Protein 2AP2 (pdb70)

Radius of gyration: 46.59 Å; Cα contacts (8 Å, |Δi|>4): 1317; chains: 4; bounding box: 65×127×71 Å

Nearest PDB structures (foldseek):
  2ap2-assembly1_A  TM=1.004E+00  e=1.658E-49  Mus musculus
  3h3b-assembly1_C  TM=9.763E-01  e=4.731E-34  Mus musculus
  3esv-assembly2_G  TM=9.509E-01  e=2.338E-30  Mus musculus
  3auv-assembly1_A  TM=9.464E-01  e=2.463E-30  Homo sapiens
  6i07-assembly1_B  TM=9.369E-01  e=9.567E-30  Homo sapiens

InterPro domains:
  IPR003006 Immunoglobulin/major histocompatibility complex, conserved site [PS00290] (444-450)
  IPR003597 Immunoglobulin C1-set [PF07654] (146-226)
  IPR003597 Immunoglobulin C1-set [PF07654] (261-349)
  IPR003597 Immunoglobulin C1-set [PF07654] (369-453)
  IPR003597 Immunoglobulin C1-set [SM00407] (160-230)
  IPR003597 Immunoglobulin C1-set [SM00407] (277-352)
  IPR003597 Immunoglobulin C1-set [SM00407] (383-456)
  IPR003599 Immunoglobulin domain subtype [SM00409] (26-137)
  IPR003599 Immunoglobulin domain subtype [SM00409] (373-463)
  IPR007110 Immunoglobulin-like domain [PS50835] (19-115)
  IPR007110 Immunoglobulin-like domain [PS50835] (144-236)
  IPR007110 Immunoglobulin-like domain [PS50835] (259-358)
  IPR007110 Immunoglobulin-like domain [PS50835] (367-463)
  IPR013106 Immunoglobulin V-set domain [PF07686] (30-136)
  IPR013106 Immunoglobulin V-set domain [SM00406] (36-117)
  IPR013783 Immunoglobulin-like fold [G3DSA:2.60.40.10] (17-142)
  IPR013783 Immunoglobulin-like fold [G3DSA:2.60.40.10] (143-248)
  IPR013783 Immunoglobulin-like fold [G3DSA:2.60.40.10] (249-358)
  IPR013783 Immunoglobulin-like fold [G3DSA:2.60.40.10] (359-468)
  IPR036179 Immunoglobulin-like domain superfamily [SSF48726] (20-138)

Secondary structure (P-SEA, 3-state):
ccccbbbbbccccccccccbbbbbbbbbcccccccccccccbbbbbbcccccccccccccccccccccccbbbbbcccbbbbbccccccccccbbbbbbccccccccccbbbbcccbbbbbbcbbbbcccbbbbbbbbbcccccccbbbbbbbbcccbbbbbcccccccccbbbbcccccccbbbbbcccccbbbbbbcccccccbbbbbbbccccccccccccccccbbbbbbcccc/ccccbbbbbccccccccccbbbbbbbbbcccccccccccccbbbbbbcccccccccccccccccccccccbbbbbcccbbbbbbccccccccbbbbbbbcccccccccccccccccbbbbbbcbbbbcccccbbbbbbbcccccccbbbbbbbbcccbbbbbccccccccccccccccccccbbbbbcccccbbbbbbcccccccbbbbbbbbbbcccccccccccccbbbbbbcccccc/caaaaaaaaac/caaaaaaaaaaaac

CATH classification: 2.60.40.10

Structure (mmCIF, N/CA/C/O backbone):
data_2AP2
#
_entry.id   2AP2
#
_cell.length_a   68.792
_cell.length_b   82.659
_cell.length_c   93.978
_cell.angle_alpha   90.00
_cell.angle_beta   90.00
_cell.angle_gamma   90.00
#
_symmetry.space_group_name_H-M   'P 21 21 21'
#
loop_
_entity.id
_entity.type
_entity.pdbx_description
1 polymer 'SINGLE CHAIN FV'
2 polymer P-GLYCOPROTEIN
3 water water
#
loop_
_atom_site.group_PDB
_atom_site.id
_atom_site.type_symbol
_atom_site.label_atom_id
_atom_site.label_alt_id
_atom_site.label_comp_id
_atom_site.label_asym_id
_atom_site.label_entity_id
_atom_site.label_seq_id
_atom_site.pdbx_PDB_ins_code
_atom_site.Cartn_x
_atom_site.Cartn_y
_atom_site.Cartn_z
_atom_site.occupancy
_atom_site.B_iso_or_equiv
_atom_site.auth_seq_id
_atom_site.auth_comp_id
_atom_site.auth_asym_id
_atom_site.auth_atom_id
_atom_site.pdbx_PDB_model_num
ATOM 1 N N . PHE A 1 1 ? 47.036 -5.005 13.020 1.00 25.10 -2 PHE A N 1
ATOM 2 C CA . PHE A 1 1 ? 46.181 -4.802 14.225 1.00 29.39 -2 PHE A CA 1
ATOM 3 C C . PHE A 1 1 ? 45.264 -3.588 14.057 1.00 25.82 -2 PHE A C 1
ATOM 4 O O . PHE A 1 1 ? 45.730 -2.455 13.992 1.00 26.73 -2 PHE A O 1
ATOM 12 N N . VAL A 1 2 ? 43.959 -3.830 13.991 1.00 31.13 -1 VAL A N 1
ATOM 13 C CA . VAL A 1 2 ? 42.988 -2.754 13.826 1.00 30.89 -1 VAL A CA 1
ATOM 14 C C . VAL A 1 2 ? 42.417 -2.357 15.174 1.00 31.39 -1 VAL A C 1
ATOM 15 O O . VAL A 1 2 ? 41.947 -3.209 15.922 1.00 32.38 -1 VAL A O 1
ATOM 19 N N . ARG A 1 3 ? 42.464 -1.061 15.479 1.00 35.19 0 ARG A N 1
ATOM 20 C CA . ARG A 1 3 ? 41.961 -0.539 16.749 1.00 41.04 0 ARG A CA 1
ATOM 21 C C . ARG A 1 3 ? 40.486 -0.806 17.041 1.00 43.67 0 ARG A C 1
ATOM 22 O O . ARG A 1 3 ? 39.952 -1.865 16.718 1.00 52.91 0 ARG A O 1
ATOM 30 N N . ASP A 1 4 ? 39.832 0.172 17.663 1.00 38.35 1 ASP A N 1
ATOM 31 C CA . ASP A 1 4 ? 38.424 0.062 18.036 1.00 36.35 1 ASP A CA 1
ATOM 32 C C . ASP A 1 4 ? 37.693 1.394 17.907 1.00 35.99 1 ASP A C 1
ATOM 33 O O . ASP A 1 4 ? 36.479 1.438 17.713 1.00 44.33 1 ASP A O 1
ATOM 38 N N . ILE A 1 5 ? 38.445 2.481 18.016 1.00 26.23 2 ILE A N 1
ATOM 39 C CA . ILE A 1 5 ? 37.883 3.828 17.977 1.00 29.20 2 ILE A CA 1
ATOM 40 C C . ILE A 1 5 ? 37.458 4.169 19.402 1.00 25.27 2 ILE A C 1
ATOM 41 O O . ILE A 1 5 ? 36.449 3.672 19.912 1.00 21.15 2 ILE A O 1
ATOM 46 N N . VAL A 1 6 ? 38.241 5.025 20.044 1.00 22.39 3 VAL A N 1
ATOM 47 C CA . VAL A 1 6 ? 37.950 5.426 21.406 1.00 18.75 3 VAL A CA 1
ATOM 48 C C . VAL A 1 6 ? 37.125 6.708 21.475 1.00 20.39 3 VAL A C 1
ATOM 49 O O . VAL A 1 6 ? 37.375 7.666 20.741 1.00 19.03 3 VAL A O 1
ATOM 53 N N . MET A 1 7 ? 36.140 6.710 22.370 1.00 24.48 4 MET A N 1
ATOM 54 C CA . MET A 1 7 ? 35.280 7.868 22.573 1.00 27.79 4 MET A CA 1
ATOM 55 C C . MET A 1 7 ? 35.627 8.466 23.930 1.00 28.07 4 MET A C 1
ATOM 56 O O . MET A 1 7 ? 35.413 7.842 24.968 1.00 33.52 4 MET A O 1
ATOM 61 N N . THR A 1 8 ? 36.181 9.672 23.926 1.00 28.36 5 THR A N 1
ATOM 62 C CA . THR A 1 8 ? 36.553 10.316 25.177 1.00 29.27 5 THR A CA 1
ATOM 63 C C . THR A 1 8 ? 35.637 11.493 25.490 1.00 28.60 5 THR A C 1
ATOM 64 O O . THR A 1 8 ? 35.659 12.503 24.789 1.00 25.09 5 THR A O 1
ATOM 68 N N . GLN A 1 9 ? 34.832 11.354 26.543 1.00 29.14 6 GLN A N 1
ATOM 69 C CA . GLN A 1 9 ? 33.906 12.408 26.963 1.00 30.29 6 GLN A CA 1
ATOM 70 C C . GLN A 1 9 ? 34.437 13.177 28.164 1.00 33.35 6 GLN A C 1
ATOM 71 O O . GLN A 1 9 ? 35.093 12.610 29.039 1.00 35.19 6 GLN A O 1
ATOM 77 N N . SER A 1 10 ? 34.159 14.475 28.198 1.00 34.42 7 SER A N 1
ATOM 78 C CA . SER A 1 10 ? 34.592 15.314 29.306 1.00 36.15 7 SER A CA 1
ATOM 79 C C . SER A 1 10 ? 33.769 16.593 29.328 1.00 37.11 7 SER A C 1
ATOM 80 O O . SER A 1 10 ? 33.403 17.125 28.278 1.00 37.09 7 SER A O 1
ATOM 83 N N . PRO A 1 11 ? 33.481 17.112 30.529 1.00 35.35 8 PRO A N 1
ATOM 84 C CA . PRO A 1 11 ? 33.892 16.551 31.820 1.00 37.85 8 PRO A CA 1
ATOM 85 C C . PRO A 1 11 ? 33.081 15.301 32.123 1.00 39.14 8 PRO A C 1
ATOM 86 O O . PRO A 1 11 ? 32.019 15.094 31.535 1.00 43.17 8 PRO A O 1
ATOM 90 N N . SER A 1 12 ? 33.578 14.472 33.036 1.00 40.17 9 SER A N 1
ATOM 91 C CA . SER A 1 12 ? 32.875 13.254 33.417 1.00 43.50 9 SER A CA 1
ATOM 92 C C . SER A 1 12 ? 31.711 13.649 34.318 1.00 44.04 9 SER A C 1
ATOM 93 O O . SER A 1 12 ? 30.596 13.157 34.163 1.00 42.63 9 SER A O 1
ATOM 96 N N . SER A 1 13 ? 31.982 14.552 35.254 1.00 44.43 10 SER A N 1
ATOM 97 C CA . SER A 1 13 ? 30.964 15.044 36.175 1.00 46.01 10 SER A CA 1
ATOM 98 C C . SER A 1 13 ? 30.926 16.556 36.083 1.00 47.67 10 SER A C 1
ATOM 99 O O . SER A 1 13 ? 31.916 17.187 35.704 1.00 47.55 10 SER A O 1
ATOM 102 N N . LEU A 1 14 ? 29.785 17.140 36.428 1.00 45.91 11 LEU A N 1
ATOM 103 C CA . LEU A 1 14 ? 29.649 18.584 36.375 1.00 50.75 11 LEU A CA 1
ATOM 104 C C . LEU A 1 14 ? 28.423 19.090 37.130 1.00 51.88 11 LEU A C 1
ATOM 105 O O . LEU A 1 14 ? 27.296 18.967 36.652 1.00 54.98 11 LEU A O 1
ATOM 110 N N . THR A 1 15 ? 28.645 19.648 38.317 1.00 52.44 12 THR A N 1
ATOM 111 C CA . THR A 1 15 ? 27.551 20.196 39.106 1.00 51.49 12 THR A CA 1
ATOM 112 C C . THR A 1 15 ? 27.002 21.375 38.310 1.00 50.20 12 THR A C 1
ATOM 113 O O . THR A 1 15 ? 27.757 22.245 37.875 1.00 48.33 12 THR A O 1
ATOM 117 N N . VAL A 1 16 ? 25.690 21.393 38.111 1.00 48.79 13 VAL A N 1
ATOM 118 C CA . VAL A 1 16 ? 25.054 22.447 37.340 1.00 47.32 13 VAL A CA 1
ATOM 119 C C . VAL A 1 16 ? 23.865 23.051 38.073 1.00 49.11 13 VAL A C 1
ATOM 120 O O . VAL A 1 16 ? 23.190 22.376 38.856 1.00 44.82 13 VAL A O 1
ATOM 124 N N . THR A 1 17 ? 23.629 24.333 37.817 1.00 50.23 14 THR A N 1
ATOM 125 C CA . THR A 1 17 ? 22.521 25.057 38.424 1.00 48.52 14 THR A CA 1
ATOM 126 C C . THR A 1 17 ? 21.533 25.459 37.329 1.00 44.66 14 THR A C 1
ATOM 127 O O . THR A 1 17 ? 21.931 25.941 36.267 1.00 42.03 14 THR A O 1
ATOM 131 N N . ALA A 1 18 ? 20.249 25.247 37.595 1.00 42.20 15 ALA A N 1
ATOM 132 C CA . ALA A 1 18 ? 19.188 25.564 36.642 1.00 41.79 15 ALA A CA 1
ATOM 133 C C . ALA A 1 18 ? 19.430 26.849 35.844 1.00 44.06 15 ALA A C 1
ATOM 134 O O . ALA A 1 18 ? 19.912 27.847 36.382 1.00 45.54 15 ALA A O 1
ATOM 136 N N . GLY A 1 19 ? 19.098 26.811 34.555 1.00 41.94 16 GLY A N 1
ATOM 137 C CA . GLY A 1 19 ? 19.276 27.973 33.700 1.00 41.17 16 GLY A CA 1
ATOM 138 C C . GLY A 1 19 ? 20.649 28.068 33.060 1.00 39.21 16 GLY A C 1
ATOM 139 O O . GLY A 1 19 ? 20.796 28.568 31.943 1.00 40.74 16 GLY A O 1
ATOM 140 N N . GLU A 1 20 ? 21.657 27.589 33.780 1.00 33.02 17 GLU A N 1
ATOM 141 C CA . GLU A 1 20 ? 23.039 27.602 33.318 1.00 37.43 17 GLU A CA 1
ATOM 142 C C . GLU A 1 20 ? 23.206 26.954 31.943 1.00 36.99 17 GLU A C 1
ATOM 143 O O . GLU A 1 20 ? 22.336 26.221 31.477 1.00 40.77 17 GLU A O 1
ATOM 149 N N . LYS A 1 21 ? 24.327 27.242 31.288 1.00 41.13 18 LYS A N 1
ATOM 150 C CA . LYS A 1 21 ? 24.620 26.670 29.976 1.00 42.71 18 LYS A CA 1
ATOM 151 C C . LYS A 1 21 ? 25.710 25.614 30.108 1.00 41.23 18 LYS A C 1
ATOM 152 O O . LYS A 1 21 ? 26.823 25.926 30.525 1.00 38.96 18 LYS A O 1
ATOM 158 N N . VAL A 1 22 ? 25.396 24.376 29.741 1.00 43.94 19 VAL A N 1
ATOM 159 C CA . VAL A 1 22 ? 26.371 23.294 29.821 1.00 44.48 19 VAL A CA 1
ATOM 160 C C . VAL A 1 22 ? 26.863 22.885 28.438 1.00 41.95 19 VAL A C 1
ATOM 161 O O . VAL A 1 22 ? 26.097 22.872 27.473 1.00 41.55 19 VAL A O 1
ATOM 165 N N . THR A 1 23 ? 28.150 22.567 28.349 1.00 37.13 20 THR A N 1
ATOM 166 C CA . THR A 1 23 ? 28.763 22.147 27.092 1.00 37.21 20 THR A CA 1
ATOM 167 C C . THR A 1 23 ? 29.579 20.872 27.286 1.00 36.46 20 THR A C 1
ATOM 168 O O . THR A 1 23 ? 30.643 20.885 27.910 1.00 33.93 20 THR A O 1
ATOM 172 N N . MET A 1 24 ? 29.065 19.770 26.751 1.00 36.28 21 MET A N 1
ATOM 173 C CA . MET A 1 24 ? 29.735 18.477 26.851 1.00 37.37 21 MET A CA 1
ATOM 174 C C . MET A 1 24 ? 30.542 18.160 25.590 1.00 34.78 21 MET A C 1
ATOM 175 O O . MET A 1 24 ? 30.080 18.362 24.465 1.00 35.58 21 MET A O 1
ATOM 180 N N . SER A 1 25 ? 31.758 17.663 25.795 1.00 28.22 22 SER A N 1
ATOM 181 C CA . SER A 1 25 ? 32.647 17.331 24.693 1.00 26.61 22 SER A CA 1
ATOM 182 C C . SER A 1 25 ? 32.834 15.834 24.459 1.00 24.92 22 SER A C 1
ATOM 183 O O . SER A 1 25 ? 32.984 15.042 25.394 1.00 19.97 22 SER A O 1
ATOM 186 N N . CYS A 1 26 ? 32.818 15.461 23.186 1.00 24.24 23 CYS A N 1
ATOM 187 C CA . CYS A 1 26 ? 33.001 14.078 22.785 1.00 29.72 23 CYS A CA 1
ATOM 188 C C . CYS A 1 26 ? 33.998 14.007 21.638 1.00 28.46 23 CYS A C 1
ATOM 189 O O . CYS A 1 26 ? 33.731 14.494 20.540 1.00 29.53 23 CYS A O 1
ATOM 192 N N . LYS A 1 27 ? 35.150 13.400 21.898 1.00 29.00 24 LYS A N 1
ATOM 193 C CA . LYS A 1 27 ? 36.178 13.257 20.877 1.00 26.48 24 LYS A CA 1
ATOM 194 C C . LYS A 1 27 ? 36.379 11.788 20.529 1.00 25.32 24 LYS A C 1
ATOM 195 O O . LYS A 1 27 ? 36.272 10.915 21.391 1.00 29.04 24 LYS A O 1
ATOM 201 N N . SER A 1 28 ? 36.668 11.515 19.261 1.00 24.98 25 SER A N 1
ATOM 202 C CA . SER A 1 28 ? 36.893 10.148 18.812 1.00 23.69 25 SER A CA 1
ATOM 203 C C . SER A 1 28 ? 38.320 9.957 18.316 1.00 26.07 25 SER A C 1
ATOM 204 O O . SER A 1 28 ? 38.894 10.836 17.675 1.00 31.71 25 SER A O 1
ATOM 207 N N . SER A 1 29 ? 38.893 8.801 18.621 1.00 24.60 26 SER A N 1
ATOM 208 C CA . SER A 1 29 ? 40.247 8.491 18.189 1.00 23.38 26 SER A CA 1
ATOM 209 C C . SER A 1 29 ? 40.394 8.553 16.677 1.00 20.98 26 SER A C 1
ATOM 210 O O . SER A 1 29 ? 41.471 8.851 16.163 1.00 23.58 26 SER A O 1
ATOM 213 N N . GLN A 1 30 ? 39.308 8.265 15.966 1.00 18.57 27 GLN A N 1
ATOM 214 C CA . GLN A 1 30 ? 39.332 8.238 14.508 1.00 19.95 27 GLN A CA 1
ATOM 215 C C . GLN A 1 30 ? 38.117 8.927 13.923 1.00 19.82 27 GLN A C 1
ATOM 216 O O . GLN A 1 30 ? 37.105 9.089 14.595 1.00 16.73 27 GLN A O 1
ATOM 222 N N . SER A 1 31 ? 38.231 9.323 12.661 1.00 22.07 28 SER A N 1
ATOM 223 C CA . SER A 1 31 ? 37.162 10.010 11.961 1.00 26.54 28 SER A CA 1
ATOM 224 C C . SER A 1 31 ? 35.853 9.243 12.046 1.00 26.43 28 SER A C 1
ATOM 225 O O . SER A 1 31 ? 35.832 8.021 11.949 1.00 32.56 28 SER A O 1
ATOM 228 N N . LEU A 1 32 ? 34.761 9.971 12.226 1.00 24.64 29 LEU A N 1
ATOM 229 C CA . LEU A 1 32 ? 33.442 9.372 12.312 1.00 21.48 29 LEU A CA 1
ATOM 230 C C . LEU A 1 32 ? 32.656 9.882 11.111 1.00 23.85 29 LEU A C 1
ATOM 231 O O . LEU A 1 32 ? 31.451 9.657 10.985 1.00 24.08 29 LEU A O 1
ATOM 236 N N . LEU A 1 33 ? 33.367 10.564 10.219 1.00 24.29 30 LEU A N 1
ATOM 237 C CA . LEU A 1 33 ? 32.755 11.155 9.040 1.00 30.65 30 LEU A CA 1
ATOM 238 C C . LEU A 1 33 ? 32.759 10.254 7.824 1.00 28.74 30 LEU A C 1
ATOM 239 O O . LEU A 1 33 ? 33.777 9.663 7.487 1.00 27.84 30 LEU A O 1
ATOM 244 N N . ASN A 1 34 ? 31.606 10.168 7.171 1.00 27.19 31 ASN A N 1
ATOM 245 C CA . ASN A 1 34 ? 31.438 9.360 5.971 1.00 19.45 31 ASN A CA 1
ATOM 246 C C . ASN A 1 34 ? 31.467 10.323 4.799 1.00 25.38 31 ASN A C 1
ATOM 247 O O . ASN A 1 34 ? 30.456 10.935 4.467 1.00 34.09 31 ASN A O 1
ATOM 252 N N . SER A 1 35 ? 32.633 10.449 4.176 1.00 23.36 32 SER A N 1
ATOM 253 C CA . SER A 1 35 ? 32.821 11.353 3.051 1.00 22.24 32 SER A CA 1
ATOM 254 C C . SER A 1 35 ? 31.870 11.078 1.904 1.00 25.21 32 SER A C 1
ATOM 255 O O . SER A 1 35 ? 31.664 11.932 1.046 1.00 27.01 32 SER A O 1
ATOM 258 N N . GLY A 1 36 ? 31.299 9.882 1.897 1.00 20.93 33 GLY A N 1
ATOM 259 C CA . GLY A 1 36 ? 30.382 9.512 0.844 1.00 24.27 33 GLY A CA 1
ATOM 260 C C . GLY A 1 36 ? 29.094 10.301 0.903 1.00 26.84 33 GLY A C 1
ATOM 261 O O . GLY A 1 36 ? 28.652 10.845 -0.108 1.00 31.10 33 GLY A O 1
ATOM 262 N N . ASN A 1 37 ? 28.488 10.358 2.087 1.00 23.73 34 ASN A N 1
ATOM 263 C CA . ASN A 1 37 ? 27.241 11.094 2.280 1.00 24.09 34 ASN A CA 1
ATOM 264 C C . ASN A 1 37 ? 27.448 12.278 3.218 1.00 26.37 34 ASN A C 1
ATOM 265 O O . ASN A 1 37 ? 26.491 12.866 3.721 1.00 26.24 34 ASN A O 1
ATOM 270 N N . GLN A 1 38 ? 28.710 12.622 3.443 1.00 28.47 35 GLN A N 1
ATOM 271 C CA . GLN A 1 38 ? 29.075 13.733 4.309 1.00 28.10 35 GLN A CA 1
ATOM 272 C C . GLN A 1 38 ? 28.339 13.769 5.642 1.00 30.13 35 GLN A C 1
ATOM 273 O O . GLN A 1 38 ? 28.025 14.843 6.157 1.00 29.59 35 GLN A O 1
ATOM 279 N N . LYS A 1 39 ? 28.075 12.598 6.209 1.00 27.86 36 LYS A N 1
ATOM 280 C CA . LYS A 1 39 ? 27.398 12.532 7.495 1.00 23.03 36 LYS A CA 1
ATOM 281 C C . LYS A 1 39 ? 28.346 12.065 8.589 1.00 21.25 36 LYS A C 1
ATOM 282 O O . LYS A 1 39 ? 29.209 11.218 8.360 1.00 22.91 36 LYS A O 1
ATOM 288 N N . ASN A 1 40 ? 28.191 12.643 9.775 1.00 23.35 37 ASN A N 1
ATOM 289 C CA . ASN A 1 40 ? 29.006 12.283 10.927 1.00 24.74 37 ASN A CA 1
ATOM 290 C C . ASN A 1 40 ? 28.215 11.299 11.766 1.00 23.55 37 ASN A C 1
ATOM 291 O O . ASN A 1 40 ? 27.214 11.667 12.380 1.00 20.80 37 ASN A O 1
ATOM 296 N N . TYR A 1 41 ? 28.671 10.051 11.775 1.00 23.30 38 TYR A N 1
ATOM 297 C CA . TYR A 1 41 ? 28.003 8.989 12.516 1.00 22.42 38 TYR A CA 1
ATOM 298 C C . TYR A 1 41 ? 28.269 9.031 14.011 1.00 23.89 38 TYR A C 1
ATOM 299 O O . TYR A 1 41 ? 28.961 8.176 14.565 1.00 27.35 38 TYR A O 1
ATOM 308 N N . LEU A 1 42 ? 27.695 10.041 14.657 1.00 23.37 39 LEU A N 1
ATOM 309 C CA . LEU A 1 42 ? 27.825 10.231 16.096 1.00 20.71 39 LEU A CA 1
ATOM 310 C C . LEU A 1 42 ? 26.420 10.394 16.685 1.00 18.69 39 LEU A C 1
ATOM 311 O O . LEU A 1 42 ? 25.629 11.212 16.212 1.00 17.30 39 LEU A O 1
ATOM 316 N N . THR A 1 43 ? 26.110 9.615 17.715 1.00 18.96 40 THR A N 1
ATOM 317 C CA . THR A 1 43 ? 24.790 9.680 18.328 1.00 22.59 40 THR A CA 1
ATOM 318 C C . THR A 1 43 ? 24.905 9.946 19.826 1.00 24.00 40 THR A C 1
ATOM 319 O O . THR A 1 43 ? 25.787 9.406 20.494 1.00 21.32 40 THR A O 1
ATOM 323 N N . TRP A 1 44 ? 24.016 10.791 20.342 1.00 23.55 41 TRP A N 1
ATOM 324 C CA . TRP A 1 44 ? 24.000 11.128 21.759 1.00 24.91 41 TRP A CA 1
ATOM 325 C C . TRP A 1 44 ? 22.825 10.468 22.486 1.00 28.17 41 TRP A C 1
ATOM 326 O O . TRP A 1 44 ? 21.696 10.477 21.996 1.00 23.03 41 TRP A O 1
ATOM 337 N N . TYR A 1 45 ? 23.101 9.910 23.661 1.00 26.51 42 TYR A N 1
ATOM 338 C CA . TYR A 1 45 ? 22.084 9.250 24.462 1.00 27.83 42 TYR A CA 1
ATOM 339 C C . TYR A 1 45 ? 21.993 9.893 25.842 1.00 31.59 42 TYR A C 1
ATOM 340 O O . TYR A 1 45 ? 23.011 10.259 26.436 1.00 27.45 42 TYR A O 1
ATOM 349 N N . GLN A 1 46 ? 20.769 10.029 26.340 1.00 32.93 43 GLN A N 1
ATOM 350 C CA . GLN A 1 46 ? 20.527 10.588 27.665 1.00 33.47 43 GLN A CA 1
ATOM 351 C C . GLN A 1 46 ? 20.045 9.429 28.525 1.00 29.56 43 GLN A C 1
ATOM 352 O O . GLN A 1 46 ? 19.160 8.682 28.115 1.00 27.93 43 GLN A O 1
ATOM 358 N N . GLN A 1 47 ? 20.615 9.278 29.715 1.00 28.43 44 GLN A N 1
ATOM 359 C CA . GLN A 1 47 ? 20.223 8.180 30.591 1.00 29.61 44 GLN A CA 1
ATOM 360 C C . GLN A 1 47 ? 19.978 8.564 32.044 1.00 33.39 44 GLN A C 1
ATOM 361 O O . GLN A 1 47 ? 20.909 8.923 32.765 1.00 31.65 44 GLN A O 1
ATOM 367 N N . LYS A 1 48 ? 18.717 8.484 32.462 1.00 41.30 45 LYS A N 1
ATOM 368 C CA . LYS A 1 48 ? 18.333 8.770 33.843 1.00 42.78 45 LYS A CA 1
ATOM 369 C C . LYS A 1 48 ? 18.570 7.475 34.634 1.00 42.67 45 LYS A C 1
ATOM 370 O O . LYS A 1 48 ? 18.514 6.376 34.073 1.00 40.53 45 LYS A O 1
ATOM 376 N N . PRO A 1 49 ? 18.836 7.585 35.945 1.00 42.79 46 PRO A N 1
ATOM 377 C CA . PRO A 1 49 ? 19.077 6.400 36.774 1.00 43.12 46 PRO A CA 1
ATOM 378 C C . PRO A 1 49 ? 17.979 5.336 36.671 1.00 41.32 46 PRO A C 1
ATOM 379 O O . PRO A 1 49 ? 16.797 5.652 36.533 1.00 39.57 46 PRO A O 1
ATOM 383 N N . GLY A 1 50 ? 18.387 4.073 36.721 1.00 40.05 47 GLY A N 1
ATOM 384 C CA . GLY A 1 50 ? 17.436 2.982 36.656 1.00 40.61 47 GLY A CA 1
ATOM 385 C C . GLY A 1 50 ? 16.795 2.728 35.310 1.00 41.60 47 GLY A C 1
ATOM 386 O O . GLY A 1 50 ? 16.078 1.742 35.144 1.00 45.26 47 GLY A O 1
ATOM 387 N N . GLN A 1 51 ? 17.052 3.599 34.342 1.00 42.01 48 GLN A N 1
ATOM 388 C CA . GLN A 1 51 ? 16.467 3.452 33.013 1.00 36.30 48 GLN A CA 1
ATOM 389 C C . GLN A 1 51 ? 17.511 3.174 31.939 1.00 33.25 48 GLN A C 1
ATOM 390 O O . GLN A 1 51 ? 18.713 3.306 32.175 1.00 29.17 48 GLN A O 1
ATOM 396 N N . PRO A 1 52 ? 17.060 2.762 30.741 1.00 31.12 49 PRO A N 1
ATOM 397 C CA . PRO A 1 52 ? 17.970 2.475 29.628 1.00 28.32 49 PRO A CA 1
ATOM 398 C C . PRO A 1 52 ? 18.245 3.779 28.889 1.00 28.46 49 PRO A C 1
ATOM 399 O O . PRO A 1 52 ? 17.471 4.723 28.989 1.00 31.74 49 PRO A O 1
ATOM 403 N N . PRO A 1 53 ? 19.343 3.848 28.131 1.00 31.87 50 PRO A N 1
ATOM 404 C CA . PRO A 1 53 ? 19.669 5.072 27.392 1.00 28.84 50 PRO A CA 1
ATOM 405 C C . PRO A 1 53 ? 18.543 5.531 26.471 1.00 31.51 50 PRO A C 1
ATOM 406 O O . PRO A 1 53 ? 17.939 4.722 25.766 1.00 31.38 50 PRO A O 1
ATOM 410 N N . LYS A 1 54 ? 18.269 6.832 26.478 1.00 32.01 51 LYS A N 1
ATOM 411 C CA . LYS A 1 54 ? 17.240 7.401 25.614 1.00 31.92 51 LYS A CA 1
ATOM 412 C C . LYS A 1 54 ? 17.970 8.090 24.470 1.00 29.56 51 LYS A C 1
ATOM 413 O O . LYS A 1 54 ? 18.954 8.796 24.692 1.00 34.26 51 LYS A O 1
ATOM 419 N N . LEU A 1 55 ? 17.492 7.887 23.248 1.00 25.35 52 LEU A N 1
ATOM 420 C CA . LEU A 1 55 ? 18.121 8.488 22.078 1.00 25.42 52 LEU A CA 1
ATOM 421 C C . LEU A 1 55 ? 17.913 9.986 22.057 1.00 26.88 52 LEU A C 1
ATOM 422 O O . LEU A 1 55 ? 16.777 10.450 22.042 1.00 33.84 52 LEU A O 1
ATOM 427 N N . LEU A 1 56 ? 19.008 10.738 22.041 1.00 33.42 53 LEU A N 1
ATOM 428 C CA . LEU A 1 56 ? 18.944 12.192 22.012 1.00 32.43 53 LEU A CA 1
ATOM 429 C C . LEU A 1 56 ? 19.143 12.717 20.590 1.00 31.97 53 LEU A C 1
ATOM 430 O O . LEU A 1 56 ? 18.237 13.312 20.006 1.00 35.05 53 LEU A O 1
ATOM 435 N N . ILE A 1 57 ? 20.332 12.480 20.039 1.00 31.76 54 ILE A N 1
ATOM 436 C CA . ILE A 1 57 ? 20.687 12.943 18.703 1.00 30.54 54 ILE A CA 1
ATOM 437 C C . ILE A 1 57 ? 21.493 11.909 17.917 1.00 30.44 54 ILE A C 1
ATOM 438 O O . ILE A 1 57 ? 22.226 11.106 18.493 1.00 30.04 54 ILE A O 1
ATOM 443 N N . TYR A 1 58 ? 21.336 11.923 16.599 1.00 30.41 55 TYR A N 1
ATOM 444 C CA . TYR A 1 58 ? 22.073 11.015 15.734 1.00 27.35 55 TYR A CA 1
ATOM 445 C C . TYR A 1 58 ? 22.650 11.827 14.584 1.00 33.10 55 TYR A C 1
ATOM 446 O O . TYR A 1 58 ? 22.191 12.940 14.308 1.00 28.50 55 TYR A O 1
ATOM 455 N N . TRP A 1 59 ? 23.650 11.265 13.916 1.00 35.04 56 TRP A N 1
ATOM 456 C CA . TRP A 1 59 ? 24.323 11.941 12.814 1.00 30.34 56 TRP A CA 1
ATOM 457 C C . TRP A 1 59 ? 24.874 13.285 13.266 1.00 30.11 56 TRP A C 1
ATOM 458 O O . TRP A 1 59 ? 24.906 14.254 12.509 1.00 29.20 56 TRP A O 1
ATOM 469 N N . ALA A 1 60 ? 25.291 13.317 14.528 1.00 25.24 57 ALA A N 1
ATOM 470 C CA . ALA A 1 60 ? 25.897 14.487 15.151 1.00 29.19 57 ALA A CA 1
ATOM 471 C C . ALA A 1 60 ? 25.015 15.673 15.520 1.00 30.22 57 ALA A C 1
ATOM 472 O O . ALA A 1 60 ? 25.196 16.253 16.590 1.00 33.51 57 ALA A O 1
ATOM 474 N N . SER A 1 61 ? 24.072 16.050 14.661 1.00 28.83 58 SER A N 1
ATOM 475 C CA . SER A 1 61 ? 23.243 17.214 14.966 1.00 30.95 58 SER A CA 1
ATOM 476 C C . SER A 1 61 ? 21.734 17.060 14.857 1.00 34.05 58 SER A C 1
ATOM 477 O O . SER A 1 61 ? 20.997 17.951 15.285 1.00 34.31 58 SER A O 1
ATOM 480 N N . THR A 1 62 ? 21.268 15.952 14.289 1.00 33.50 59 THR A N 1
ATOM 481 C CA . THR A 1 62 ? 19.831 15.739 14.127 1.00 25.77 59 THR A CA 1
ATOM 482 C C . THR A 1 62 ? 19.167 15.231 15.398 1.00 32.47 59 THR A C 1
ATOM 483 O O . THR A 1 62 ? 19.457 14.132 15.872 1.00 35.61 59 THR A O 1
ATOM 487 N N . ARG A 1 63 ? 18.264 16.045 15.936 1.00 32.37 60 ARG A N 1
ATOM 488 C CA . ARG A 1 63 ? 17.543 15.718 17.158 1.00 32.08 60 ARG A CA 1
ATOM 489 C C . ARG A 1 63 ? 16.447 14.710 16.885 1.00 31.41 60 ARG A C 1
ATOM 490 O O . ARG A 1 63 ? 15.738 14.815 15.887 1.00 35.71 60 ARG A O 1
ATOM 498 N N . GLU A 1 64 ? 16.318 13.726 17.767 1.00 31.52 61 GLU A N 1
ATOM 499 C CA . GLU A 1 64 ? 15.278 12.717 17.629 1.00 35.01 61 GLU A CA 1
ATOM 500 C C . GLU A 1 64 ? 13.959 13.430 17.907 1.00 34.52 61 GLU A C 1
ATOM 501 O O . GLU A 1 64 ? 13.933 14.424 18.630 1.00 32.32 61 GLU A O 1
ATOM 507 N N . SER A 1 65 ? 12.874 12.936 17.325 1.00 37.72 62 SER A N 1
ATOM 508 C CA . SER A 1 65 ? 11.562 13.537 17.536 1.00 38.39 62 SER A CA 1
ATOM 509 C C . SER A 1 65 ? 11.207 13.645 19.019 1.00 35.82 62 SER A C 1
ATOM 510 O O . SER A 1 65 ? 11.208 12.649 19.744 1.00 37.23 62 SER A O 1
ATOM 513 N N . GLY A 1 66 ? 10.910 14.859 19.472 1.00 32.21 63 GLY A N 1
ATOM 514 C CA . GLY A 1 66 ? 10.536 15.043 20.861 1.00 36.28 63 GLY A CA 1
ATOM 515 C C . GLY A 1 66 ? 11.540 15.705 21.784 1.00 35.10 63 GLY A C 1
ATOM 516 O O . GLY A 1 66 ? 11.186 16.094 22.895 1.00 38.29 63 GLY A O 1
ATOM 517 N N . VAL A 1 67 ? 12.788 15.842 21.352 1.00 35.14 64 VAL A N 1
ATOM 518 C CA . VAL A 1 67 ? 13.791 16.471 22.206 1.00 37.24 64 VAL A CA 1
ATOM 519 C C . VAL A 1 67 ? 13.791 17.992 22.038 1.00 37.42 64 VAL A C 1
ATOM 520 O O . VAL A 1 67 ? 13.903 18.510 20.925 1.00 36.78 64 VAL A O 1
ATOM 524 N N . PRO A 1 68 ? 13.660 18.727 23.151 1.00 40.00 65 PRO A N 1
ATOM 525 C CA . PRO A 1 68 ? 13.639 20.195 23.153 1.00 39.66 65 PRO A CA 1
ATOM 526 C C . PRO A 1 68 ? 14.800 20.868 22.423 1.00 42.01 65 PRO A C 1
ATOM 527 O O . PRO A 1 68 ? 15.934 20.385 22.443 1.00 41.48 65 PRO A O 1
ATOM 531 N N . ASP A 1 69 ? 14.492 21.995 21.788 1.00 50.05 66 ASP A N 1
ATOM 532 C CA . ASP A 1 69 ? 15.455 22.790 21.028 1.00 49.08 66 ASP A CA 1
ATOM 533 C C . ASP A 1 69 ? 16.666 23.228 21.854 1.00 48.02 66 ASP A C 1
ATOM 534 O O . ASP A 1 69 ? 17.722 23.528 21.296 1.00 47.77 66 ASP A O 1
ATOM 539 N N . ARG A 1 70 ? 16.516 23.271 23.177 1.00 44.61 67 ARG A N 1
ATOM 540 C CA . ARG A 1 70 ? 17.620 23.688 24.039 1.00 40.89 67 ARG A CA 1
ATOM 541 C C . ARG A 1 70 ? 18.787 22.716 23.966 1.00 36.86 67 ARG A C 1
ATOM 542 O O . ARG A 1 70 ? 19.842 22.961 24.547 1.00 32.82 67 ARG A O 1
ATOM 550 N N . PHE A 1 71 ? 18.588 21.609 23.254 1.00 31.52 68 PHE A N 1
ATOM 551 C CA . PHE A 1 71 ? 19.644 20.611 23.070 1.00 32.75 68 PHE A CA 1
ATOM 552 C C . PHE A 1 71 ? 20.233 20.816 21.674 1.00 29.90 68 PHE A C 1
ATOM 553 O O . PHE A 1 71 ? 19.493 20.931 20.701 1.00 30.44 68 PHE A O 1
ATOM 561 N N . THR A 1 72 ? 21.558 20.868 21.571 1.00 29.84 69 THR A N 1
ATOM 562 C CA . THR A 1 72 ? 22.192 21.068 20.271 1.00 31.05 69 THR A CA 1
ATOM 563 C C . THR A 1 72 ? 23.435 20.214 20.058 1.00 30.34 69 THR A C 1
ATOM 564 O O . THR A 1 72 ? 24.391 20.279 20.831 1.00 30.15 69 THR A O 1
ATOM 568 N N . GLY A 1 73 ? 23.404 19.405 19.005 1.00 32.30 70 GLY A N 1
ATOM 569 C CA . GLY A 1 73 ? 24.540 18.565 18.679 1.00 32.43 70 GLY A CA 1
ATOM 570 C C . GLY A 1 73 ? 25.353 19.218 17.577 1.00 33.00 70 GLY A C 1
ATOM 571 O O . GLY A 1 73 ? 24.813 19.601 16.538 1.00 25.39 70 GLY A O 1
ATOM 572 N N . SER A 1 74 ? 26.654 19.356 17.805 1.00 28.87 71 SER A N 1
ATOM 573 C CA . SER A 1 74 ? 27.531 19.970 16.819 1.00 24.91 71 SER A CA 1
ATOM 574 C C . SER A 1 74 ? 28.878 19.248 16.740 1.00 24.98 71 SER A C 1
ATOM 575 O O . SER A 1 74 ? 29.168 18.359 17.542 1.00 24.28 71 SER A O 1
ATOM 578 N N . GLY A 1 75 ? 29.693 19.639 15.767 1.00 25.26 72 GLY A N 1
ATOM 579 C CA . GLY A 1 75 ? 30.996 19.029 15.602 1.00 23.13 72 GLY A CA 1
ATOM 580 C C . GLY A 1 75 ? 31.081 18.267 14.299 1.00 27.42 72 GLY A C 1
ATOM 581 O O . GLY A 1 75 ? 30.063 18.013 13.654 1.00 27.88 72 GLY A O 1
ATOM 582 N N . SER A 1 76 ? 32.294 17.895 13.909 1.00 28.13 73 SER A N 1
ATOM 583 C CA . SER A 1 76 ? 32.491 17.155 12.672 1.00 25.29 73 SER A CA 1
ATOM 584 C C . SER A 1 76 ? 33.758 16.312 12.735 1.00 23.18 73 SER A C 1
ATOM 585 O O . SER A 1 76 ? 34.701 16.651 13.447 1.00 25.61 73 SER A O 1
ATOM 588 N N . GLY A 1 77 ? 33.756 15.205 11.998 1.00 22.38 74 GLY A N 1
ATOM 589 C CA . GLY A 1 77 ? 34.911 14.324 11.939 1.00 16.72 74 GLY A CA 1
ATOM 590 C C . GLY A 1 77 ? 35.359 13.662 13.227 1.00 20.60 74 GLY A C 1
ATOM 591 O O . GLY A 1 77 ? 34.989 12.521 13.504 1.00 20.97 74 GLY A O 1
ATOM 592 N N . THR A 1 78 ? 36.159 14.367 14.022 1.00 21.68 75 THR A N 1
ATOM 593 C CA . THR A 1 78 ? 36.669 13.802 15.267 1.00 31.83 75 THR A CA 1
ATOM 594 C C . THR A 1 78 ? 36.358 14.605 16.537 1.00 32.38 75 THR A C 1
ATOM 595 O O . THR A 1 78 ? 36.631 14.145 17.649 1.00 32.10 75 THR A O 1
ATOM 599 N N . ASP A 1 79 ? 35.792 15.797 16.382 1.00 35.63 76 ASP A N 1
ATOM 600 C CA . ASP A 1 79 ? 35.480 16.634 17.537 1.00 33.26 76 ASP A CA 1
ATOM 601 C C . ASP A 1 79 ? 33.999 16.960 17.586 1.00 31.03 76 ASP A C 1
ATOM 602 O O . ASP A 1 79 ? 33.480 17.688 16.741 1.00 34.45 76 ASP A O 1
ATOM 607 N N . PHE A 1 80 ? 33.317 16.414 18.585 1.00 30.45 77 PHE A N 1
ATOM 608 C CA . PHE A 1 80 ? 31.893 16.647 18.730 1.00 29.03 77 PHE A CA 1
ATOM 609 C C . PHE A 1 80 ? 31.540 17.227 20.088 1.00 29.95 77 PHE A C 1
ATOM 610 O O . PHE A 1 80 ? 32.234 16.990 21.079 1.00 28.47 77 PHE A O 1
ATOM 618 N N . THR A 1 81 ? 30.450 17.987 20.126 1.00 22.71 78 THR A N 1
ATOM 619 C CA . THR A 1 81 ? 29.989 18.610 21.364 1.00 31.84 78 THR A CA 1
ATOM 620 C C . THR A 1 81 ? 28.461 18.651 21.500 1.00 28.58 78 THR A C 1
ATOM 621 O O . THR A 1 81 ? 27.735 18.851 20.522 1.00 27.54 78 THR A O 1
ATOM 625 N N . LEU A 1 82 ? 27.981 18.459 22.725 1.00 28.03 79 LEU A N 1
ATOM 626 C CA . LEU A 1 82 ? 26.548 18.505 22.996 1.00 28.74 79 LEU A CA 1
ATOM 627 C C . LEU A 1 82 ? 26.326 19.708 23.905 1.00 29.28 79 LEU A C 1
ATOM 628 O O . LEU A 1 82 ? 26.981 19.831 24.939 1.00 26.82 79 LEU A O 1
ATOM 633 N N . THR A 1 83 ? 25.405 20.588 23.521 1.00 32.74 80 THR A N 1
ATOM 634 C CA . THR A 1 83 ? 25.130 21.785 24.309 1.00 38.99 80 THR A CA 1
ATOM 635 C C . THR A 1 83 ? 23.672 21.937 24.728 1.00 34.60 80 THR A C 1
ATOM 636 O O . THR A 1 83 ? 22.755 21.655 23.956 1.00 30.39 80 THR A O 1
ATOM 640 N N . ILE A 1 84 ? 23.477 22.384 25.966 1.00 42.56 81 ILE A N 1
ATOM 641 C CA . ILE A 1 84 ? 22.146 22.609 26.518 1.00 41.87 81 ILE A CA 1
ATOM 642 C C . ILE A 1 84 ? 22.019 24.090 26.821 1.00 43.00 81 ILE A C 1
ATOM 643 O O . ILE A 1 84 ? 22.469 24.550 27.869 1.00 51.41 81 ILE A O 1
ATOM 648 N N . SER A 1 85 ? 21.427 24.845 25.902 1.00 45.08 82 SER A N 1
ATOM 649 C CA . SER A 1 85 ? 21.250 26.275 26.122 1.00 46.33 82 SER A CA 1
ATOM 650 C C . SER A 1 85 ? 20.211 26.440 27.219 1.00 47.44 82 SER A C 1
ATOM 651 O O . SER A 1 85 ? 19.011 26.479 26.948 1.00 51.15 82 SER A O 1
ATOM 654 N N . SER A 1 86 ? 20.691 26.517 28.457 1.00 45.75 83 SER A N 1
ATOM 655 C CA . SER A 1 86 ? 19.850 26.669 29.645 1.00 48.01 83 SER A CA 1
ATOM 656 C C . SER A 1 86 ? 19.387 25.307 30.170 1.00 44.32 83 SER A C 1
ATOM 657 O O . SER A 1 86 ? 18.430 24.719 29.668 1.00 37.00 83 SER A O 1
ATOM 660 N N . VAL A 1 87 ? 20.082 24.820 31.193 1.00 47.32 84 VAL A N 1
ATOM 661 C CA . VAL A 1 87 ? 19.781 23.527 31.801 1.00 46.69 84 VAL A CA 1
ATOM 662 C C . VAL A 1 87 ? 18.514 23.520 32.647 1.00 44.97 84 VAL A C 1
ATOM 663 O O . VAL A 1 87 ? 18.326 24.373 33.514 1.00 43.27 84 VAL A O 1
ATOM 667 N N . GLN A 1 88 ? 17.652 22.541 32.389 1.00 41.57 85 GLN A N 1
ATOM 668 C CA . GLN A 1 88 ? 16.406 22.391 33.137 1.00 41.02 85 GLN A CA 1
ATOM 669 C C . GLN A 1 88 ? 16.626 21.323 34.203 1.00 43.67 85 GLN A C 1
ATOM 670 O O . GLN A 1 88 ? 17.647 20.634 34.202 1.00 41.26 85 GLN A O 1
ATOM 676 N N . ALA A 1 89 ? 15.668 21.179 35.111 1.00 46.90 86 ALA A N 1
ATOM 677 C CA . ALA A 1 89 ? 15.787 20.178 36.162 1.00 46.26 86 ALA A CA 1
ATOM 678 C C . ALA A 1 89 ? 15.757 18.787 35.546 1.00 46.31 86 ALA A C 1
ATOM 679 O O . ALA A 1 89 ? 16.697 18.010 35.698 1.00 43.07 86 ALA A O 1
ATOM 681 N N . GLU A 1 90 ? 14.676 18.476 34.838 1.00 44.66 87 GLU A N 1
ATOM 682 C CA . GLU A 1 90 ? 14.541 17.164 34.214 1.00 51.25 87 GLU A CA 1
ATOM 683 C C . GLU A 1 90 ? 15.620 16.872 33.178 1.00 50.80 87 GLU A C 1
ATOM 684 O O . GLU A 1 90 ? 15.550 15.871 32.459 1.00 49.37 87 GLU A O 1
ATOM 690 N N . ASP A 1 91 ? 16.625 17.739 33.123 1.00 51.31 88 ASP A N 1
ATOM 691 C CA . ASP A 1 91 ? 17.723 17.588 32.180 1.00 46.49 88 ASP A CA 1
ATOM 692 C C . ASP A 1 91 ? 18.916 16.838 32.743 1.00 46.81 88 ASP A C 1
ATOM 693 O O . ASP A 1 91 ? 19.756 16.387 31.979 1.00 50.21 88 ASP A O 1
ATOM 698 N N . LEU A 1 92 ? 18.996 16.713 34.065 1.00 46.74 89 LEU A N 1
ATOM 699 C CA . LEU A 1 92 ? 20.115 16.026 34.711 1.00 46.43 89 LEU A CA 1
ATOM 700 C C . LEU A 1 92 ? 20.618 14.776 33.986 1.00 50.14 89 LEU A C 1
ATOM 701 O O . LEU A 1 92 ? 21.016 14.832 32.823 1.00 59.98 89 LEU A O 1
ATOM 706 N N . ALA A 1 93 ? 20.631 13.648 34.683 1.00 42.83 90 ALA A N 1
ATOM 707 C CA . ALA A 1 93 ? 21.082 12.393 34.089 1.00 40.53 90 ALA A CA 1
ATOM 708 C C . ALA A 1 93 ? 22.517 12.408 33.548 1.00 37.40 90 ALA A C 1
ATOM 709 O O . ALA A 1 93 ? 23.254 13.381 33.718 1.00 36.57 90 ALA A O 1
ATOM 711 N N . VAL A 1 94 ? 22.894 11.309 32.895 1.00 35.58 91 VAL A N 1
ATOM 712 C CA . VAL A 1 94 ? 24.219 11.147 32.297 1.00 29.22 91 VAL A CA 1
ATOM 713 C C . VAL A 1 94 ? 24.065 11.139 30.785 1.00 29.32 91 VAL A C 1
ATOM 714 O O . VAL A 1 94 ? 23.026 10.733 30.275 1.00 31.54 91 VAL A O 1
ATOM 718 N N . TYR A 1 95 ? 25.093 11.589 30.071 1.00 30.56 92 TYR A N 1
ATOM 719 C CA . TYR A 1 95 ? 25.036 11.627 28.614 1.00 26.14 92 TYR A CA 1
ATOM 720 C C . TYR A 1 95 ? 26.191 10.884 27.955 1.00 31.15 92 TYR A C 1
ATOM 721 O O . TYR A 1 95 ? 27.361 11.066 28.311 1.00 26.77 92 TYR A O 1
ATOM 730 N N . TYR A 1 96 ? 25.846 10.060 26.970 1.00 28.43 93 TYR A N 1
ATOM 731 C CA . TYR A 1 96 ? 26.826 9.262 26.246 1.00 25.61 93 TYR A CA 1
ATOM 732 C C . TYR A 1 96 ? 26.813 9.557 24.761 1.00 23.00 93 TYR A C 1
ATOM 733 O O . TYR A 1 96 ? 25.759 9.777 24.164 1.00 17.09 93 TYR A O 1
ATOM 742 N N . CYS A 1 97 ? 27.994 9.570 24.167 1.00 19.56 94 CYS A N 1
ATOM 743 C CA . CYS A 1 97 ? 28.086 9.785 22.735 1.00 25.55 94 CYS A CA 1
ATOM 744 C C . CYS A 1 97 ? 28.554 8.458 22.175 1.00 21.62 94 CYS A C 1
ATOM 745 O O . CYS A 1 97 ? 29.341 7.757 22.809 1.00 24.80 94 CYS A O 1
ATOM 748 N N . GLN A 1 98 ? 28.064 8.103 20.997 1.00 22.19 95 GLN A N 1
ATOM 749 C CA . GLN A 1 98 ? 28.418 6.818 20.420 1.00 26.43 95 GLN A CA 1
ATOM 750 C C . GLN A 1 98 ? 28.939 6.833 18.989 1.00 25.74 95 GLN A C 1
ATOM 751 O O . GLN A 1 98 ? 28.428 7.549 18.129 1.00 31.28 95 GLN A O 1
ATOM 757 N N . ASN A 1 99 ? 29.971 6.033 18.748 1.00 22.75 96 ASN A N 1
ATOM 758 C CA . ASN A 1 99 ? 30.535 5.891 17.417 1.00 20.49 96 ASN A CA 1
ATOM 759 C C . ASN A 1 99 ? 29.635 4.928 16.642 1.00 19.55 96 ASN A C 1
ATOM 760 O O . ASN A 1 99 ? 29.508 3.758 17.003 1.00 17.93 96 ASN A O 1
ATOM 765 N N . ASP A 1 100 ? 29.014 5.421 15.578 1.00 22.25 97 ASP A N 1
ATOM 766 C CA . ASP A 1 100 ? 28.139 4.589 14.768 1.00 20.54 97 ASP A CA 1
ATOM 767 C C . ASP A 1 100 ? 28.685 4.512 13.344 1.00 21.55 97 ASP A C 1
ATOM 768 O O . ASP A 1 100 ? 27.977 4.130 12.412 1.00 17.40 97 ASP A O 1
ATOM 773 N N . TYR A 1 101 ? 29.951 4.882 13.186 1.00 18.16 98 TYR A N 1
ATOM 774 C CA . TYR A 1 101 ? 30.596 4.865 11.880 1.00 23.40 98 TYR A CA 1
ATOM 775 C C . TYR A 1 101 ? 31.051 3.469 11.462 1.00 22.87 98 TYR A C 1
ATOM 776 O O . TYR A 1 101 ? 30.694 2.993 10.385 1.00 21.64 98 TYR A O 1
ATOM 785 N N . SER A 1 102 ? 31.831 2.816 12.315 1.00 22.55 99 SER A N 1
ATOM 786 C CA . SER A 1 102 ? 32.342 1.488 12.007 1.00 22.24 99 SER A CA 1
ATOM 787 C C . SER A 1 102 ? 32.425 0.583 13.238 1.00 26.06 99 SER A C 1
ATOM 788 O O . SER A 1 102 ? 32.585 1.059 14.366 1.00 23.81 99 SER A O 1
ATOM 791 N N . TYR A 1 103 ? 32.305 -0.721 13.002 1.00 19.48 100 TYR A N 1
ATOM 792 C CA . TYR A 1 103 ? 32.349 -1.722 14.055 1.00 19.58 100 TYR A CA 1
ATOM 793 C C . TYR A 1 103 ? 33.751 -1.875 14.626 1.00 19.57 100 TYR A C 1
ATOM 794 O O . TYR A 1 103 ? 34.744 -1.780 13.903 1.00 24.09 100 TYR A O 1
ATOM 803 N N . PRO A 1 104 ? 33.848 -2.118 15.938 1.00 18.50 101 PRO A N 1
ATOM 804 C CA . PRO A 1 104 ? 32.689 -2.245 16.829 1.00 18.90 101 PRO A CA 1
ATOM 805 C C . PRO A 1 104 ? 32.160 -0.885 17.287 1.00 23.27 101 PRO A C 1
ATOM 806 O O . PRO A 1 104 ? 32.924 0.059 17.491 1.00 20.37 101 PRO A O 1
ATOM 810 N N . LEU A 1 105 ? 30.847 -0.788 17.446 1.00 22.90 102 LEU A N 1
ATOM 811 C CA . LEU A 1 105 ? 30.253 0.454 17.913 1.00 21.23 102 LEU A CA 1
ATOM 812 C C . LEU A 1 105 ? 30.802 0.652 19.322 1.00 16.77 102 LEU A C 1
ATOM 813 O O . LEU A 1 105 ? 30.844 -0.289 20.113 1.00 19.88 102 LEU A O 1
ATOM 818 N N . THR A 1 106 ? 31.239 1.864 19.639 1.00 14.60 103 THR A N 1
ATOM 819 C CA . THR A 1 106 ? 31.797 2.119 20.960 1.00 14.15 103 THR A CA 1
ATOM 820 C C . THR A 1 106 ? 31.165 3.351 21.573 1.00 15.97 103 THR A C 1
ATOM 821 O O . THR A 1 106 ? 30.803 4.284 20.862 1.00 13.78 103 THR A O 1
ATOM 825 N N . PHE A 1 107 ? 31.034 3.347 22.893 1.00 21.02 104 PHE A N 1
ATOM 826 C CA . PHE A 1 107 ? 30.446 4.468 23.610 1.00 19.84 104 PHE A CA 1
ATOM 827 C C . PHE A 1 107 ? 31.505 5.182 24.445 1.00 23.50 104 PHE A C 1
ATOM 828 O O . PHE A 1 107 ? 32.545 4.606 24.772 1.00 22.32 104 PHE A O 1
ATOM 836 N N . GLY A 1 108 ? 31.230 6.440 24.776 1.00 27.29 105 GLY A N 1
ATOM 837 C CA . GLY A 1 108 ? 32.136 7.217 25.602 1.00 25.42 105 GLY A CA 1
ATOM 838 C C . GLY A 1 108 ? 31.773 6.991 27.060 1.00 28.03 105 GLY A C 1
ATOM 839 O O . GLY A 1 108 ? 30.727 6.422 27.360 1.00 25.16 105 GLY A O 1
ATOM 840 N N . ALA A 1 109 ? 32.639 7.421 27.968 1.00 25.99 106 ALA A N 1
ATOM 841 C CA . ALA A 1 109 ? 32.391 7.262 29.394 1.00 28.65 106 ALA A CA 1
ATOM 842 C C . ALA A 1 109 ? 31.237 8.159 29.853 1.00 27.51 106 ALA A C 1
ATOM 843 O O . ALA A 1 109 ? 30.718 8.002 30.953 1.00 27.45 106 ALA A O 1
ATOM 845 N N . GLY A 1 110 ? 30.848 9.111 29.012 1.00 29.01 107 GLY A N 1
ATOM 846 C CA . GLY A 1 110 ? 29.741 9.983 29.357 1.00 31.59 107 GLY A CA 1
ATOM 847 C C . GLY A 1 110 ? 30.028 11.157 30.273 1.00 29.92 107 GLY A C 1
ATOM 848 O O . GLY A 1 110 ? 31.096 11.251 30.882 1.00 31.67 107 GLY A O 1
ATOM 849 N N . THR A 1 111 ? 29.060 12.068 30.343 1.00 30.42 108 THR A N 1
ATOM 850 C CA . THR A 1 111 ? 29.139 13.247 31.198 1.00 31.83 108 THR A CA 1
ATOM 851 C C . THR A 1 111 ? 27.936 13.281 32.146 1.00 32.34 108 THR A C 1
ATOM 852 O O . THR A 1 111 ? 26.801 13.524 31.731 1.00 30.92 108 THR A O 1
ATOM 856 N N . LYS A 1 112 ? 28.189 13.027 33.424 1.00 36.66 109 LYS A N 1
ATOM 857 C CA . LYS A 1 112 ? 27.127 13.044 34.420 1.00 43.05 109 LYS A CA 1
ATOM 858 C C . LYS A 1 112 ? 26.858 14.467 34.917 1.00 39.68 109 LYS A C 1
ATOM 859 O O . LYS A 1 112 ? 27.753 15.119 35.447 1.00 40.98 109 LYS A O 1
ATOM 865 N N . LEU A 1 113 ? 25.628 14.946 34.732 1.00 36.30 110 LEU A N 1
ATOM 866 C CA . LEU A 1 113 ? 25.252 16.284 35.185 1.00 34.46 110 LEU A CA 1
ATOM 867 C C . LEU A 1 113 ? 24.733 16.237 36.622 1.00 39.65 110 LEU A C 1
ATOM 868 O O . LEU A 1 113 ? 23.655 15.709 36.899 1.00 41.53 110 LEU A O 1
ATOM 873 N N . GLU A 1 114 ? 25.522 16.801 37.529 1.00 42.88 111 GLU A N 1
ATOM 874 C CA . GLU A 1 114 ? 25.196 16.832 38.948 1.00 47.75 111 GLU A CA 1
ATOM 875 C C . GLU A 1 114 ? 24.466 18.124 39.297 1.00 48.78 111 GLU A C 1
ATOM 876 O O . GLU A 1 114 ? 24.771 19.179 38.750 1.00 48.21 111 GLU A O 1
ATOM 882 N N . PRO A 1 115 ? 23.482 18.058 40.208 1.00 51.05 112 PRO A N 1
ATOM 883 C CA . PRO A 1 115 ? 22.766 19.288 40.573 1.00 50.81 112 PRO A CA 1
ATOM 884 C C . PRO A 1 115 ? 23.588 20.101 41.576 1.00 50.52 112 PRO A C 1
ATOM 885 O O . PRO A 1 115 ? 24.073 19.489 42.547 1.00 49.86 112 PRO A O 1
ATOM 889 N N . GLU A 1 133 ? 2.323 -1.992 20.994 1.00 61.19 113 GLU A N 1
ATOM 890 C CA . GLU A 1 133 ? 3.148 -0.774 21.247 1.00 63.57 113 GLU A CA 1
ATOM 891 C C . GLU A 1 133 ? 4.629 -1.157 21.216 1.00 64.76 113 GLU A C 1
ATOM 892 O O . GLU A 1 133 ? 5.074 -1.988 22.004 1.00 70.78 113 GLU A O 1
ATOM 898 N N . VAL A 1 134 ? 5.384 -0.545 20.305 1.00 62.55 114 VAL A N 1
ATOM 899 C CA . VAL A 1 134 ? 6.809 -0.832 20.151 1.00 60.99 114 VAL A CA 1
ATOM 900 C C . VAL A 1 134 ? 7.585 -0.815 21.466 1.00 55.71 114 VAL A C 1
ATOM 901 O O . VAL A 1 134 ? 7.632 0.198 22.164 1.00 54.98 114 VAL A O 1
ATOM 905 N N . GLN A 1 135 ? 8.189 -1.951 21.797 1.00 47.94 115 GLN A N 1
ATOM 906 C CA . GLN A 1 135 ? 8.969 -2.083 23.017 1.00 47.90 115 GLN A CA 1
ATOM 907 C C . GLN A 1 135 ? 9.758 -3.384 22.933 1.00 45.38 115 GLN A C 1
ATOM 908 O O . GLN A 1 135 ? 9.566 -4.174 22.008 1.00 45.56 115 GLN A O 1
ATOM 914 N N . LEU A 1 136 ? 10.651 -3.597 23.892 1.00 43.86 116 LEU A N 1
ATOM 915 C CA . LEU A 1 136 ? 11.458 -4.811 23.941 1.00 39.17 116 LEU A CA 1
ATOM 916 C C . LEU A 1 136 ? 11.342 -5.403 25.334 1.00 40.40 116 LEU A C 1
ATOM 917 O O . LEU A 1 136 ? 11.718 -4.769 26.320 1.00 39.73 116 LEU A O 1
ATOM 922 N N . GLN A 1 137 ? 10.811 -6.618 25.405 1.00 39.34 117 GLN A N 1
ATOM 923 C CA . GLN A 1 137 ? 10.628 -7.297 26.679 1.00 42.98 117 GLN A CA 1
ATOM 924 C C . GLN A 1 137 ? 11.841 -8.155 26.990 1.00 36.64 117 GLN A C 1
ATOM 925 O O . GLN A 1 137 ? 12.187 -9.048 26.221 1.00 34.57 117 GLN A O 1
ATOM 931 N N . GLN A 1 138 ? 12.480 -7.879 28.121 1.00 35.32 118 GLN A N 1
ATOM 932 C CA . GLN A 1 138 ? 13.662 -8.624 28.528 1.00 35.52 118 GLN A CA 1
ATOM 933 C C . GLN A 1 138 ? 13.411 -9.537 29.727 1.00 32.77 118 GLN A C 1
ATOM 934 O O . GLN A 1 138 ? 12.651 -9.203 30.632 1.00 31.47 118 GLN A O 1
ATOM 940 N N . SER A 1 139 ? 14.065 -10.694 29.714 1.00 31.59 119 SER A N 1
ATOM 941 C CA . SER A 1 139 ? 13.939 -11.681 30.777 1.00 28.81 119 SER A CA 1
ATOM 942 C C . SER A 1 139 ? 14.292 -11.145 32.168 1.00 30.74 119 SER A C 1
ATOM 943 O O . SER A 1 139 ? 14.958 -10.121 32.299 1.00 28.14 119 SER A O 1
ATOM 946 N N . GLY A 1 140 ? 13.844 -11.857 33.198 1.00 32.85 120 GLY A N 1
ATOM 947 C CA . GLY A 1 140 ? 14.086 -11.445 34.570 1.00 29.29 120 GLY A CA 1
ATOM 948 C C . GLY A 1 140 ? 15.540 -11.355 34.992 1.00 29.31 120 GLY A C 1
ATOM 949 O O . GLY A 1 140 ? 16.430 -11.792 34.273 1.00 29.81 120 GLY A O 1
ATOM 950 N N . ALA A 1 141 ? 15.773 -10.790 36.173 1.00 26.83 121 ALA A N 1
ATOM 951 C CA . ALA A 1 141 ? 17.117 -10.628 36.711 1.00 25.45 121 ALA A CA 1
ATOM 952 C C . ALA A 1 141 ? 17.773 -11.978 36.972 1.00 28.76 121 ALA A C 1
ATOM 953 O O . ALA A 1 141 ? 17.091 -12.950 37.295 1.00 33.44 121 ALA A O 1
ATOM 955 N N . GLU A 1 142 ? 19.097 -12.031 36.849 1.00 26.70 122 GLU A N 1
ATOM 956 C CA . GLU A 1 142 ? 19.835 -13.273 37.049 1.00 24.55 122 GLU A CA 1
ATOM 957 C C . GLU A 1 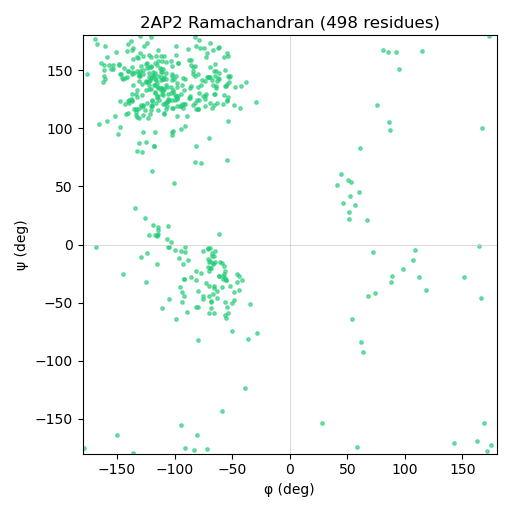142 ? 20.897 -13.190 38.144 1.00 28.07 122 GLU A C 1
ATOM 958 O O . GLU A 1 142 ? 21.548 -12.161 38.319 1.00 24.59 122 GLU A O 1
ATOM 964 N N . LEU A 1 143 ? 21.061 -14.295 38.865 1.00 30.03 123 LEU A N 1
ATOM 965 C CA . LEU A 1 143 ? 22.046 -14.422 39.936 1.00 33.39 123 LEU A CA 1
ATOM 966 C C . LEU A 1 143 ? 22.840 -15.664 39.550 1.00 35.04 123 LEU A C 1
ATOM 967 O O . LEU A 1 143 ? 22.288 -16.763 39.515 1.00 38.89 123 LEU A O 1
ATOM 972 N N . VAL A 1 144 ? 24.125 -15.507 39.257 1.00 37.05 124 VAL A N 1
ATOM 973 C CA . VAL A 1 144 ? 24.921 -16.656 38.845 1.00 33.91 124 VAL A CA 1
ATOM 974 C C . VAL A 1 144 ? 26.309 -16.746 39.461 1.00 33.57 124 VAL A C 1
ATOM 975 O O . VAL A 1 144 ? 26.912 -15.733 39.817 1.00 36.47 124 VAL A O 1
ATOM 979 N N . ARG A 1 145 ? 26.805 -17.980 39.560 1.00 34.87 125 ARG A N 1
ATOM 980 C CA . ARG A 1 145 ? 28.115 -18.279 40.129 1.00 31.08 125 ARG A CA 1
ATOM 981 C C . ARG A 1 145 ? 29.222 -18.121 39.106 1.00 31.14 125 ARG A C 1
ATOM 982 O O . ARG A 1 145 ? 29.030 -18.385 37.916 1.00 32.62 125 ARG A O 1
ATOM 990 N N . PRO A 1 146 ? 30.404 -17.690 39.556 1.00 27.02 126 PRO A N 1
ATOM 991 C CA . PRO A 1 146 ? 31.520 -17.520 38.622 1.00 24.95 126 PRO A CA 1
ATOM 992 C C . PRO A 1 146 ? 31.794 -18.828 37.879 1.00 26.33 126 PRO A C 1
ATOM 993 O O . PRO A 1 146 ? 31.793 -19.900 38.479 1.00 23.01 126 PRO A O 1
ATOM 997 N N . GLY A 1 147 ? 32.017 -18.737 36.575 1.00 25.63 127 GLY A N 1
ATOM 998 C CA . GLY A 1 147 ? 32.290 -19.932 35.801 1.00 24.91 127 GLY A CA 1
ATOM 999 C C . GLY A 1 147 ? 31.076 -20.478 35.071 1.00 26.11 127 GLY A C 1
ATOM 1000 O O . GLY A 1 147 ? 31.208 -21.225 34.101 1.00 21.56 127 GLY A O 1
ATOM 1001 N N . ALA A 1 148 ? 29.887 -20.108 35.538 1.00 26.88 128 ALA A N 1
ATOM 1002 C CA . ALA A 1 148 ? 28.648 -20.570 34.916 1.00 24.70 128 ALA A CA 1
ATOM 1003 C C . ALA A 1 148 ? 28.263 -19.745 33.680 1.00 23.87 128 ALA A C 1
ATOM 1004 O O . ALA A 1 148 ? 28.948 -18.788 33.311 1.00 23.11 128 ALA A O 1
ATOM 1006 N N . SER A 1 149 ? 27.159 -20.130 33.049 1.00 21.76 129 SER A N 1
ATOM 1007 C CA . SER A 1 149 ? 26.666 -19.457 31.860 1.00 25.99 129 SER A CA 1
ATOM 1008 C C . SER A 1 149 ? 25.195 -19.118 32.051 1.00 26.26 129 SER A C 1
ATOM 1009 O O . SER A 1 149 ? 24.497 -19.794 32.800 1.00 30.12 129 SER A O 1
ATOM 1012 N N . VAL A 1 150 ? 24.722 -18.078 31.375 1.00 21.42 130 VAL A N 1
ATOM 1013 C CA . VAL A 1 150 ? 23.328 -17.682 31.501 1.00 19.43 130 VAL A CA 1
ATOM 1014 C C . VAL A 1 150 ? 22.829 -17.108 30.194 1.00 22.63 130 VAL A C 1
ATOM 1015 O O . VAL A 1 150 ? 23.586 -16.470 29.465 1.00 24.01 130 VAL A O 1
ATOM 1019 N N . LYS A 1 151 ? 21.552 -17.338 29.905 1.00 23.43 131 LYS A N 1
ATOM 1020 C CA . LYS A 1 151 ? 20.934 -16.854 28.677 1.00 23.83 131 LYS A CA 1
ATOM 1021 C C . LYS A 1 151 ? 19.915 -15.766 28.978 1.00 26.41 131 LYS A C 1
ATOM 1022 O O . LYS A 1 151 ? 19.038 -15.932 29.828 1.00 28.98 131 LYS A O 1
ATOM 1028 N N . LEU A 1 152 ? 20.041 -14.649 28.276 1.00 27.27 132 LEU A N 1
ATOM 1029 C CA . LEU A 1 152 ? 19.136 -13.521 28.442 1.00 16.38 132 LEU A CA 1
ATOM 1030 C C . LEU A 1 152 ? 18.248 -13.475 27.209 1.00 25.38 132 LEU A C 1
ATOM 1031 O O . LEU A 1 152 ? 18.682 -13.842 26.117 1.00 23.70 132 LEU A O 1
ATOM 1036 N N . SER A 1 153 ? 17.009 -13.032 27.375 1.00 21.27 133 SER A N 1
ATOM 1037 C CA . SER A 1 153 ? 16.092 -12.960 26.244 1.00 25.63 133 SER A CA 1
ATOM 1038 C C . SER A 1 153 ? 15.558 -11.554 25.968 1.00 26.40 133 SER A C 1
ATOM 1039 O O . SER A 1 153 ? 15.456 -10.726 26.870 1.00 28.47 133 SER A O 1
ATOM 1042 N N . CYS A 1 154 ? 15.212 -11.303 24.710 1.00 25.88 134 CYS A N 1
ATOM 1043 C CA . CYS A 1 154 ? 14.701 -10.005 24.281 1.00 29.86 134 CYS A CA 1
ATOM 1044 C C . CYS A 1 154 ? 13.608 -10.230 23.231 1.00 31.87 134 CYS A C 1
ATOM 1045 O O . CYS A 1 154 ? 13.883 -10.701 22.125 1.00 31.83 134 CYS A O 1
ATOM 1048 N N . THR A 1 155 ? 12.366 -9.905 23.583 1.00 30.79 135 THR A N 1
ATOM 1049 C CA . THR A 1 155 ? 11.242 -10.100 22.670 1.00 32.86 135 THR A CA 1
ATOM 1050 C C . THR A 1 155 ? 10.637 -8.778 22.230 1.00 32.02 135 THR A C 1
ATOM 1051 O O . THR A 1 155 ? 10.246 -7.956 23.062 1.00 30.05 135 THR A O 1
ATOM 1055 N N . ALA A 1 156 ? 10.573 -8.572 20.918 1.00 36.56 136 ALA A N 1
ATOM 1056 C CA . ALA A 1 156 ? 10.012 -7.339 20.365 1.00 42.56 136 ALA A CA 1
ATOM 1057 C C . ALA A 1 156 ? 8.496 -7.365 20.476 1.00 44.14 136 ALA A C 1
ATOM 1058 O O . ALA A 1 156 ? 7.855 -8.318 20.040 1.00 49.08 136 ALA A O 1
ATOM 1060 N N . SER A 1 157 ? 7.926 -6.312 21.051 1.00 51.10 137 SER A N 1
ATOM 1061 C CA . SER A 1 157 ? 6.480 -6.228 21.225 1.00 59.14 137 SER A CA 1
ATOM 1062 C C . SER A 1 157 ? 5.866 -5.033 20.502 1.00 61.58 137 SER A C 1
ATOM 1063 O O . SER A 1 157 ? 5.304 -4.140 21.134 1.00 64.54 137 SER A O 1
ATOM 1066 N N . GLY A 1 158 ? 5.970 -5.020 19.180 1.00 59.35 138 GLY A N 1
ATOM 1067 C CA . GLY A 1 158 ? 5.411 -3.920 18.420 1.00 57.29 138 GLY A CA 1
ATOM 1068 C C . GLY A 1 158 ? 5.945 -3.888 17.006 1.00 58.85 138 GLY A C 1
ATOM 1069 O O . GLY A 1 158 ? 5.555 -3.037 16.207 1.00 63.16 138 GLY A O 1
ATOM 1070 N N . PHE A 1 159 ? 6.841 -4.821 16.698 1.00 56.43 139 PHE A N 1
ATOM 1071 C CA . PHE A 1 159 ? 7.441 -4.910 15.370 1.00 52.38 139 PHE A CA 1
ATOM 1072 C C . PHE A 1 159 ? 8.039 -6.285 15.122 1.00 50.19 139 PHE A C 1
ATOM 1073 O O . PHE A 1 159 ? 8.135 -7.110 16.028 1.00 49.58 139 PHE A O 1
ATOM 1081 N N . ASN A 1 160 ? 8.434 -6.529 13.880 1.00 48.20 140 ASN A N 1
ATOM 1082 C CA . ASN A 1 160 ? 9.022 -7.807 13.507 1.00 55.43 140 ASN A CA 1
ATOM 1083 C C . ASN A 1 160 ? 10.553 -7.709 13.492 1.00 54.37 140 ASN A C 1
ATOM 1084 O O . ASN A 1 160 ? 11.123 -6.917 12.739 1.00 51.11 140 ASN A O 1
ATOM 1089 N N . ILE A 1 161 ? 11.204 -8.517 14.331 1.00 50.65 141 ILE A N 1
ATOM 1090 C CA . ILE A 1 161 ? 12.665 -8.515 14.453 1.00 46.34 141 ILE A CA 1
ATOM 1091 C C . ILE A 1 161 ? 13.385 -8.859 13.154 1.00 45.00 141 ILE A C 1
ATOM 1092 O O . ILE A 1 161 ? 14.584 -8.625 13.023 1.00 40.03 141 ILE A O 1
ATOM 1097 N N . LYS A 1 162 ? 12.648 -9.410 12.195 1.00 47.46 142 LYS A N 1
ATOM 1098 C CA . LYS A 1 162 ? 13.224 -9.768 10.900 1.00 53.00 142 LYS A CA 1
ATOM 1099 C C . LYS A 1 162 ? 13.437 -8.483 10.090 1.00 50.97 142 LYS A C 1
ATOM 1100 O O . LYS A 1 162 ? 14.027 -8.497 9.005 1.00 48.78 142 LYS A O 1
ATOM 1106 N N . ASP A 1 163 ? 12.961 -7.372 10.644 1.00 49.49 143 ASP A N 1
ATOM 1107 C CA . ASP A 1 163 ? 13.079 -6.064 10.007 1.00 51.83 143 ASP A CA 1
ATOM 1108 C C . ASP A 1 163 ? 14.124 -5.210 10.719 1.00 50.44 143 ASP A C 1
ATOM 1109 O O . ASP A 1 163 ? 14.305 -4.034 10.394 1.00 52.67 143 ASP A O 1
ATOM 1114 N N . ASP A 1 164 ? 14.809 -5.800 11.693 1.00 43.64 144 ASP A N 1
ATOM 1115 C CA . ASP A 1 164 ? 15.817 -5.063 12.445 1.00 39.47 144 ASP A CA 1
ATOM 1116 C C . ASP A 1 164 ? 17.066 -5.861 12.796 1.00 37.93 144 ASP A C 1
ATOM 1117 O O . ASP A 1 164 ? 17.099 -7.086 12.676 1.00 41.72 144 ASP A O 1
ATOM 1122 N N . PHE A 1 165 ? 18.092 -5.135 13.234 1.00 35.87 145 PHE A N 1
ATOM 1123 C CA . PHE A 1 165 ? 19.348 -5.719 13.687 1.00 33.37 145 PHE A CA 1
ATOM 1124 C C . PHE A 1 165 ? 19.161 -5.691 15.199 1.00 33.73 145 PHE A C 1
ATOM 1125 O O . PHE A 1 165 ? 18.869 -4.634 15.756 1.00 33.13 145 PHE A O 1
ATOM 1133 N N . MET A 1 166 ? 19.292 -6.830 15.865 1.00 29.14 146 MET A N 1
ATOM 1134 C CA . MET A 1 166 ? 19.125 -6.841 17.312 1.00 25.17 146 MET A CA 1
ATOM 1135 C C . MET A 1 166 ? 20.484 -6.714 17.992 1.00 27.11 146 MET A C 1
ATOM 1136 O O . MET A 1 166 ? 21.367 -7.551 17.808 1.00 24.48 146 MET A O 1
ATOM 1141 N N . HIS A 1 167 ? 20.646 -5.654 18.777 1.00 23.11 147 HIS A N 1
ATOM 1142 C CA . HIS A 1 167 ? 21.898 -5.398 19.477 1.00 22.43 147 HIS A CA 1
ATOM 1143 C C . HIS A 1 167 ? 21.852 -5.755 20.966 1.00 27.41 147 HIS A C 1
ATOM 1144 O O . HIS A 1 167 ? 20.782 -5.817 21.582 1.00 27.03 147 HIS A O 1
ATOM 1151 N N . TRP A 1 168 ? 23.035 -5.971 21.535 1.00 19.19 148 TRP A N 1
ATOM 1152 C CA . TRP A 1 168 ? 23.180 -6.272 22.952 1.00 24.04 148 TRP A CA 1
ATOM 1153 C C . TRP A 1 168 ? 24.223 -5.335 23.567 1.00 26.90 148 TRP A C 1
ATOM 1154 O O . TRP A 1 168 ? 25.375 -5.314 23.144 1.00 27.94 148 TRP A O 1
ATOM 1165 N N . VAL A 1 169 ? 23.808 -4.556 24.559 1.00 25.70 149 VAL A N 1
ATOM 1166 C CA . VAL A 1 169 ? 24.699 -3.610 25.201 1.00 21.71 149 VAL A CA 1
ATOM 1167 C C . VAL A 1 169 ? 24.889 -3.951 26.667 1.00 28.92 149 VAL A C 1
ATOM 1168 O O . VAL A 1 169 ? 23.949 -4.369 27.342 1.00 30.61 149 VAL A O 1
ATOM 1172 N N . LYS A 1 170 ? 26.111 -3.763 27.152 1.00 32.14 150 LYS A N 1
ATOM 1173 C CA . LYS A 1 170 ? 26.452 -4.050 28.537 1.00 29.93 150 LYS A CA 1
ATOM 1174 C C . LYS A 1 170 ? 26.710 -2.759 29.309 1.00 30.86 150 LYS A C 1
ATOM 1175 O O . LYS A 1 170 ? 27.122 -1.756 28.732 1.00 28.21 150 LYS A O 1
ATOM 1181 N N . GLN A 1 171 ? 26.454 -2.785 30.613 1.00 29.00 151 GLN A N 1
ATOM 1182 C CA . GLN A 1 171 ? 26.689 -1.619 31.457 1.00 26.18 151 GLN A CA 1
ATOM 1183 C C . GLN A 1 171 ? 26.834 -2.009 32.923 1.00 26.60 151 GLN A C 1
ATOM 1184 O O . GLN A 1 171 ? 25.851 -2.345 33.582 1.00 26.67 151 GLN A O 1
ATOM 1190 N N . ARG A 1 172 ? 28.065 -1.966 33.426 1.00 21.13 152 ARG A N 1
ATOM 1191 C CA . ARG A 1 172 ? 28.340 -2.300 34.825 1.00 29.10 152 ARG A CA 1
ATOM 1192 C C . ARG A 1 172 ? 28.021 -1.087 35.710 1.00 28.77 152 ARG A C 1
ATOM 1193 O O . ARG A 1 172 ? 27.769 0.002 35.200 1.00 26.03 152 ARG A O 1
ATOM 1201 N N . PRO A 1 173 ? 28.027 -1.264 37.045 1.00 35.84 153 PRO A N 1
ATOM 1202 C CA . PRO A 1 173 ? 27.742 -0.167 37.980 1.00 42.97 153 PRO A CA 1
ATOM 1203 C C . PRO A 1 173 ? 28.483 1.142 37.658 1.00 50.07 153 PRO A C 1
ATOM 1204 O O . PRO A 1 173 ? 28.024 2.230 38.025 1.00 47.53 153 PRO A O 1
ATOM 1208 N N . GLU A 1 174 ? 29.626 1.038 36.980 1.00 59.45 154 GLU A N 1
ATOM 1209 C CA . GLU A 1 174 ? 30.390 2.230 36.610 1.00 66.33 154 GLU A CA 1
ATOM 1210 C C . GLU A 1 174 ? 29.427 3.207 35.954 1.00 62.84 154 GLU A C 1
ATOM 1211 O O . GLU A 1 174 ? 29.041 4.204 36.561 1.00 57.10 154 GLU A O 1
ATOM 1217 N N . GLN A 1 175 ? 29.048 2.897 34.716 1.00 63.64 155 GLN A N 1
ATOM 1218 C CA . GLN A 1 175 ? 28.114 3.699 33.925 1.00 65.77 155 GLN A CA 1
ATOM 1219 C C . GLN A 1 175 ? 28.411 3.527 32.442 1.00 61.14 155 GLN A C 1
ATOM 1220 O O . GLN A 1 175 ? 27.526 3.649 31.601 1.00 70.59 155 GLN A O 1
ATOM 1226 N N . GLY A 1 176 ? 29.667 3.234 32.130 1.00 44.73 156 GLY A N 1
ATOM 1227 C CA . GLY A 1 176 ? 30.064 3.072 30.745 1.00 35.73 156 GLY A CA 1
ATOM 1228 C C . GLY A 1 176 ? 29.302 2.020 29.964 1.00 35.12 156 GLY A C 1
ATOM 1229 O O . GLY A 1 176 ? 29.177 0.870 30.392 1.00 35.03 156 GLY A O 1
ATOM 1230 N N . LEU A 1 177 ? 28.791 2.419 28.806 1.00 28.15 157 LEU A N 1
ATOM 1231 C CA . LEU A 1 177 ? 28.058 1.511 27.937 1.00 23.96 157 LEU A CA 1
ATOM 1232 C C . LEU A 1 177 ? 29.039 0.757 27.049 1.00 23.93 157 LEU A C 1
ATOM 1233 O O . LEU A 1 177 ? 29.962 1.352 26.501 1.00 30.08 157 LEU A O 1
ATOM 1238 N N . GLU A 1 178 ? 28.829 -0.549 26.899 1.00 29.64 158 GLU A N 1
ATOM 1239 C CA . GLU A 1 178 ? 29.709 -1.388 26.088 1.00 26.50 158 GLU A CA 1
ATOM 1240 C C . GLU A 1 178 ? 28.947 -2.200 25.047 1.00 25.37 158 GLU A C 1
ATOM 1241 O O . GLU A 1 178 ? 28.099 -3.022 25.389 1.00 26.61 158 GLU A O 1
ATOM 1247 N N . TRP A 1 179 ? 29.259 -1.978 23.774 1.00 26.11 159 TRP A N 1
ATOM 1248 C CA . TRP A 1 179 ? 28.588 -2.707 22.708 1.00 23.11 159 TRP A CA 1
ATOM 1249 C C . TRP A 1 179 ? 29.095 -4.146 22.671 1.00 26.13 159 TRP A C 1
ATOM 1250 O O . TRP A 1 179 ? 30.294 -4.392 22.575 1.00 22.28 159 TRP A O 1
ATOM 1261 N N . ILE A 1 180 ? 28.174 -5.099 22.750 1.00 24.42 160 ILE A N 1
ATOM 1262 C CA . ILE A 1 180 ? 28.540 -6.507 22.738 1.00 23.67 160 ILE A CA 1
ATOM 1263 C C . ILE A 1 180 ? 28.496 -7.080 21.324 1.00 23.79 160 ILE A C 1
ATOM 1264 O O . ILE A 1 180 ? 29.357 -7.864 20.935 1.00 25.81 160 ILE A O 1
ATOM 1269 N N . GLY A 1 181 ? 27.482 -6.693 20.559 1.00 21.09 161 GLY A N 1
ATOM 1270 C CA . GLY A 1 181 ? 27.361 -7.199 19.206 1.00 21.23 161 GLY A CA 1
ATOM 1271 C C . GLY A 1 181 ? 25.963 -6.992 18.667 1.00 26.27 161 GLY A C 1
ATOM 1272 O O . GLY A 1 181 ? 25.160 -6.287 19.282 1.00 28.41 161 GLY A O 1
ATOM 1273 N N . ARG A 1 182 ? 25.672 -7.606 17.524 1.00 23.53 162 ARG A N 1
ATOM 1274 C CA . ARG A 1 182 ? 24.365 -7.484 16.897 1.00 21.23 162 ARG A CA 1
ATOM 1275 C C . ARG A 1 182 ? 24.163 -8.619 15.892 1.00 29.29 162 ARG A C 1
ATOM 1276 O O . ARG A 1 182 ? 25.127 -9.173 15.362 1.00 26.71 162 ARG A O 1
ATOM 1284 N N . ILE A 1 183 ? 22.907 -8.973 15.639 1.00 30.79 163 ILE A N 1
ATOM 1285 C CA . ILE A 1 183 ? 22.606 -10.043 14.698 1.00 33.30 163 ILE A CA 1
ATOM 1286 C C . ILE A 1 183 ? 21.516 -9.636 13.708 1.00 35.58 163 ILE A C 1
ATOM 1287 O O . ILE A 1 183 ? 20.635 -8.841 14.026 1.00 41.20 163 ILE A O 1
ATOM 1292 N N . ASP A 1 184 ? 21.578 -10.187 12.501 1.00 38.53 164 ASP A N 1
ATOM 1293 C CA . ASP A 1 184 ? 20.589 -9.882 11.475 1.00 39.10 164 ASP A CA 1
ATOM 1294 C C . ASP A 1 184 ? 19.634 -11.071 11.413 1.00 38.89 164 ASP A C 1
ATOM 1295 O O . ASP A 1 184 ? 19.895 -12.048 10.717 1.00 39.62 164 ASP A O 1
ATOM 1300 N N . PRO A 1 185 ? 18.512 -10.995 12.144 1.00 38.86 165 PRO A N 1
ATOM 1301 C CA . PRO A 1 185 ? 17.495 -12.051 12.202 1.00 41.64 165 PRO A CA 1
ATOM 1302 C C . PRO A 1 185 ? 17.106 -12.680 10.865 1.00 42.21 165 PRO A C 1
ATOM 1303 O O . PRO A 1 185 ? 16.685 -13.837 10.816 1.00 39.72 165 PRO A O 1
ATOM 1307 N N . ALA A 1 186 ? 17.255 -11.921 9.784 1.00 42.87 166 ALA A N 1
ATOM 1308 C CA . ALA A 1 186 ? 16.900 -12.405 8.452 1.00 42.36 166 ALA A CA 1
ATOM 1309 C C . ALA A 1 186 ? 17.921 -13.396 7.896 1.00 40.52 166 ALA A C 1
ATOM 1310 O O . ALA A 1 186 ? 17.555 -14.448 7.374 1.00 39.56 166 ALA A O 1
ATOM 1312 N N . ASN A 1 187 ? 19.200 -13.056 8.003 1.00 37.49 167 ASN A N 1
ATOM 1313 C CA . ASN A 1 187 ? 20.257 -13.932 7.510 1.00 37.78 167 ASN A CA 1
ATOM 1314 C C . ASN A 1 187 ? 21.121 -14.452 8.653 1.00 41.09 167 ASN A C 1
ATOM 1315 O O . ASN A 1 187 ? 22.192 -15.013 8.414 1.00 39.13 167 ASN A O 1
ATOM 1320 N N . ASP A 1 188 ? 20.661 -14.263 9.886 1.00 45.99 168 ASP A N 1
ATOM 1321 C CA . ASP A 1 188 ? 21.408 -14.683 11.068 1.00 43.90 168 ASP A CA 1
ATOM 1322 C C . ASP A 1 188 ? 22.854 -14.169 11.071 1.00 44.57 168 ASP A C 1
ATOM 1323 O O . ASP A 1 188 ? 23.720 -14.723 11.751 1.00 42.29 168 ASP A O 1
ATOM 1328 N N . ASN A 1 189 ? 23.117 -13.110 10.316 1.00 43.23 169 ASN A N 1
ATOM 1329 C CA . ASN A 1 189 ? 24.462 -12.554 10.269 1.00 43.28 169 ASN A CA 1
ATOM 1330 C C . ASN A 1 189 ? 24.715 -11.827 11.586 1.00 43.35 169 ASN A C 1
ATOM 1331 O O . ASN A 1 189 ? 23.918 -10.986 11.994 1.00 40.46 169 ASN A O 1
ATOM 1336 N N . THR A 1 190 ? 25.818 -12.154 12.251 1.00 41.03 170 THR A N 1
ATOM 1337 C CA . THR A 1 190 ? 26.148 -11.539 13.533 1.00 32.87 170 THR A CA 1
ATOM 1338 C C . THR A 1 190 ? 27.488 -10.827 13.476 1.00 31.42 170 THR A C 1
ATOM 1339 O O . THR A 1 190 ? 28.363 -11.183 12.689 1.00 36.23 170 THR A O 1
ATOM 1343 N N . LYS A 1 191 ? 27.644 -9.821 14.324 1.00 30.12 171 LYS A N 1
ATOM 1344 C CA . LYS A 1 191 ? 28.875 -9.057 14.395 1.00 27.99 171 LYS A CA 1
ATOM 1345 C C . LYS A 1 191 ? 29.136 -8.877 15.881 1.00 32.75 171 LYS A C 1
ATOM 1346 O O . LYS A 1 191 ? 28.242 -8.460 16.623 1.00 28.60 171 LYS A O 1
ATOM 1352 N N . TYR A 1 192 ? 30.349 -9.204 16.318 1.00 31.82 172 TYR A N 1
ATOM 1353 C CA . TYR A 1 192 ? 30.695 -9.089 17.731 1.00 28.21 172 TYR A CA 1
ATOM 1354 C C . TYR A 1 192 ? 31.823 -8.118 17.999 1.00 28.29 172 TYR A C 1
ATOM 1355 O O . TYR A 1 192 ? 32.743 -7.978 17.198 1.00 35.04 172 TYR A O 1
ATOM 1364 N N . ALA A 1 193 ? 31.743 -7.444 19.138 1.00 25.76 173 ALA A N 1
ATOM 1365 C CA . ALA A 1 193 ? 32.789 -6.526 19.533 1.00 26.14 173 ALA A CA 1
ATOM 1366 C C . ALA A 1 193 ? 33.954 -7.456 19.844 1.00 32.94 173 ALA A C 1
ATOM 1367 O O . ALA A 1 193 ? 33.748 -8.555 20.364 1.00 32.88 173 ALA A O 1
ATOM 1369 N N . PRO A 1 194 ? 35.190 -7.039 19.529 1.00 33.58 174 PRO A N 1
ATOM 1370 C CA . PRO A 1 194 ? 36.377 -7.857 19.781 1.00 34.22 174 PRO A CA 1
ATOM 1371 C C . PRO A 1 194 ? 36.513 -8.480 21.178 1.00 34.60 174 PRO A C 1
ATOM 1372 O O . PRO A 1 194 ? 36.788 -9.675 21.303 1.00 31.11 174 PRO A O 1
ATOM 1376 N N . LYS A 1 195 ? 36.316 -7.680 22.223 1.00 32.18 175 LYS A N 1
ATOM 1377 C CA . LYS A 1 195 ? 36.463 -8.182 23.591 1.00 37.49 175 LYS A CA 1
ATOM 1378 C C . LYS A 1 195 ? 35.374 -9.137 24.072 1.00 36.39 175 LYS A C 1
ATOM 1379 O O . LYS A 1 195 ? 35.532 -9.777 25.113 1.00 34.66 175 LYS A O 1
ATOM 1385 N N . PHE A 1 196 ? 34.278 -9.234 23.325 1.00 32.67 176 PHE A N 1
ATOM 1386 C CA . PHE A 1 196 ? 33.175 -10.116 23.703 1.00 33.38 176 PHE A CA 1
ATOM 1387 C C . PHE A 1 196 ? 33.001 -11.249 22.701 1.00 37.80 176 PHE A C 1
ATOM 1388 O O . PHE A 1 196 ? 32.030 -12.003 22.768 1.00 40.95 176 PHE A O 1
ATOM 1396 N N . GLN A 1 197 ? 33.950 -11.373 21.779 1.00 37.39 177 GLN A N 1
ATOM 1397 C CA . GLN A 1 197 ? 33.882 -12.398 20.748 1.00 42.47 177 GLN A CA 1
ATOM 1398 C C . GLN A 1 197 ? 33.788 -13.819 21.303 1.00 44.73 177 GLN A C 1
ATOM 1399 O O . GLN A 1 197 ? 33.265 -14.717 20.637 1.00 42.64 177 GLN A O 1
ATOM 1405 N N . ASP A 1 198 ? 34.284 -14.019 22.521 1.00 46.02 178 ASP A N 1
ATOM 1406 C CA . ASP A 1 198 ? 34.257 -15.336 23.150 1.00 51.91 178 ASP A CA 1
ATOM 1407 C C . ASP A 1 198 ? 33.203 -15.454 24.245 1.00 52.13 178 ASP A C 1
ATOM 1408 O O . ASP A 1 198 ? 32.452 -16.427 24.293 1.00 52.07 178 ASP A O 1
ATOM 1413 N N . LYS A 1 199 ? 33.153 -14.460 25.122 1.00 48.66 179 LYS A N 1
ATOM 1414 C CA . LYS A 1 199 ? 32.203 -14.463 26.226 1.00 50.22 179 LYS A CA 1
ATOM 1415 C C . LYS A 1 199 ? 30.734 -14.351 25.818 1.00 48.53 179 LYS A C 1
ATOM 1416 O O . LYS A 1 199 ? 29.849 -14.663 26.614 1.00 49.85 179 LYS A O 1
ATOM 1422 N N . ALA A 1 200 ? 30.465 -13.927 24.588 1.00 42.94 180 ALA A N 1
ATOM 1423 C CA . ALA A 1 200 ? 29.082 -13.774 24.153 1.00 34.18 180 ALA A CA 1
ATOM 1424 C C . ALA A 1 200 ? 28.711 -14.475 22.853 1.00 33.94 180 ALA A C 1
ATOM 1425 O O . ALA A 1 200 ? 29.534 -14.653 21.954 1.00 35.75 180 ALA A O 1
ATOM 1427 N N . THR A 1 201 ? 27.446 -14.867 22.774 1.00 35.63 181 THR A N 1
ATOM 1428 C CA . THR A 1 201 ? 26.888 -15.537 21.605 1.00 29.33 181 THR A CA 1
ATOM 1429 C C . THR A 1 201 ? 25.470 -15.001 21.465 1.00 26.13 181 THR A C 1
ATOM 1430 O O . THR A 1 201 ? 24.658 -15.143 22.381 1.00 28.72 181 THR A O 1
ATOM 1434 N N . ILE A 1 202 ? 25.176 -14.382 20.325 1.00 24.89 182 ILE A N 1
ATOM 1435 C CA . ILE A 1 202 ? 23.849 -13.822 20.068 1.00 23.51 182 ILE A CA 1
ATOM 1436 C C . ILE A 1 202 ? 23.049 -14.674 19.089 1.00 26.43 182 ILE A C 1
ATOM 1437 O O . ILE A 1 202 ? 23.499 -14.955 17.976 1.00 25.25 182 ILE A O 1
ATOM 1442 N N . ILE A 1 203 ? 21.855 -15.081 19.509 1.00 29.56 183 ILE A N 1
ATOM 1443 C CA . ILE A 1 203 ? 21.005 -15.927 18.675 1.00 34.90 183 ILE A CA 1
ATOM 1444 C C . ILE A 1 203 ? 19.656 -15.274 18.429 1.00 36.85 183 ILE A C 1
ATOM 1445 O O . ILE A 1 203 ? 19.182 -14.488 19.245 1.00 35.85 183 ILE A O 1
ATOM 1450 N N . ALA A 1 204 ? 19.033 -15.610 17.308 1.00 37.13 184 ALA A N 1
ATOM 1451 C CA . ALA A 1 204 ? 17.741 -15.031 16.980 1.00 39.55 184 ALA A CA 1
ATOM 1452 C C . ALA A 1 204 ? 16.703 -16.077 16.575 1.00 42.98 184 ALA A C 1
ATOM 1453 O O . ALA A 1 204 ? 17.013 -17.046 15.884 1.00 39.63 184 ALA A O 1
ATOM 1455 N N . ASP A 1 205 ? 15.470 -15.873 17.027 1.00 44.42 185 ASP A N 1
ATOM 1456 C CA . ASP A 1 205 ? 14.363 -16.764 16.703 1.00 45.16 185 ASP A CA 1
ATOM 1457 C C . ASP A 1 205 ? 13.208 -15.896 16.225 1.00 47.28 185 ASP A C 1
ATOM 1458 O O . ASP A 1 205 ? 12.357 -15.489 17.016 1.00 48.03 185 ASP A O 1
ATOM 1463 N N . THR A 1 206 ? 13.190 -15.607 14.928 1.00 47.67 186 THR A N 1
ATOM 1464 C CA . THR A 1 206 ? 12.147 -14.773 14.343 1.00 48.24 186 THR A CA 1
ATOM 1465 C C . THR A 1 206 ? 10.756 -15.348 14.586 1.00 49.68 186 THR A C 1
ATOM 1466 O O . THR A 1 206 ? 9.772 -14.610 14.626 1.00 50.14 186 THR A O 1
ATOM 1470 N N . SER A 1 207 ? 10.683 -16.665 14.751 1.00 48.02 187 SER A N 1
ATOM 1471 C CA . SER A 1 207 ? 9.412 -17.326 15.003 1.00 49.75 187 SER A CA 1
ATOM 1472 C C . SER A 1 207 ? 8.728 -16.690 16.202 1.00 46.94 187 SER A C 1
ATOM 1473 O O . SER A 1 207 ? 7.578 -16.268 16.115 1.00 53.88 187 SER A O 1
ATOM 1476 N N . SER A 1 208 ? 9.442 -16.628 17.322 1.00 43.41 188 SER A N 1
ATOM 1477 C CA . SER A 1 208 ? 8.905 -16.034 18.542 1.00 41.83 188 SER A CA 1
ATOM 1478 C C . SER A 1 208 ? 9.234 -14.546 18.603 1.00 41.12 188 SER A C 1
ATOM 1479 O O . SER A 1 208 ? 8.827 -13.852 19.537 1.00 36.46 188 SER A O 1
ATOM 1482 N N . ASN A 1 209 ? 9.969 -14.066 17.603 1.00 38.95 189 ASN A N 1
ATOM 1483 C CA . ASN A 1 209 ? 10.357 -12.659 17.530 1.00 37.89 189 ASN A CA 1
ATOM 1484 C C . ASN A 1 209 ? 11.183 -12.296 18.770 1.00 38.67 189 ASN A C 1
ATOM 1485 O O . ASN A 1 209 ? 10.974 -11.256 19.403 1.00 39.01 189 ASN A O 1
ATOM 1490 N N . THR A 1 210 ? 12.131 -13.167 19.102 1.00 33.10 190 THR A N 1
ATOM 1491 C CA . THR A 1 210 ? 12.981 -12.970 20.268 1.00 28.81 190 THR A CA 1
ATOM 1492 C C . THR A 1 210 ? 14.467 -13.136 19.965 1.00 28.81 190 THR A C 1
ATOM 1493 O O . THR A 1 210 ? 14.856 -13.950 19.127 1.00 27.99 190 THR A O 1
ATOM 1497 N N . ALA A 1 211 ? 15.288 -12.347 20.650 1.00 31.29 191 ALA A N 1
ATOM 1498 C CA . ALA A 1 211 ? 16.737 -12.399 20.491 1.00 27.40 191 ALA A CA 1
ATOM 1499 C C . ALA A 1 211 ? 17.343 -12.857 21.808 1.00 31.41 191 ALA A C 1
ATOM 1500 O O . ALA A 1 211 ? 16.912 -12.432 22.884 1.00 27.92 191 ALA A O 1
ATOM 1502 N N . TYR A 1 212 ? 18.348 -13.719 21.722 1.00 30.91 192 TYR A N 1
ATOM 1503 C CA . TYR A 1 212 ? 19.000 -14.235 22.916 1.00 31.63 192 TYR A CA 1
ATOM 1504 C C . TYR A 1 212 ? 20.469 -13.843 22.993 1.00 32.42 192 TYR A C 1
ATOM 1505 O O . TYR A 1 212 ? 21.109 -13.559 21.980 1.00 33.60 192 TYR A O 1
ATOM 1514 N N . LEU A 1 213 ? 20.996 -13.830 24.210 1.00 29.81 193 LEU A N 1
ATOM 1515 C CA . LEU A 1 213 ? 22.391 -13.492 24.444 1.00 29.45 193 LEU A CA 1
ATOM 1516 C C . LEU A 1 213 ? 22.895 -14.450 25.510 1.00 31.85 193 LEU A C 1
ATOM 1517 O O . LEU A 1 213 ? 22.310 -14.546 26.594 1.00 28.43 193 LEU A O 1
ATOM 1522 N N . GLN A 1 214 ? 23.967 -15.173 25.208 1.00 33.29 194 GLN A N 1
ATOM 1523 C CA . GLN A 1 214 ? 24.511 -16.098 26.186 1.00 34.98 194 GLN A CA 1
ATOM 1524 C C . GLN A 1 214 ? 25.922 -15.732 26.599 1.00 31.05 194 GLN A C 1
ATOM 1525 O O . GLN A 1 214 ? 26.782 -15.480 25.757 1.00 28.19 194 GLN A O 1
ATOM 1531 N N . LEU A 1 215 ? 26.141 -15.693 27.910 1.00 29.07 195 LEU A N 1
ATOM 1532 C CA . LEU A 1 215 ? 27.452 -15.393 28.466 1.00 30.39 195 LEU A CA 1
ATOM 1533 C C . LEU A 1 215 ? 27.946 -16.683 29.109 1.00 34.33 195 LEU A C 1
ATOM 1534 O O . LEU A 1 215 ? 27.201 -17.364 29.817 1.00 33.95 195 LEU A O 1
ATOM 1539 N N . SER A 1 216 ? 29.194 -17.037 28.841 1.00 34.63 196 SER A N 1
ATOM 1540 C CA . SER A 1 216 ? 29.767 -18.249 29.411 1.00 33.45 196 SER A CA 1
ATOM 1541 C C . SER A 1 216 ? 30.987 -17.875 30.236 1.00 30.63 196 SER A C 1
ATOM 1542 O O . SER A 1 216 ? 31.530 -16.785 30.075 1.00 28.87 196 SER A O 1
ATOM 1545 N N . SER A 1 217 ? 31.404 -18.771 31.123 1.00 26.50 197 SER A N 1
ATOM 1546 C CA . SER A 1 217 ? 32.557 -18.517 31.979 1.00 27.92 197 SER A CA 1
ATOM 1547 C C . SER A 1 217 ? 32.402 -17.154 32.651 1.00 28.46 197 SER A C 1
ATOM 1548 O O . SER A 1 217 ? 33.268 -16.282 32.547 1.00 28.00 197 SER A O 1
ATOM 1551 N N . LEU A 1 218 ? 31.285 -16.983 33.347 1.00 22.66 198 LEU A N 1
ATOM 1552 C CA . LEU A 1 218 ? 30.997 -15.732 34.026 1.00 25.11 198 LEU A CA 1
ATOM 1553 C C . LEU A 1 218 ? 31.935 -15.469 35.184 1.00 28.45 198 LEU A C 1
ATOM 1554 O O . LEU A 1 218 ? 32.316 -16.385 35.911 1.00 32.12 198 LEU A O 1
ATOM 1559 N N . THR A 1 219 ? 32.307 -14.203 35.337 1.00 28.77 199 THR A N 1
ATOM 1560 C CA . THR A 1 219 ? 33.176 -13.756 36.420 1.00 27.95 199 THR A CA 1
ATOM 1561 C C . THR A 1 219 ? 32.470 -12.550 37.041 1.00 28.73 199 THR A C 1
ATOM 1562 O O . THR A 1 219 ? 31.389 -12.164 36.590 1.00 29.39 199 THR A O 1
ATOM 1566 N N . SER A 1 220 ? 33.066 -11.959 38.070 1.00 29.86 200 SER A N 1
ATOM 1567 C CA . SER A 1 220 ? 32.465 -10.791 38.704 1.00 29.09 200 SER A CA 1
ATOM 1568 C C . SER A 1 220 ? 32.528 -9.625 37.716 1.00 29.58 200 SER A C 1
ATOM 1569 O O . SER A 1 220 ? 31.786 -8.651 37.834 1.00 29.27 200 SER A O 1
ATOM 1572 N N . GLU A 1 221 ? 33.420 -9.742 36.737 1.00 27.91 201 GLU A N 1
ATOM 1573 C CA . GLU A 1 221 ? 33.589 -8.729 35.701 1.00 31.74 201 GLU A CA 1
ATOM 1574 C C . GLU A 1 221 ? 32.337 -8.689 34.799 1.00 37.05 201 GLU A C 1
ATOM 1575 O O . GLU A 1 221 ? 32.161 -7.786 33.969 1.00 34.88 201 GLU A O 1
ATOM 1581 N N . ASP A 1 222 ? 31.464 -9.676 34.970 1.00 27.72 202 ASP A N 1
ATOM 1582 C CA . ASP A 1 222 ? 30.253 -9.761 34.169 1.00 31.41 202 ASP A CA 1
ATOM 1583 C C . ASP A 1 222 ? 29.033 -9.226 34.898 1.00 28.87 202 ASP A C 1
ATOM 1584 O O . ASP A 1 222 ? 27.941 -9.157 34.329 1.00 26.80 202 ASP A O 1
ATOM 1589 N N . THR A 1 223 ? 29.217 -8.852 36.158 1.00 29.02 203 THR A N 1
ATOM 1590 C CA . THR A 1 223 ? 28.120 -8.301 36.936 1.00 29.74 203 THR A CA 1
ATOM 1591 C C . THR A 1 223 ? 27.795 -6.954 36.310 1.00 33.59 203 THR A C 1
ATOM 1592 O O . THR A 1 223 ? 28.637 -6.057 36.298 1.00 39.90 203 THR A O 1
ATOM 1596 N N . ALA A 1 224 ? 26.582 -6.816 35.783 1.00 27.33 204 ALA A N 1
ATOM 1597 C CA . ALA A 1 224 ? 26.174 -5.572 35.149 1.00 25.45 204 ALA A CA 1
ATOM 1598 C C . ALA A 1 224 ? 24.741 -5.631 34.652 1.00 27.79 204 ALA A C 1
ATOM 1599 O O . ALA A 1 224 ? 24.023 -6.603 34.891 1.00 30.61 204 ALA A O 1
ATOM 1601 N N . VAL A 1 225 ? 24.328 -4.574 33.964 1.00 23.06 205 VAL A N 1
ATOM 1602 C CA . VAL A 1 225 ? 22.990 -4.500 33.399 1.00 21.81 205 VAL A CA 1
ATOM 1603 C C . VAL A 1 225 ? 23.122 -4.663 31.893 1.00 25.69 205 VAL A C 1
ATOM 1604 O O . VAL A 1 225 ? 23.837 -3.899 31.248 1.00 27.76 205 VAL A O 1
ATOM 1608 N N . TYR A 1 226 ? 22.438 -5.659 31.336 1.00 22.21 206 TYR A N 1
ATOM 1609 C CA . TYR A 1 226 ? 22.508 -5.914 29.901 1.00 20.96 206 TYR A CA 1
ATOM 1610 C C . TYR A 1 226 ? 21.245 -5.452 29.208 1.00 24.01 206 TYR A C 1
ATOM 1611 O O . TYR A 1 226 ? 20.141 -5.862 29.568 1.00 28.14 206 TYR A O 1
ATOM 1620 N N . TYR A 1 227 ? 21.423 -4.595 28.209 1.00 23.55 207 TYR A N 1
ATOM 1621 C CA . TYR A 1 227 ? 20.315 -4.039 27.447 1.00 23.29 207 TYR A CA 1
ATOM 1622 C C . TYR A 1 227 ? 20.330 -4.573 26.029 1.00 22.14 207 TYR A C 1
ATOM 1623 O O . TYR A 1 227 ? 21.391 -4.866 25.477 1.00 22.44 207 TYR A O 1
ATOM 1632 N N . CYS A 1 228 ? 19.148 -4.704 25.440 1.00 23.21 208 CYS A N 1
ATOM 1633 C CA . CYS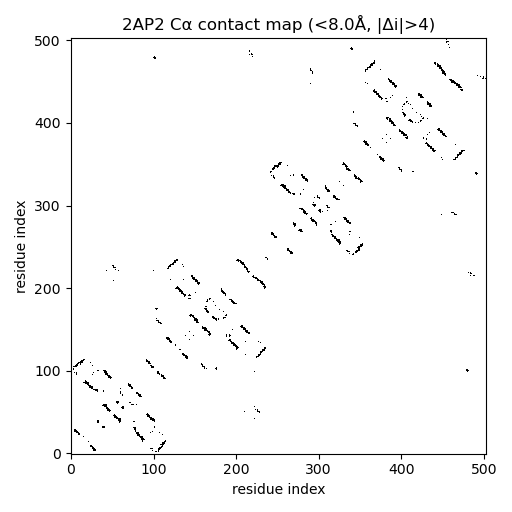 A 1 228 ? 19.063 -5.125 24.052 1.00 27.17 208 CYS A CA 1
ATOM 1634 C C . CYS A 1 228 ? 18.473 -3.940 23.334 1.00 27.32 208 CYS A C 1
ATOM 1635 O O . CYS A 1 228 ? 17.787 -3.121 23.939 1.00 30.06 208 CYS A O 1
ATOM 1638 N N . ALA A 1 229 ? 18.751 -3.828 22.046 1.00 25.68 209 ALA A N 1
ATOM 1639 C CA . ALA A 1 229 ? 18.239 -2.701 21.291 1.00 22.09 209 ALA A CA 1
ATOM 1640 C C . ALA A 1 229 ? 18.035 -3.088 19.840 1.00 20.09 209 ALA A C 1
ATOM 1641 O O . ALA A 1 229 ? 18.526 -4.121 19.388 1.00 25.83 209 ALA A O 1
ATOM 1643 N N . ARG A 1 230 ? 17.307 -2.252 19.111 1.00 18.71 210 ARG A N 1
ATOM 1644 C CA . ARG A 1 230 ? 17.040 -2.519 17.707 1.00 25.43 210 ARG A CA 1
ATOM 1645 C C . ARG A 1 230 ? 17.482 -1.390 16.792 1.00 24.39 210 ARG A C 1
ATOM 1646 O O . ARG A 1 230 ? 17.611 -0.243 17.208 1.00 30.50 210 ARG A O 1
ATOM 1654 N N . ARG A 1 231 ? 17.732 -1.742 15.539 1.00 24.59 211 ARG A N 1
ATOM 1655 C CA . ARG A 1 231 ? 18.115 -0.780 14.520 1.00 25.45 211 ARG A CA 1
ATOM 1656 C C . ARG A 1 231 ? 17.388 -1.200 13.258 1.00 29.18 211 ARG A C 1
ATOM 1657 O O . ARG A 1 231 ? 17.668 -2.266 12.714 1.00 25.63 211 ARG A O 1
ATOM 1665 N N . GLU A 1 232 ? 16.449 -0.373 12.804 1.00 35.62 212 GLU A N 1
ATOM 1666 C CA . GLU A 1 232 ? 15.695 -0.670 11.591 1.00 38.25 212 GLU A CA 1
ATOM 1667 C C . GLU A 1 232 ? 16.687 -0.746 10.444 1.00 39.58 212 GLU A C 1
ATOM 1668 O O . GLU A 1 232 ? 17.698 -0.049 10.467 1.00 36.76 212 GLU A O 1
ATOM 1674 N N . VAL A 1 233 ? 16.411 -1.595 9.457 1.00 42.62 213 VAL A N 1
ATOM 1675 C CA . VAL A 1 233 ? 17.314 -1.738 8.318 1.00 45.28 213 VAL A CA 1
ATOM 1676 C C . VAL A 1 233 ? 16.611 -1.437 7.001 1.00 48.41 213 VAL A C 1
ATOM 1677 O O . VAL A 1 233 ? 17.173 -1.650 5.922 1.00 55.34 213 VAL A O 1
ATOM 1681 N N . TYR A 1 234 ? 15.383 -0.934 7.091 1.00 49.53 214 TYR A N 1
ATOM 1682 C CA . TYR A 1 234 ? 14.614 -0.597 5.898 1.00 55.81 214 TYR A CA 1
ATOM 1683 C C . TYR A 1 234 ? 14.814 0.851 5.487 1.00 52.01 214 TYR A C 1
ATOM 1684 O O . TYR A 1 234 ? 14.737 1.186 4.305 1.00 53.30 214 TYR A O 1
ATOM 1693 N N . SER A 1 235 ? 15.070 1.707 6.468 1.00 49.80 215 SER A N 1
ATOM 1694 C CA . SER A 1 235 ? 15.330 3.115 6.202 1.00 46.88 215 SER A CA 1
ATOM 1695 C C . SER A 1 235 ? 16.737 3.193 5.619 1.00 42.68 215 SER A C 1
ATOM 1696 O O . SER A 1 235 ? 17.468 2.203 5.632 1.00 40.04 215 SER A O 1
ATOM 1699 N N . TYR A 1 236 ? 17.122 4.351 5.093 1.00 39.60 216 TYR A N 1
ATOM 1700 C CA . TYR A 1 236 ? 18.472 4.478 4.558 1.00 35.35 216 TYR A CA 1
ATOM 1701 C C . TYR A 1 236 ? 19.403 4.285 5.745 1.00 33.46 216 TYR A C 1
ATOM 1702 O O . TYR A 1 236 ? 20.381 3.545 5.676 1.00 34.28 216 TYR A O 1
ATOM 1711 N N . TYR A 1 237 ? 19.071 4.960 6.839 1.00 27.79 217 TYR A N 1
ATOM 1712 C CA . TYR A 1 237 ? 19.847 4.875 8.061 1.00 28.37 217 TYR A CA 1
ATOM 1713 C C . TYR A 1 237 ? 18.997 5.217 9.275 1.00 28.39 217 TYR A C 1
ATOM 1714 O O . TYR A 1 237 ? 18.054 6.000 9.184 1.00 29.33 217 TYR A O 1
ATOM 1723 N N . SER A 1 238 ? 19.358 4.638 10.415 1.00 28.65 218 SER A N 1
ATOM 1724 C CA . SER A 1 238 ? 18.660 4.872 11.669 1.00 31.07 218 SER A CA 1
ATOM 1725 C C . SER A 1 238 ? 19.565 4.432 12.803 1.00 29.16 218 SER A C 1
ATOM 1726 O O . SER A 1 238 ? 20.250 3.409 12.695 1.00 33.90 218 SER A O 1
ATOM 1729 N N . PRO A 1 239 ? 19.599 5.202 13.901 1.00 28.55 219 PRO A N 1
ATOM 1730 C CA . PRO A 1 239 ? 20.440 4.850 15.045 1.00 24.50 219 PRO A CA 1
ATOM 1731 C C . PRO A 1 239 ? 19.743 3.793 15.900 1.00 28.55 219 PRO A C 1
ATOM 1732 O O . PRO A 1 239 ? 18.792 3.156 15.447 1.00 28.90 219 PRO A O 1
ATOM 1736 N N . LEU A 1 240 ? 20.213 3.605 17.128 1.00 29.92 220 LEU A N 1
ATOM 1737 C CA . LEU A 1 240 ? 19.614 2.627 18.033 1.00 29.72 220 LEU A CA 1
ATOM 1738 C C . LEU A 1 240 ? 18.607 3.405 18.866 1.00 29.99 220 LEU A C 1
ATOM 1739 O O . LEU A 1 240 ? 18.980 4.075 19.828 1.00 26.73 220 LEU A O 1
ATOM 1744 N N . ASP A 1 241 ? 17.334 3.317 18.486 1.00 33.28 221 ASP A N 1
ATOM 1745 C CA . ASP A 1 241 ? 16.273 4.057 19.166 1.00 32.81 221 ASP A CA 1
ATOM 1746 C C . ASP A 1 241 ? 15.530 3.340 20.286 1.00 31.75 221 ASP A C 1
ATOM 1747 O O . ASP A 1 241 ? 15.370 3.898 21.371 1.00 40.11 221 ASP A O 1
ATOM 1752 N N . VAL A 1 242 ? 15.071 2.119 20.033 1.00 26.93 222 VAL A N 1
ATOM 1753 C CA . VAL A 1 242 ? 14.318 1.386 21.043 1.00 29.71 222 VAL A CA 1
ATOM 1754 C C . VAL A 1 242 ? 15.193 0.486 21.903 1.00 27.52 222 VAL A C 1
ATOM 1755 O O . VAL A 1 242 ? 15.823 -0.443 21.406 1.00 28.54 222 VAL A O 1
ATOM 1759 N N . TRP A 1 243 ? 15.225 0.770 23.202 1.00 24.44 223 TRP A N 1
ATOM 1760 C CA . TRP A 1 243 ? 16.031 -0.002 24.140 1.00 29.32 223 TRP A CA 1
ATOM 1761 C C . TRP A 1 243 ? 15.149 -0.626 25.212 1.00 31.02 223 TRP A C 1
ATOM 1762 O O . TRP A 1 243 ? 14.286 0.046 25.780 1.00 30.46 223 TRP A O 1
ATOM 1773 N N . GLY A 1 244 ? 15.375 -1.906 25.492 1.00 29.37 224 GLY A N 1
ATOM 1774 C CA . GLY A 1 244 ? 14.606 -2.586 26.518 1.00 25.11 224 GLY A CA 1
ATOM 1775 C C . GLY A 1 244 ? 14.984 -2.033 27.879 1.00 25.69 224 GLY A C 1
ATOM 1776 O O . GLY A 1 244 ? 15.912 -1.234 27.984 1.00 26.94 224 GLY A O 1
ATOM 1777 N N . ALA A 1 245 ? 14.276 -2.455 28.922 1.00 29.01 225 ALA A N 1
ATOM 1778 C CA . ALA A 1 245 ? 14.556 -1.976 30.275 1.00 29.86 225 ALA A CA 1
ATOM 1779 C C . ALA A 1 245 ? 15.877 -2.531 30.785 1.00 22.97 225 ALA A C 1
ATOM 1780 O O . ALA A 1 245 ? 16.490 -1.961 31.684 1.00 19.79 225 ALA A O 1
ATOM 1782 N N . GLY A 1 246 ? 16.310 -3.652 30.218 1.00 29.41 226 GLY A N 1
ATOM 1783 C CA . GLY A 1 246 ? 17.566 -4.241 30.646 1.00 25.43 226 GLY A CA 1
ATOM 1784 C C . GLY A 1 246 ? 17.400 -5.322 31.698 1.00 24.67 226 GLY A C 1
ATOM 1785 O O . GLY A 1 246 ? 16.446 -5.298 32.473 1.00 23.84 226 GLY A O 1
ATOM 1786 N N . THR A 1 247 ? 18.325 -6.277 31.719 1.00 16.51 227 THR A N 1
ATOM 1787 C CA . THR A 1 247 ? 18.275 -7.361 32.690 1.00 19.30 227 THR A CA 1
ATOM 1788 C C . THR A 1 247 ? 19.538 -7.341 33.538 1.00 21.89 227 THR A C 1
ATOM 1789 O O . THR A 1 247 ? 20.653 -7.401 33.015 1.00 25.56 227 THR A O 1
ATOM 1793 N N . THR A 1 248 ? 19.366 -7.253 34.850 1.00 24.74 228 THR A N 1
ATOM 1794 C CA . THR A 1 248 ? 20.507 -7.220 35.748 1.00 22.86 228 THR A CA 1
ATOM 1795 C C . THR A 1 248 ? 21.068 -8.622 35.946 1.00 28.39 228 THR A C 1
ATOM 1796 O O . THR A 1 248 ? 20.342 -9.535 36.333 1.00 34.47 228 THR A O 1
ATOM 1800 N N . VAL A 1 249 ? 22.357 -8.789 35.668 1.00 28.40 229 VAL A N 1
ATOM 1801 C CA . VAL A 1 249 ? 23.024 -10.071 35.854 1.00 24.66 229 VAL A CA 1
ATOM 1802 C C . VAL A 1 249 ? 24.073 -9.899 36.951 1.00 26.22 229 VAL A C 1
ATOM 1803 O O . VAL A 1 249 ? 25.033 -9.137 36.803 1.00 23.06 229 VAL A O 1
ATOM 1807 N N . THR A 1 250 ? 23.878 -10.602 38.059 1.00 28.52 230 THR A N 1
ATOM 1808 C CA . THR A 1 250 ? 24.799 -10.512 39.182 1.00 24.00 230 THR A CA 1
ATOM 1809 C C . THR A 1 250 ? 25.657 -11.758 39.321 1.00 25.33 230 THR A C 1
ATOM 1810 O O . THR A 1 250 ? 25.154 -12.876 39.455 1.00 25.86 230 THR A O 1
ATOM 1814 N N . VAL A 1 251 ? 26.966 -11.552 39.275 1.00 27.50 231 VAL A N 1
ATOM 1815 C CA . VAL A 1 251 ? 27.912 -12.642 39.432 1.00 30.88 231 VAL A CA 1
ATOM 1816 C C . VAL A 1 251 ? 28.757 -12.380 40.682 1.00 31.31 231 VAL A C 1
ATOM 1817 O O . VAL A 1 251 ? 29.845 -11.817 40.601 1.00 36.72 231 VAL A O 1
ATOM 1821 N N . PRO A 1 252 ? 28.253 -12.770 41.861 1.00 32.71 232 PRO A N 1
ATOM 1822 C CA . PRO A 1 252 ? 28.975 -12.571 43.119 1.00 34.84 232 PRO A CA 1
ATOM 1823 C C . PRO A 1 252 ? 30.255 -13.404 43.159 1.00 38.28 232 PRO A C 1
ATOM 1824 O O . PRO A 1 252 ? 30.229 -14.614 42.899 1.00 37.56 232 PRO A O 1
ATOM 1828 N N . SER A 1 253 ? 31.372 -12.765 43.488 1.00 30.68 233 SER A N 1
ATOM 1829 C CA . SER A 1 253 ? 32.644 -13.477 43.555 1.00 33.96 233 SER A CA 1
ATOM 1830 C C . SER A 1 253 ? 32.767 -14.144 44.920 1.00 31.96 233 SER A C 1
ATOM 1831 O O . SER A 1 253 ? 32.213 -13.662 45.905 1.00 30.69 233 SER A O 1
ATOM 1834 N N . GLY A 1 254 ? 33.469 -15.271 44.967 1.00 34.31 234 GLY A N 1
ATOM 1835 C CA . GLY A 1 254 ? 33.631 -15.987 46.218 1.00 32.43 234 GLY A CA 1
ATOM 1836 C C . GLY A 1 254 ? 34.311 -17.331 46.044 1.00 36.30 234 GLY A C 1
ATOM 1837 O O . GLY A 1 254 ? 34.661 -17.724 44.928 1.00 28.01 234 GLY A O 1
ATOM 1838 N N . SER A 1 255 ? 34.501 -18.019 47.167 1.00 42.80 241 SER A N 1
ATOM 1839 C CA . SER A 1 255 ? 35.124 -19.336 47.213 1.00 36.81 241 SER A CA 1
ATOM 1840 C C . SER A 1 255 ? 36.476 -19.361 46.532 1.00 35.79 241 SER A C 1
ATOM 1841 O O . SER A 1 255 ? 37.478 -19.612 47.235 1.00 40.30 241 SER A O 1
ATOM 1844 N N . GLU A 1 256 ? 36.504 -19.141 45.305 1.00 35.78 242 GLU A N 1
ATOM 1845 N N . PHE B 1 1 ? 30.858 59.539 49.203 1.00 22.30 -2 PHE C N 1
ATOM 1846 C CA . PHE B 1 1 ? 31.044 60.832 48.474 1.00 29.09 -2 PHE C CA 1
ATOM 1847 C C . PHE B 1 1 ? 30.909 61.995 49.449 1.00 25.01 -2 PHE C C 1
ATOM 1848 O O . PHE B 1 1 ? 29.823 62.240 49.969 1.00 29.32 -2 PHE C O 1
ATOM 1856 N N . VAL B 1 2 ? 32.005 62.712 49.686 1.00 36.60 -1 VAL C N 1
ATOM 1857 C CA . VAL B 1 2 ? 32.004 63.850 50.601 1.00 37.96 -1 VAL C CA 1
ATOM 1858 C C . VAL B 1 2 ? 32.122 65.156 49.827 1.00 36.33 -1 VAL C C 1
ATOM 1859 O O . VAL B 1 2 ? 33.094 65.379 49.105 1.00 27.91 -1 VAL C O 1
ATOM 1863 N N . ARG B 1 3 ? 31.126 66.021 49.987 1.00 36.33 0 ARG C N 1
ATOM 1864 C CA . ARG B 1 3 ? 31.115 67.299 49.289 1.00 36.50 0 ARG C CA 1
ATOM 1865 C C . ARG B 1 3 ? 32.165 68.260 49.813 1.00 31.42 0 ARG C C 1
ATOM 1866 O O . ARG B 1 3 ? 32.445 68.305 51.009 1.00 37.26 0 ARG C O 1
ATOM 1874 N N . ASP B 1 4 ? 32.742 69.035 48.901 1.00 26.07 1 ASP C N 1
ATOM 1875 C CA . ASP B 1 4 ? 33.765 70.009 49.259 1.00 26.23 1 ASP C CA 1
ATOM 1876 C C . ASP B 1 4 ? 33.148 71.279 49.838 1.00 26.06 1 ASP C C 1
ATOM 1877 O O . ASP B 1 4 ? 32.161 71.795 49.322 1.00 36.69 1 ASP C O 1
ATOM 1882 N N . ILE B 1 5 ? 33.730 71.777 50.924 1.00 28.99 2 ILE C N 1
ATOM 1883 C CA . ILE B 1 5 ? 33.242 72.990 51.581 1.00 31.15 2 ILE C CA 1
ATOM 1884 C C . ILE B 1 5 ? 33.119 74.217 50.663 1.00 28.74 2 ILE C C 1
ATOM 1885 O O . ILE B 1 5 ? 34.081 74.643 50.023 1.00 29.64 2 ILE C O 1
ATOM 1890 N N . VAL B 1 6 ? 31.922 74.793 50.620 1.00 32.29 3 VAL C N 1
ATOM 1891 C CA . VAL B 1 6 ? 31.668 75.964 49.790 1.00 37.47 3 VAL C CA 1
ATOM 1892 C C . VAL B 1 6 ? 31.672 77.242 50.627 1.00 34.53 3 VAL C C 1
ATOM 1893 O O . VAL B 1 6 ? 31.040 77.311 51.685 1.00 29.29 3 VAL C O 1
ATOM 1897 N N . MET B 1 7 ? 32.383 78.252 50.141 1.00 29.81 4 MET C N 1
ATOM 1898 C CA . MET B 1 7 ? 32.479 79.525 50.844 1.00 32.26 4 MET C CA 1
ATOM 1899 C C . MET B 1 7 ? 31.709 80.588 50.076 1.00 29.18 4 MET C C 1
ATOM 1900 O O . MET B 1 7 ? 32.006 80.853 48.914 1.00 29.26 4 MET C O 1
ATOM 1905 N N . THR B 1 8 ? 30.718 81.190 50.723 1.00 30.05 5 THR C N 1
ATOM 1906 C CA . THR B 1 8 ? 29.912 82.227 50.087 1.00 32.40 5 THR C CA 1
ATOM 1907 C C . THR B 1 8 ? 30.113 83.562 50.792 1.00 32.19 5 THR C C 1
ATOM 1908 O O . THR B 1 8 ? 29.944 83.658 52.004 1.00 28.03 5 THR C O 1
ATOM 1912 N N . GLN B 1 9 ? 30.472 84.587 50.027 1.00 38.78 6 GLN C N 1
ATOM 1913 C CA . GLN B 1 9 ? 30.704 85.910 50.587 1.00 41.66 6 GLN C CA 1
ATOM 1914 C C . GLN B 1 9 ? 29.708 86.970 50.125 1.00 47.64 6 GLN C C 1
ATOM 1915 O O . GLN B 1 9 ? 29.374 87.064 48.940 1.00 45.26 6 GLN C O 1
ATOM 1921 N N . SER B 1 10 ? 29.242 87.764 51.085 1.00 49.69 7 SER C N 1
ATOM 1922 C CA . SER B 1 10 ? 28.287 88.831 50.820 1.00 51.75 7 SER C CA 1
ATOM 1923 C C . SER B 1 10 ? 28.667 90.113 51.567 1.00 51.04 7 SER C C 1
ATOM 1924 O O . SER B 1 10 ? 29.061 90.072 52.735 1.00 49.39 7 SER C O 1
ATOM 1927 N N . PRO B 1 11 ? 28.567 91.268 50.889 1.00 49.61 8 PRO C N 1
ATOM 1928 C CA . PRO B 1 11 ? 28.126 91.378 49.493 1.00 51.48 8 PRO C CA 1
ATOM 1929 C C . PRO B 1 11 ? 29.274 90.991 48.573 1.00 52.56 8 PRO C C 1
ATOM 1930 O O . PRO B 1 11 ? 30.379 90.728 49.042 1.00 57.49 8 PRO C O 1
ATOM 1934 N N . SER B 1 12 ? 29.016 90.959 47.268 1.00 50.58 9 SER C N 1
ATOM 1935 C CA . SER B 1 12 ? 30.057 90.622 46.301 1.00 51.83 9 SER C CA 1
ATOM 1936 C C . SER B 1 12 ? 30.949 91.851 46.142 1.00 55.09 9 SER C C 1
ATOM 1937 O O . SER B 1 12 ? 32.120 91.753 45.769 1.00 54.69 9 SER C O 1
ATOM 1940 N N . SER B 1 13 ? 30.375 93.012 46.436 1.00 56.96 10 SER C N 1
ATOM 1941 C CA . SER B 1 13 ? 31.093 94.279 46.367 1.00 60.11 10 SER C CA 1
ATOM 1942 C C . SER B 1 13 ? 30.474 95.197 47.411 1.00 62.16 10 SER C C 1
ATOM 1943 O O . SER B 1 13 ? 29.754 94.730 48.293 1.00 68.62 10 SER C O 1
ATOM 1946 N N . LEU B 1 14 ? 30.739 96.497 47.306 1.00 58.77 11 LEU C N 1
ATOM 1947 C CA . LEU B 1 14 ? 30.203 97.463 48.264 1.00 58.12 11 LEU C CA 1
ATOM 1948 C C . LEU B 1 14 ? 30.874 98.829 48.154 1.00 59.84 11 LEU C C 1
ATOM 1949 O O . LEU B 1 14 ? 31.977 99.023 48.668 1.00 60.97 11 LEU C O 1
ATOM 1954 N N . THR B 1 15 ? 30.215 99.773 47.486 1.00 61.10 12 THR C N 1
ATOM 1955 C CA . THR B 1 15 ? 30.762 101.117 47.363 1.00 59.65 12 THR C CA 1
ATOM 1956 C C . THR B 1 15 ? 30.811 101.661 48.781 1.00 58.25 12 THR C C 1
ATOM 1957 O O . THR B 1 15 ? 29.868 101.484 49.550 1.00 56.45 12 THR C O 1
ATOM 1961 N N . VAL B 1 16 ? 31.914 102.309 49.136 1.00 56.86 13 VAL C N 1
ATOM 1962 C CA . VAL B 1 16 ? 32.057 102.832 50.487 1.00 57.40 13 VAL C CA 1
ATOM 1963 C C . VAL B 1 16 ? 32.671 104.234 50.498 1.00 55.91 13 VAL C C 1
ATOM 1964 O O . VAL B 1 16 ? 33.055 104.763 49.452 1.00 52.19 13 VAL C O 1
ATOM 1968 N N . THR B 1 17 ? 32.752 104.830 51.688 1.00 53.29 14 THR C N 1
ATOM 1969 C CA . THR B 1 17 ? 33.323 106.165 51.856 1.00 58.49 14 THR C CA 1
ATOM 1970 C C . THR B 1 17 ? 34.034 106.331 53.206 1.00 56.67 14 THR C C 1
ATOM 1971 O O . THR B 1 17 ? 33.444 106.134 54.272 1.00 54.92 14 THR C O 1
ATOM 1975 N N . ALA B 1 18 ? 35.310 106.699 53.137 1.00 55.44 15 ALA C N 1
ATOM 1976 C CA . ALA B 1 18 ? 36.162 106.878 54.311 1.00 54.82 15 ALA C CA 1
ATOM 1977 C C . ALA B 1 18 ? 35.447 107.305 55.584 1.00 55.37 15 ALA C C 1
ATOM 1978 O O . ALA B 1 18 ? 34.777 108.337 55.612 1.00 58.87 15 ALA C O 1
ATOM 1980 N N . GLY B 1 19 ? 35.599 106.505 56.637 1.00 56.76 16 GLY C N 1
ATOM 1981 C CA . GLY B 1 19 ? 34.981 106.824 57.914 1.00 56.95 16 GLY C CA 1
ATOM 1982 C C . GLY B 1 19 ? 33.862 105.911 58.386 1.00 58.62 16 GLY C C 1
ATOM 1983 O O . GLY B 1 19 ? 33.646 105.763 59.591 1.00 55.36 16 GLY C O 1
ATOM 1984 N N . GLU B 1 20 ? 33.149 105.294 57.450 1.00 57.64 17 GLU C N 1
ATOM 1985 C CA . GLU B 1 20 ? 32.040 104.414 57.802 1.00 59.47 17 GLU C CA 1
ATOM 1986 C C . GLU B 1 20 ? 32.493 103.008 58.181 1.00 59.92 17 GLU C C 1
ATOM 1987 O O . GLU B 1 20 ? 33.546 102.545 57.742 1.00 63.78 17 GLU C O 1
ATOM 1993 N N . LYS B 1 21 ? 31.690 102.338 59.004 1.00 59.39 18 LYS C N 1
ATOM 1994 C CA . LYS B 1 21 ? 31.993 100.982 59.450 1.00 57.67 18 LYS C CA 1
ATOM 1995 C C . LYS B 1 21 ? 31.442 99.977 58.452 1.00 56.84 18 LYS C C 1
ATOM 1996 O O . LYS B 1 21 ? 30.256 100.011 58.124 1.00 60.03 18 LYS C O 1
ATOM 2002 N N . VAL B 1 22 ? 32.303 99.086 57.969 1.00 53.80 19 VAL C N 1
ATOM 2003 C CA . VAL B 1 22 ? 31.892 98.067 57.008 1.00 48.50 19 VAL C CA 1
ATOM 2004 C C . VAL B 1 22 ? 31.916 96.666 57.616 1.00 43.72 19 VAL C C 1
ATOM 2005 O O . VAL B 1 22 ? 32.733 96.362 58.488 1.00 41.05 19 VAL C O 1
ATOM 2009 N N . THR B 1 23 ? 31.008 95.816 57.146 1.00 41.90 20 THR C N 1
ATOM 2010 C CA . THR B 1 23 ? 30.913 94.445 57.632 1.00 45.33 20 THR C CA 1
ATOM 2011 C C . THR B 1 23 ? 30.747 93.476 56.467 1.00 44.74 20 THR C C 1
ATOM 2012 O O . THR B 1 23 ? 29.753 93.516 55.746 1.00 45.87 20 THR C O 1
ATOM 2016 N N . MET B 1 24 ? 31.733 92.604 56.291 1.00 46.80 21 MET C N 1
ATOM 2017 C CA . MET B 1 24 ? 31.707 91.620 55.219 1.00 46.17 21 MET C CA 1
ATOM 2018 C C . MET B 1 24 ? 31.411 90.254 55.814 1.00 43.82 21 MET C C 1
ATOM 2019 O O . MET B 1 24 ? 32.062 89.840 56.772 1.00 46.14 21 MET C O 1
ATOM 2024 N N . SER B 1 25 ? 30.431 89.557 55.249 1.00 43.04 22 SER C N 1
ATOM 2025 C CA . SER B 1 25 ? 30.061 88.235 55.740 1.00 41.31 22 SER C CA 1
ATOM 2026 C C . SER B 1 25 ? 30.662 87.098 54.920 1.00 36.96 22 SER C C 1
ATOM 2027 O O . SER B 1 25 ? 30.820 87.193 53.699 1.00 31.52 22 SER C O 1
ATOM 2030 N N . CYS B 1 26 ? 31.007 86.020 55.614 1.00 33.71 23 CYS C N 1
ATOM 2031 C CA . CYS B 1 26 ? 31.577 84.838 54.982 1.00 33.74 23 CYS C CA 1
ATOM 2032 C C . CYS B 1 26 ? 30.933 83.633 55.627 1.00 34.34 23 CYS C C 1
ATOM 2033 O O . CYS B 1 26 ? 30.960 83.497 56.849 1.00 40.28 23 CYS C O 1
ATOM 2036 N N . LYS B 1 27 ? 30.346 82.768 54.809 1.00 38.95 24 LYS C N 1
ATOM 2037 C CA . LYS B 1 27 ? 29.692 81.570 55.315 1.00 39.46 24 LYS C CA 1
ATOM 2038 C C . LYS B 1 27 ? 30.310 80.301 54.742 1.00 38.43 24 LYS C C 1
ATOM 2039 O O . LYS B 1 27 ? 30.702 80.251 53.573 1.00 33.76 24 LYS C O 1
ATOM 2045 N N . SER B 1 28 ? 30.387 79.278 55.585 1.00 39.28 25 SER C N 1
ATOM 2046 C CA . SER B 1 28 ? 30.942 77.990 55.201 1.00 37.93 25 SER C CA 1
ATOM 2047 C C . SER B 1 28 ? 29.824 76.955 55.126 1.00 37.50 25 SER C C 1
ATOM 2048 O O . SER B 1 28 ? 29.038 76.807 56.062 1.00 35.96 25 SER C O 1
ATOM 2051 N N . SER B 1 29 ? 29.758 76.241 54.008 1.00 34.35 26 SER C N 1
ATOM 2052 C CA . SER B 1 29 ? 28.729 75.227 53.808 1.00 31.39 26 SER C CA 1
ATOM 2053 C C . SER B 1 29 ? 28.804 74.156 54.890 1.00 34.67 26 SER C C 1
ATOM 2054 O O . SER B 1 29 ? 27.859 73.386 55.081 1.00 35.45 26 SER C O 1
ATOM 2057 N N . GLN B 1 30 ? 29.926 74.107 55.603 1.00 32.23 27 GLN C N 1
ATOM 2058 C CA . GLN B 1 30 ? 30.116 73.107 56.650 1.00 32.38 27 GLN C CA 1
ATOM 2059 C C . GLN B 1 30 ? 30.982 73.652 57.779 1.00 31.08 27 GLN C C 1
ATOM 2060 O O . GLN B 1 30 ? 31.792 74.550 57.571 1.00 29.31 27 GLN C O 1
ATOM 2066 N N . SER B 1 31 ? 30.809 73.097 58.972 1.00 30.12 28 SER C N 1
ATOM 2067 C CA . SER B 1 31 ? 31.557 73.531 60.142 1.00 29.38 28 SER C CA 1
ATOM 2068 C C . SER B 1 31 ? 33.050 73.664 59.877 1.00 34.48 28 SER C C 1
ATOM 2069 O O . SER B 1 31 ? 33.660 72.796 59.254 1.00 35.62 28 SER C O 1
ATOM 2072 N N . LEU B 1 32 ? 33.629 74.759 60.360 1.00 32.90 29 LEU C N 1
ATOM 2073 C CA . LEU B 1 32 ? 35.058 75.021 60.208 1.00 27.89 29 LEU C CA 1
ATOM 2074 C C . LEU B 1 32 ? 35.713 75.020 61.585 1.00 28.69 29 LEU C C 1
ATOM 2075 O O . LEU B 1 32 ? 36.886 75.368 61.729 1.00 29.81 29 LEU C O 1
ATOM 2080 N N . LEU B 1 33 ? 34.938 74.636 62.593 1.00 26.49 30 LEU C N 1
ATOM 2081 C CA . LEU B 1 33 ? 35.417 74.593 63.967 1.00 26.46 30 LEU C CA 1
ATOM 2082 C C . LEU B 1 33 ? 36.088 73.259 64.278 1.00 29.17 30 LEU C C 1
ATOM 2083 O O . LEU B 1 33 ? 35.518 72.194 64.048 1.00 27.92 30 LEU C O 1
ATOM 2088 N N . ASN B 1 34 ? 37.304 73.322 64.804 1.00 31.72 31 ASN C N 1
ATOM 2089 C CA . ASN B 1 34 ? 38.039 72.117 65.148 1.00 34.90 31 ASN C CA 1
ATOM 2090 C C . ASN B 1 34 ? 37.711 71.766 66.595 1.00 37.50 31 ASN C C 1
ATOM 2091 O O . ASN B 1 34 ? 38.216 72.384 67.532 1.00 36.65 31 ASN C O 1
ATOM 2096 N N . SER B 1 35 ? 36.842 70.778 66.764 1.00 38.47 32 SER C N 1
ATOM 2097 C CA . SER B 1 35 ? 36.429 70.342 68.088 1.00 41.16 32 SER C CA 1
ATOM 2098 C C . SER B 1 35 ? 37.642 70.047 68.967 1.00 42.34 32 SER C C 1
ATOM 2099 O O . SER B 1 35 ? 37.626 70.302 70.173 1.00 44.94 32 SER C O 1
ATOM 2102 N N . GLY B 1 36 ? 38.693 69.512 68.354 1.00 42.63 33 GLY C N 1
ATOM 2103 C CA . GLY B 1 36 ? 39.902 69.191 69.090 1.00 42.07 33 GLY C CA 1
ATOM 2104 C C . GLY B 1 36 ? 40.500 70.375 69.829 1.00 40.07 33 GLY C C 1
ATOM 2105 O O . GLY B 1 36 ? 40.611 70.360 71.055 1.00 44.00 33 GLY C O 1
ATOM 2106 N N . ASN B 1 37 ? 40.875 71.412 69.087 1.00 37.42 34 ASN C N 1
ATOM 2107 C CA . ASN B 1 37 ? 41.480 72.596 69.688 1.00 33.74 34 ASN C CA 1
ATOM 2108 C C . ASN B 1 37 ? 40.546 73.795 69.747 1.00 33.61 34 ASN C C 1
ATOM 2109 O O . ASN B 1 37 ? 40.982 74.928 69.950 1.00 34.39 34 ASN C O 1
ATOM 2114 N N . GLN B 1 38 ? 39.256 73.537 69.570 1.00 34.88 35 GLN C N 1
ATOM 2115 C CA . GLN B 1 38 ? 38.251 74.591 69.603 1.00 37.16 35 GLN C CA 1
ATOM 2116 C C . GLN B 1 38 ? 38.695 75.860 68.899 1.00 38.31 35 GLN C C 1
ATOM 2117 O O . GLN B 1 38 ? 38.613 76.958 69.458 1.00 43.43 35 GLN C O 1
ATOM 2123 N N . LYS B 1 39 ? 39.155 75.695 67.663 1.00 40.43 36 LYS C N 1
ATOM 2124 C CA . LYS B 1 39 ? 39.602 76.804 66.824 1.00 30.27 36 LYS C CA 1
ATOM 2125 C C . LYS B 1 39 ? 38.925 76.700 65.463 1.00 28.27 36 LYS C C 1
ATOM 2126 O O . LYS B 1 39 ? 38.688 75.604 64.963 1.00 29.67 36 LYS C O 1
ATOM 2132 N N . ASN B 1 40 ? 38.612 77.841 64.865 1.00 28.51 37 ASN C N 1
ATOM 2133 C CA . ASN B 1 40 ? 37.961 77.861 63.559 1.00 25.25 37 ASN C CA 1
ATOM 2134 C C . ASN B 1 40 ? 39.005 78.175 62.510 1.00 26.91 37 ASN C C 1
ATOM 2135 O O . ASN B 1 40 ? 39.602 79.244 62.542 1.00 29.17 37 ASN C O 1
ATOM 2140 N N . TYR B 1 41 ? 39.226 77.242 61.590 1.00 32.37 38 TYR C N 1
ATOM 2141 C CA . TYR B 1 41 ? 40.217 77.422 60.535 1.00 27.11 38 TYR C CA 1
ATOM 2142 C C . TYR B 1 41 ? 39.671 78.235 59.372 1.00 25.33 38 TYR C C 1
ATOM 2143 O O . TYR B 1 41 ? 39.416 77.713 58.283 1.00 27.13 38 TYR C O 1
ATOM 2152 N N . LEU B 1 42 ? 39.487 79.525 59.636 1.00 20.77 39 LEU C N 1
ATOM 2153 C CA . LEU B 1 42 ? 38.977 80.473 58.654 1.00 20.67 39 LEU C CA 1
ATOM 2154 C C . LEU B 1 42 ? 39.950 81.641 58.614 1.00 21.36 39 LEU C C 1
ATOM 2155 O O . LEU B 1 42 ? 40.178 82.304 59.627 1.00 26.42 39 LEU C O 1
ATOM 2160 N N . THR B 1 43 ? 40.530 81.890 57.449 1.00 17.86 40 THR C N 1
ATOM 2161 C CA . THR B 1 43 ? 41.475 82.988 57.310 1.00 24.23 40 THR C CA 1
ATOM 2162 C C . THR B 1 43 ? 41.039 83.979 56.239 1.00 28.03 40 THR C C 1
ATOM 2163 O O . THR B 1 43 ? 40.413 83.600 55.251 1.00 29.73 40 THR C O 1
ATOM 2167 N N . TRP B 1 44 ? 41.366 85.253 56.446 1.00 29.73 41 TRP C N 1
ATOM 2168 C CA . TRP B 1 44 ? 41.020 86.305 55.496 1.00 28.66 41 TRP C CA 1
ATOM 2169 C C . TRP B 1 44 ? 42.256 86.847 54.785 1.00 29.53 41 TRP C C 1
ATOM 2170 O O . TRP B 1 44 ? 43.324 87.006 55.380 1.00 29.64 41 TRP C O 1
ATOM 2181 N N . TYR B 1 45 ? 42.092 87.146 53.504 1.00 21.78 42 TYR C N 1
ATOM 2182 C CA . TYR B 1 45 ? 43.171 87.680 52.697 1.00 21.66 42 TYR C CA 1
ATOM 2183 C C . TYR B 1 45 ? 42.714 89.018 52.143 1.00 25.36 42 TYR C C 1
ATOM 2184 O O . TYR B 1 45 ? 41.524 89.321 52.150 1.00 23.12 42 TYR C O 1
ATOM 2193 N N . GLN B 1 46 ? 43.663 89.814 51.666 1.00 30.63 43 GLN C N 1
ATOM 2194 C CA . GLN B 1 46 ? 43.361 91.111 51.079 1.00 31.84 43 GLN C CA 1
ATOM 2195 C C . GLN B 1 46 ? 44.132 91.211 49.767 1.00 31.69 43 GLN C C 1
ATOM 2196 O O . GLN B 1 46 ? 45.346 91.009 49.735 1.00 31.94 43 GLN C O 1
ATOM 2202 N N . GLN B 1 47 ? 43.436 91.529 48.685 1.00 31.05 44 GLN C N 1
ATOM 2203 C CA . GLN B 1 47 ? 44.100 91.627 47.397 1.00 30.89 44 GLN C CA 1
ATOM 2204 C C . GLN B 1 47 ? 43.710 92.876 46.621 1.00 32.83 44 GLN C C 1
ATOM 2205 O O . GLN B 1 47 ? 42.527 93.175 46.452 1.00 34.90 44 GLN C O 1
ATOM 2211 N N . LYS B 1 48 ? 44.722 93.596 46.153 1.00 29.85 45 LYS C N 1
ATOM 2212 C CA . LYS B 1 48 ? 44.520 94.814 45.382 1.00 37.16 45 LYS C CA 1
ATOM 2213 C C . LYS B 1 48 ? 44.906 94.534 43.935 1.00 38.58 45 LYS C C 1
ATOM 2214 O O . LYS B 1 48 ? 45.601 93.562 43.651 1.00 43.31 45 LYS C O 1
ATOM 2220 N N . PRO B 1 49 ? 44.461 95.385 42.998 1.00 41.35 46 PRO C N 1
ATOM 2221 C CA . PRO B 1 49 ? 44.766 95.217 41.574 1.00 42.36 46 PRO C CA 1
ATOM 2222 C C . PRO B 1 49 ? 46.201 94.813 41.270 1.00 39.73 46 PRO C C 1
ATOM 2223 O O . PRO B 1 49 ? 47.147 95.348 41.846 1.00 38.29 46 PRO C O 1
ATOM 2227 N N . GLY B 1 50 ? 46.350 93.859 40.356 1.00 43.61 47 GLY C N 1
ATOM 2228 C CA . GLY B 1 50 ? 47.669 93.396 39.962 1.00 44.46 47 GLY C CA 1
ATOM 2229 C C . GLY B 1 50 ? 48.593 92.986 41.095 1.00 44.30 47 GLY C C 1
ATOM 2230 O O . GLY B 1 50 ? 49.810 93.079 40.968 1.00 43.06 47 GLY C O 1
ATOM 2231 N N . GLN B 1 51 ? 48.026 92.532 42.205 1.00 47.69 48 GLN C N 1
ATOM 2232 C CA . GLN B 1 51 ? 48.842 92.105 43.333 1.00 48.77 48 GLN C CA 1
ATOM 2233 C C . GLN B 1 51 ? 48.322 90.812 43.945 1.00 48.77 48 GLN C C 1
ATOM 2234 O O . GLN B 1 51 ? 47.121 90.539 43.930 1.00 50.81 48 GLN C O 1
ATOM 2240 N N . PRO B 1 52 ? 49.229 89.993 44.492 1.00 46.09 49 PRO C N 1
ATOM 2241 C CA . PRO B 1 52 ? 48.830 88.726 45.109 1.00 41.43 49 PRO C CA 1
ATOM 2242 C C . PRO B 1 52 ? 48.104 88.962 46.422 1.00 36.50 49 PRO C C 1
ATOM 2243 O O . PRO B 1 52 ? 48.146 90.056 46.971 1.00 38.73 49 PRO C O 1
ATOM 2247 N N . PRO B 1 53 ? 47.424 87.936 46.939 1.00 35.41 50 PRO C N 1
ATOM 2248 C CA . PRO B 1 53 ? 46.690 88.048 48.204 1.00 35.62 50 PRO C CA 1
ATOM 2249 C C . PRO B 1 53 ? 47.614 88.291 49.398 1.00 35.63 50 PRO C C 1
ATOM 2250 O O . PRO B 1 53 ? 48.726 87.767 49.445 1.00 37.26 50 PRO C O 1
ATOM 2254 N N . LYS B 1 54 ? 47.142 89.076 50.363 1.00 34.08 51 LYS C N 1
ATOM 2255 C CA . LYS B 1 54 ? 47.920 89.370 51.567 1.00 31.84 51 LYS C CA 1
ATOM 2256 C C . LYS B 1 54 ? 47.203 88.815 52.801 1.00 25.23 51 LYS C C 1
ATOM 2257 O O . LYS B 1 54 ? 46.053 89.163 53.078 1.00 23.12 51 LYS C O 1
ATOM 2263 N N . LEU B 1 55 ? 47.882 87.943 53.541 1.00 24.78 52 LEU C N 1
ATOM 2264 C CA . LEU B 1 55 ? 47.288 87.370 54.737 1.00 32.81 52 LEU C CA 1
ATOM 2265 C C . LEU B 1 55 ? 46.808 88.508 55.631 1.00 35.18 52 LEU C C 1
ATOM 2266 O O . LEU B 1 55 ? 47.563 89.429 55.946 1.00 36.48 52 LEU C O 1
ATOM 2271 N N . LEU B 1 56 ? 45.542 88.450 56.023 1.00 38.10 53 LEU C N 1
ATOM 2272 C CA . LEU B 1 56 ? 44.968 89.489 56.865 1.00 35.41 53 LEU C CA 1
ATOM 2273 C C . LEU B 1 56 ? 44.670 88.933 58.257 1.00 37.57 53 LEU C C 1
ATOM 2274 O O . LEU B 1 56 ? 45.136 89.462 59.268 1.00 38.47 53 LEU C O 1
ATOM 2279 N N . ILE B 1 57 ? 43.905 87.851 58.299 1.00 38.02 54 ILE C N 1
ATOM 2280 C CA . ILE B 1 57 ? 43.533 87.230 59.562 1.00 35.08 54 ILE C CA 1
ATOM 2281 C C . ILE B 1 57 ? 43.438 85.724 59.411 1.00 32.97 54 ILE C C 1
ATOM 2282 O O . ILE B 1 57 ? 43.015 85.229 58.371 1.00 36.20 54 ILE C O 1
ATOM 2287 N N . TYR B 1 58 ? 43.844 84.996 60.445 1.00 31.07 55 TYR C N 1
ATOM 2288 C CA . TYR B 1 58 ? 43.752 83.542 60.428 1.00 27.73 55 TYR C CA 1
ATOM 2289 C C . TYR B 1 58 ? 43.078 83.066 61.708 1.00 27.73 55 TYR C C 1
ATOM 2290 O O . TYR B 1 58 ? 42.965 83.821 62.675 1.00 25.10 55 TYR C O 1
ATOM 2299 N N . TRP B 1 59 ? 42.636 81.814 61.711 1.00 29.83 56 TRP C N 1
ATOM 2300 C CA . TRP B 1 59 ? 41.947 81.242 62.864 1.00 29.27 56 TRP C CA 1
ATOM 2301 C C . TRP B 1 59 ? 40.791 82.137 63.290 1.00 31.49 56 TRP C C 1
ATOM 2302 O O . TRP B 1 59 ? 40.554 82.369 64.478 1.00 30.27 56 TRP C O 1
ATOM 2313 N N . ALA B 1 60 ? 40.084 82.638 62.282 1.00 25.90 57 ALA C N 1
ATOM 2314 C CA . ALA B 1 60 ? 38.913 83.486 62.453 1.00 28.43 57 ALA C CA 1
ATOM 2315 C C . ALA B 1 60 ? 39.116 84.894 63.024 1.00 30.93 57 ALA C C 1
ATOM 2316 O O . ALA B 1 60 ? 38.552 85.855 62.501 1.00 30.99 57 ALA C O 1
ATOM 2318 N N . SER B 1 61 ? 39.921 85.038 64.073 1.00 30.64 58 SER C N 1
ATOM 2319 C CA . SER B 1 61 ? 40.109 86.357 64.670 1.00 38.58 58 SER C CA 1
ATOM 2320 C C . SER B 1 61 ? 41.545 86.870 64.806 1.00 41.25 58 SER C C 1
ATOM 2321 O O . SER B 1 61 ? 41.784 88.075 64.719 1.00 49.14 58 SER C O 1
ATOM 2324 N N . THR B 1 62 ? 42.500 85.973 65.022 1.00 40.11 59 THR C N 1
ATOM 2325 C CA . THR B 1 62 ? 43.895 86.376 65.177 1.00 36.46 59 THR C CA 1
ATOM 2326 C C . THR B 1 62 ? 44.421 87.233 64.028 1.00 42.17 59 THR C C 1
ATOM 2327 O O . THR B 1 62 ? 44.675 86.725 62.933 1.00 43.34 59 THR C O 1
ATOM 2331 N N . ARG B 1 63 ? 44.591 88.530 64.283 1.00 41.76 60 ARG C N 1
ATOM 2332 C CA . ARG B 1 63 ? 45.114 89.447 63.270 1.00 40.04 60 ARG C CA 1
ATOM 2333 C C . ARG B 1 63 ? 46.551 89.067 62.943 1.00 39.12 60 ARG C C 1
ATOM 2334 O O . ARG B 1 63 ? 47.245 88.456 63.757 1.00 37.29 60 ARG C O 1
ATOM 2342 N N . GLU B 1 64 ? 46.994 89.435 61.746 1.00 43.12 61 GLU C N 1
ATOM 2343 C CA . GLU B 1 64 ? 48.359 89.161 61.312 1.00 49.32 61 GLU C CA 1
ATOM 2344 C C . GLU B 1 64 ? 49.204 90.427 61.466 1.00 51.60 61 GLU C C 1
ATOM 2345 O O . GLU B 1 64 ? 48.725 91.540 61.235 1.00 47.08 61 GLU C O 1
ATOM 2351 N N . SER B 1 65 ? 50.460 90.249 61.866 1.00 56.55 62 SER C N 1
ATOM 2352 C CA . SER B 1 65 ? 51.373 91.372 62.057 1.00 59.30 62 SER C CA 1
ATOM 2353 C C . SER B 1 65 ? 51.258 92.379 60.915 1.00 58.34 62 SER C C 1
ATOM 2354 O O . SER B 1 65 ? 51.530 92.049 59.760 1.00 61.93 62 SER C O 1
ATOM 2357 N N . GLY B 1 66 ? 50.843 93.600 61.239 1.00 49.56 63 GLY C N 1
ATOM 2358 C CA . GLY B 1 66 ? 50.709 94.628 60.222 1.00 45.42 63 GLY C CA 1
ATOM 2359 C C . GLY B 1 66 ? 49.302 95.161 60.038 1.00 48.67 63 GLY C C 1
ATOM 2360 O O . GLY B 1 66 ? 49.100 96.362 59.833 1.00 49.85 63 GLY C O 1
ATOM 2361 N N . VAL B 1 67 ? 48.315 94.275 60.104 1.00 49.41 64 VAL C N 1
ATOM 2362 C CA . VAL B 1 67 ? 46.935 94.702 59.928 1.00 48.41 64 VAL C CA 1
ATOM 2363 C C . VAL B 1 67 ? 46.507 95.615 61.072 1.00 50.04 64 VAL C C 1
ATOM 2364 O O . VAL B 1 67 ? 46.533 95.225 62.246 1.00 49.29 64 VAL C O 1
ATOM 2368 N N . PRO B 1 68 ? 46.118 96.855 60.741 1.00 52.47 65 PRO C N 1
ATOM 2369 C CA . PRO B 1 68 ? 45.686 97.816 61.760 1.00 54.12 65 PRO C CA 1
ATOM 2370 C C . PRO B 1 68 ? 44.560 97.283 62.653 1.00 56.62 65 PRO C C 1
ATOM 2371 O O . PRO B 1 68 ? 43.917 96.283 62.332 1.00 56.16 65 PRO C O 1
ATOM 2375 N N . ASP B 1 69 ? 44.334 97.953 63.776 1.00 61.63 66 ASP C N 1
ATOM 2376 C CA . ASP B 1 69 ? 43.303 97.540 64.718 1.00 64.84 66 ASP C CA 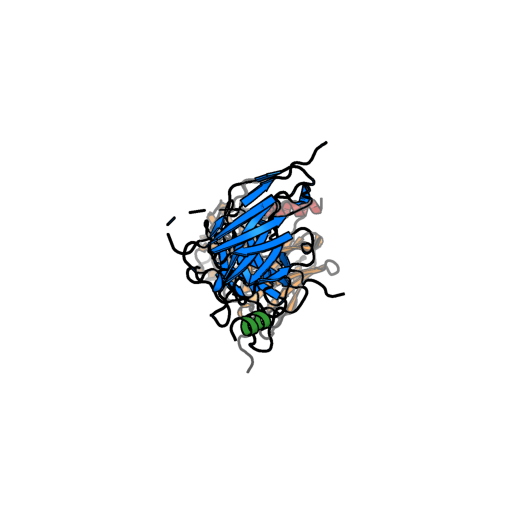1
ATOM 2377 C C . ASP B 1 69 ? 41.882 97.770 64.204 1.00 62.96 66 ASP C C 1
ATOM 2378 O O . ASP B 1 69 ? 40.935 97.170 64.715 1.00 61.47 66 ASP C O 1
ATOM 2383 N N . ARG B 1 70 ? 41.734 98.635 63.202 1.00 61.51 67 ARG C N 1
ATOM 2384 C CA . ARG B 1 70 ? 40.412 98.915 62.650 1.00 57.35 67 ARG C CA 1
ATOM 2385 C C . ARG B 1 70 ? 39.853 97.694 61.926 1.00 55.23 67 ARG C C 1
ATOM 2386 O O . ARG B 1 70 ? 38.697 97.686 61.503 1.00 57.38 67 ARG C O 1
ATOM 2394 N N . PHE B 1 71 ? 40.684 96.666 61.788 1.00 52.48 68 PHE C N 1
ATOM 2395 C CA . PHE B 1 71 ? 40.282 95.416 61.149 1.00 45.99 68 PHE C CA 1
ATOM 2396 C C . PHE B 1 71 ? 39.916 94.424 62.247 1.00 44.58 68 PHE C C 1
ATOM 2397 O O . PHE B 1 71 ? 40.713 94.163 63.148 1.00 44.91 68 PHE C O 1
ATOM 2405 N N . THR B 1 72 ? 38.711 93.872 62.174 1.00 42.60 69 THR C N 1
ATOM 2406 C CA . THR B 1 72 ? 38.264 92.926 63.186 1.00 43.08 69 THR C CA 1
ATOM 2407 C C . THR B 1 72 ? 37.651 91.693 62.552 1.00 42.33 69 THR C C 1
ATOM 2408 O O . THR B 1 72 ? 36.813 91.790 61.654 1.00 43.63 69 THR C O 1
ATOM 2412 N N . GLY B 1 73 ? 38.068 90.529 63.032 1.00 39.60 70 GLY C N 1
ATOM 2413 C CA . GLY B 1 73 ? 37.551 89.284 62.497 1.00 35.89 70 GLY C CA 1
ATOM 2414 C C . GLY B 1 73 ? 36.801 88.538 63.573 1.00 38.28 70 GLY C C 1
ATOM 2415 O O . GLY B 1 73 ? 37.250 88.473 64.716 1.00 33.43 70 GLY C O 1
ATOM 2416 N N . SER B 1 74 ? 35.654 87.977 63.219 1.00 37.35 71 SER C N 1
ATOM 2417 C CA . SER B 1 74 ? 34.864 87.243 64.195 1.00 35.74 71 SER C CA 1
ATOM 2418 C C . SER B 1 74 ? 33.909 86.278 63.526 1.00 33.47 71 SER C C 1
ATOM 2419 O O . SER B 1 74 ? 33.608 86.409 62.341 1.00 35.94 71 SER C O 1
ATOM 2422 N N . GLY B 1 75 ? 33.435 85.308 64.301 1.00 37.31 72 GLY C N 1
ATOM 2423 C CA . GLY B 1 75 ? 32.508 84.313 63.789 1.00 35.53 72 GLY C CA 1
ATOM 2424 C C . GLY B 1 75 ? 32.806 82.963 64.406 1.00 35.64 72 GLY C C 1
ATOM 2425 O O . GLY B 1 75 ? 33.600 82.870 65.342 1.00 39.14 72 GLY C O 1
ATOM 2426 N N . SER B 1 76 ? 32.174 81.911 63.901 1.00 35.56 73 SER C N 1
ATOM 2427 C CA . SER B 1 76 ? 32.424 80.578 64.434 1.00 35.08 73 SER C CA 1
ATOM 2428 C C . SER B 1 76 ? 31.652 79.542 63.631 1.00 34.41 73 SER C C 1
ATOM 2429 O O . SER B 1 76 ? 30.559 79.821 63.142 1.00 39.73 73 SER C O 1
ATOM 2432 N N . GLY B 1 77 ? 32.230 78.352 63.487 1.00 35.32 74 GLY C N 1
ATOM 2433 C CA . GLY B 1 77 ? 31.574 77.294 62.743 1.00 39.35 74 GLY C CA 1
ATOM 2434 C C . GLY B 1 77 ? 31.355 77.598 61.273 1.00 41.18 74 GLY C C 1
ATOM 2435 O O . GLY B 1 77 ? 32.227 77.346 60.440 1.00 45.14 74 GLY C O 1
ATOM 2436 N N . THR B 1 78 ? 30.190 78.150 60.952 1.00 39.33 75 THR C N 1
ATOM 2437 C CA . THR B 1 78 ? 29.837 78.460 59.572 1.00 41.59 75 THR C CA 1
ATOM 2438 C C . THR B 1 78 ? 29.672 79.949 59.309 1.00 43.83 75 THR C C 1
ATOM 2439 O O . THR B 1 78 ? 29.686 80.390 58.156 1.00 42.69 75 THR C O 1
ATOM 2443 N N . ASP B 1 79 ? 29.525 80.724 60.378 1.00 44.54 76 ASP C N 1
ATOM 2444 C CA . ASP B 1 79 ? 29.343 82.166 60.248 1.00 41.69 76 ASP C CA 1
ATOM 2445 C C . ASP B 1 79 ? 30.575 82.962 60.637 1.00 37.11 76 ASP C C 1
ATOM 2446 O O . ASP B 1 79 ? 31.071 82.841 61.755 1.00 36.16 76 ASP C O 1
ATOM 2451 N N . PHE B 1 80 ? 31.059 83.782 59.708 1.00 32.78 77 PHE C N 1
ATOM 2452 C CA . PHE B 1 80 ? 32.231 84.620 59.946 1.00 29.94 77 PHE C CA 1
ATOM 2453 C C . PHE B 1 80 ? 32.085 85.999 59.307 1.00 31.31 77 PHE C C 1
ATOM 2454 O O . PHE B 1 80 ? 31.514 86.146 58.222 1.00 29.19 77 PHE C O 1
ATOM 2462 N N . THR B 1 81 ? 32.610 87.010 59.992 1.00 29.54 78 THR C N 1
ATOM 2463 C CA . THR B 1 81 ? 32.542 88.380 59.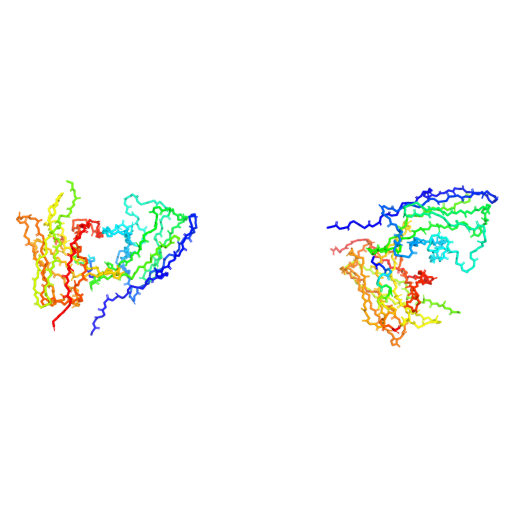506 1.00 34.03 78 THR C CA 1
ATOM 2464 C C . THR B 1 81 ? 33.859 89.127 59.649 1.00 27.84 78 THR C C 1
ATOM 2465 O O . THR B 1 81 ? 34.635 88.891 60.576 1.00 28.49 78 THR C O 1
ATOM 2469 N N . LEU B 1 82 ? 34.105 90.026 58.702 1.00 27.00 79 LEU C N 1
ATOM 2470 C CA . LEU B 1 82 ? 35.301 90.855 58.710 1.00 33.88 79 LEU C CA 1
ATOM 2471 C C . LEU B 1 82 ? 34.764 92.265 58.885 1.00 36.19 79 LEU C C 1
ATOM 2472 O O . LEU B 1 82 ? 33.891 92.690 58.130 1.00 30.30 79 LEU C O 1
ATOM 2477 N N . THR B 1 83 ? 35.282 92.994 59.870 1.00 42.96 80 THR C N 1
ATOM 2478 C CA . THR B 1 83 ? 34.809 94.351 60.124 1.00 44.28 80 THR C CA 1
ATOM 2479 C C . THR B 1 83 ? 35.900 95.411 60.064 1.00 44.87 80 THR C C 1
ATOM 2480 O O . THR B 1 83 ? 36.977 95.243 60.635 1.00 44.94 80 THR C O 1
ATOM 2484 N N . ILE B 1 84 ? 35.608 96.503 59.364 1.00 45.47 81 ILE C N 1
ATOM 2485 C CA . ILE B 1 84 ? 36.539 97.617 59.241 1.00 49.34 81 ILE C CA 1
ATOM 2486 C C . ILE B 1 84 ? 35.814 98.892 59.649 1.00 52.33 81 ILE C C 1
ATOM 2487 O O . ILE B 1 84 ? 35.092 99.483 58.845 1.00 54.71 81 ILE C O 1
ATOM 2492 N N . SER B 1 85 ? 35.987 99.308 60.899 1.00 54.39 82 SER C N 1
ATOM 2493 C CA . SER B 1 85 ? 35.345 100.530 61.372 1.00 54.28 82 SER C CA 1
ATOM 2494 C C . SER B 1 85 ? 36.077 101.710 60.748 1.00 54.48 82 SER C C 1
ATOM 2495 O O . SER B 1 85 ? 37.278 101.885 60.954 1.00 54.15 82 SER C O 1
ATOM 2498 N N . SER B 1 86 ? 35.349 102.509 59.973 1.00 57.19 83 SER C N 1
ATOM 2499 C CA . SER B 1 86 ? 35.928 103.668 59.300 1.00 63.49 83 SER C CA 1
ATOM 2500 C C . SER B 1 86 ? 37.024 103.220 58.337 1.00 66.64 83 SER C C 1
ATOM 2501 O O . SER B 1 86 ? 38.209 103.245 58.670 1.00 68.70 83 SER C O 1
ATOM 2504 N N . VAL B 1 87 ? 36.621 102.805 57.140 1.00 68.63 84 VAL C N 1
ATOM 2505 C CA . VAL B 1 87 ? 37.573 102.343 56.138 1.00 70.88 84 VAL C CA 1
ATOM 2506 C C . VAL B 1 87 ? 38.348 103.503 55.531 1.00 69.72 84 VAL C C 1
ATOM 2507 O O . VAL B 1 87 ? 37.791 104.573 55.286 1.00 70.46 84 VAL C O 1
ATOM 2511 N N . GLN B 1 88 ? 39.636 103.285 55.291 1.00 68.12 85 GLN C N 1
ATOM 2512 C CA . GLN B 1 88 ? 40.486 104.310 54.703 1.00 68.11 85 GLN C CA 1
ATOM 2513 C C . GLN B 1 88 ? 40.554 104.117 53.190 1.00 65.70 85 GLN C C 1
ATOM 2514 O O . GLN B 1 88 ? 39.650 103.538 52.588 1.00 68.67 85 GLN C O 1
ATOM 2520 N N . ALA B 1 89 ? 41.625 104.608 52.579 1.00 61.32 86 ALA C N 1
ATOM 2521 C CA . ALA B 1 89 ? 41.802 104.475 51.139 1.00 57.78 86 ALA C CA 1
ATOM 2522 C C . ALA B 1 89 ? 42.663 103.244 50.875 1.00 57.52 86 ALA C C 1
ATOM 2523 O O . ALA B 1 89 ? 42.456 102.516 49.903 1.00 55.32 86 ALA C O 1
ATOM 2525 N N . GLU B 1 90 ? 43.630 103.015 51.755 1.00 55.59 87 GLU C N 1
ATOM 2526 C CA . GLU B 1 90 ? 44.522 101.868 51.628 1.00 54.89 87 GLU C CA 1
ATOM 2527 C C . GLU B 1 90 ? 43.724 100.577 51.819 1.00 50.56 87 GLU C C 1
ATOM 2528 O O . GLU B 1 90 ? 44.224 99.477 51.573 1.00 46.55 87 GLU C O 1
ATOM 2534 N N . ASP B 1 91 ? 42.474 100.732 52.247 1.00 44.04 88 ASP C N 1
ATOM 2535 C CA . ASP B 1 91 ? 41.592 99.603 52.503 1.00 39.74 88 ASP C CA 1
ATOM 2536 C C . ASP B 1 91 ? 40.782 99.114 51.308 1.00 38.08 88 ASP C C 1
ATOM 2537 O O . ASP B 1 91 ? 40.207 98.033 51.367 1.00 35.79 88 ASP C O 1
ATOM 2542 N N . LEU B 1 92 ? 40.729 99.899 50.236 1.00 36.24 89 LEU C N 1
ATOM 2543 C CA . LEU B 1 92 ? 39.968 99.517 49.049 1.00 44.04 89 LEU C CA 1
ATOM 2544 C C . LEU B 1 92 ? 40.023 98.021 48.766 1.00 47.34 89 LEU C C 1
ATOM 2545 O O . LEU B 1 92 ? 39.097 97.293 49.107 1.00 56.48 89 LEU C O 1
ATOM 2550 N N . ALA B 1 93 ? 41.102 97.570 48.135 1.00 50.88 90 ALA C N 1
ATOM 2551 C CA . ALA B 1 93 ? 41.313 96.153 47.805 1.00 53.67 90 ALA C CA 1
ATOM 2552 C C . ALA B 1 93 ? 40.074 95.257 47.580 1.00 52.62 90 ALA C C 1
ATOM 2553 O O . ALA B 1 93 ? 39.009 95.723 47.174 1.00 52.54 90 ALA C O 1
ATOM 2555 N N . VAL B 1 94 ? 40.256 93.959 47.827 1.00 52.02 91 VAL C N 1
ATOM 2556 C CA . VAL B 1 94 ? 39.218 92.938 47.690 1.00 41.44 91 VAL C CA 1
ATOM 2557 C C . VAL B 1 94 ? 39.477 91.929 48.812 1.00 38.31 91 VAL C C 1
ATOM 2558 O O . VAL B 1 94 ? 40.633 91.634 49.125 1.00 32.63 91 VAL C O 1
ATOM 2562 N N . TYR B 1 95 ? 38.419 91.400 49.422 1.00 31.25 92 TYR C N 1
ATOM 2563 C CA . TYR B 1 95 ? 38.606 90.462 50.524 1.00 35.80 92 TYR C CA 1
ATOM 2564 C C . TYR B 1 95 ? 38.034 89.058 50.344 1.00 37.80 92 TYR C C 1
ATOM 2565 O O . TYR B 1 95 ? 36.828 88.877 50.170 1.00 36.81 92 TYR C O 1
ATOM 2574 N N . TYR B 1 96 ? 38.922 88.069 50.412 1.00 34.74 93 TYR C N 1
ATOM 2575 C CA . TYR B 1 96 ? 38.552 86.667 50.261 1.00 33.84 93 TYR C CA 1
ATOM 2576 C C . TYR B 1 96 ? 38.695 85.931 51.577 1.00 32.88 93 TYR C C 1
ATOM 2577 O O . TYR B 1 96 ? 39.693 86.090 52.284 1.00 34.41 93 TYR C O 1
ATOM 2586 N N . CYS B 1 97 ? 37.696 85.129 51.919 1.00 32.33 94 CYS C N 1
ATOM 2587 C CA . CYS B 1 97 ? 37.792 84.342 53.138 1.00 28.45 94 CYS C CA 1
ATOM 2588 C C . CYS B 1 97 ? 38.141 82.935 52.670 1.00 27.16 94 CYS C C 1
ATOM 2589 O O . CYS B 1 97 ? 37.726 82.504 51.589 1.00 21.60 94 CYS C O 1
ATOM 2592 N N . GLN B 1 98 ? 38.915 82.220 53.474 1.00 22.94 95 GLN C N 1
ATOM 2593 C CA . GLN B 1 98 ? 39.351 80.894 53.076 1.00 21.72 95 GLN C CA 1
ATOM 2594 C C . GLN B 1 98 ? 39.079 79.788 54.073 1.00 24.25 95 GLN C C 1
ATOM 2595 O O . GLN B 1 98 ? 39.099 80.001 55.282 1.00 28.44 95 GLN C O 1
ATOM 2601 N N . ASN B 1 99 ? 38.816 78.598 53.546 1.00 25.06 96 ASN C N 1
ATOM 2602 C CA . ASN B 1 99 ? 38.580 77.433 54.380 1.00 22.18 96 ASN C CA 1
ATOM 2603 C C . ASN B 1 99 ? 39.925 76.753 54.515 1.00 16.79 96 ASN C C 1
ATOM 2604 O O . ASN B 1 99 ? 40.540 76.381 53.517 1.00 17.57 96 ASN C O 1
ATOM 2609 N N . ASP B 1 100 ? 40.381 76.609 55.753 1.00 23.61 97 ASP C N 1
ATOM 2610 C CA . ASP B 1 100 ? 41.666 75.978 56.039 1.00 19.99 97 ASP C CA 1
ATOM 2611 C C . ASP B 1 100 ? 41.461 74.850 57.038 1.00 17.78 97 ASP C C 1
ATOM 2612 O O . ASP B 1 100 ? 42.389 74.465 57.737 1.00 21.43 97 ASP C O 1
ATOM 2617 N N . TYR B 1 101 ? 40.240 74.331 57.104 1.00 21.37 98 TYR C N 1
ATOM 2618 C CA . TYR B 1 101 ? 39.911 73.249 58.020 1.00 17.87 98 TYR C CA 1
ATOM 2619 C C . TYR B 1 101 ? 40.084 71.855 57.400 1.00 22.34 98 TYR C C 1
ATOM 2620 O O . TYR B 1 101 ? 40.621 70.941 58.030 1.00 26.48 98 TYR C O 1
ATOM 2629 N N . SER B 1 102 ? 39.620 71.684 56.168 1.00 21.93 99 SER C N 1
ATOM 2630 C CA . SER B 1 102 ? 39.722 70.387 55.516 1.00 20.72 99 SER C CA 1
ATOM 2631 C C . SER B 1 102 ? 39.934 70.490 54.010 1.00 20.59 99 SER C C 1
ATOM 2632 O O . SER B 1 102 ? 39.430 71.407 53.362 1.00 20.84 99 SER C O 1
ATOM 2635 N N . TYR B 1 103 ? 40.683 69.534 53.463 1.00 21.42 100 TYR C N 1
ATOM 2636 C CA . TYR B 1 103 ? 40.980 69.493 52.035 1.00 24.08 100 TYR C CA 1
ATOM 2637 C C . TYR B 1 103 ? 39.754 69.096 51.221 1.00 23.94 100 TYR C C 1
ATOM 2638 O O . TYR B 1 103 ? 38.949 68.274 51.658 1.00 30.08 100 TYR C O 1
ATOM 2647 N N . PRO B 1 104 ? 39.594 69.677 50.023 1.00 23.54 101 PRO C N 1
ATOM 2648 C CA . PRO B 1 104 ? 40.517 70.663 49.456 1.00 20.08 101 PRO C CA 1
ATOM 2649 C C . PRO B 1 104 ? 40.274 72.043 50.040 1.00 23.79 101 PRO C C 1
ATOM 2650 O O . PRO B 1 104 ? 39.138 72.392 50.372 1.00 19.97 101 PRO C O 1
ATOM 2654 N N . LEU B 1 105 ? 41.344 72.817 50.180 1.00 23.99 102 LEU C N 1
ATOM 2655 C CA . LEU B 1 105 ? 41.222 74.175 50.693 1.00 23.10 102 LEU C CA 1
ATOM 2656 C C . LEU B 1 105 ? 40.368 74.938 49.684 1.00 22.15 102 LEU C C 1
ATOM 2657 O O . LEU B 1 105 ? 40.505 74.746 48.478 1.00 18.68 102 LEU C O 1
ATOM 2662 N N . THR B 1 106 ? 39.481 75.797 50.176 1.00 21.88 103 THR C N 1
ATOM 2663 C CA . THR B 1 106 ? 38.620 76.580 49.299 1.00 23.56 103 THR C CA 1
ATOM 2664 C C . THR B 1 106 ? 38.484 78.035 49.730 1.00 26.63 103 THR C C 1
ATOM 2665 O O . THR B 1 106 ? 38.502 78.353 50.925 1.00 20.01 103 THR C O 1
ATOM 2669 N N . PHE B 1 107 ? 38.352 78.913 48.738 1.00 30.05 104 PHE C N 1
ATOM 2670 C CA . PHE B 1 107 ? 38.211 80.349 48.969 1.00 30.00 104 PHE C CA 1
ATOM 2671 C C . PHE B 1 107 ? 36.815 80.831 48.586 1.00 34.40 104 PHE C C 1
ATOM 2672 O O . PHE B 1 107 ? 36.081 80.159 47.857 1.00 34.83 104 PHE C O 1
ATOM 2680 N N . GLY B 1 108 ? 36.456 82.009 49.081 1.00 34.54 105 GLY C N 1
ATOM 2681 C CA . GLY B 1 108 ? 35.155 82.570 48.776 1.00 30.05 105 GLY C CA 1
ATOM 2682 C C . GLY B 1 108 ? 35.295 83.420 47.537 1.00 30.25 105 GLY C C 1
AT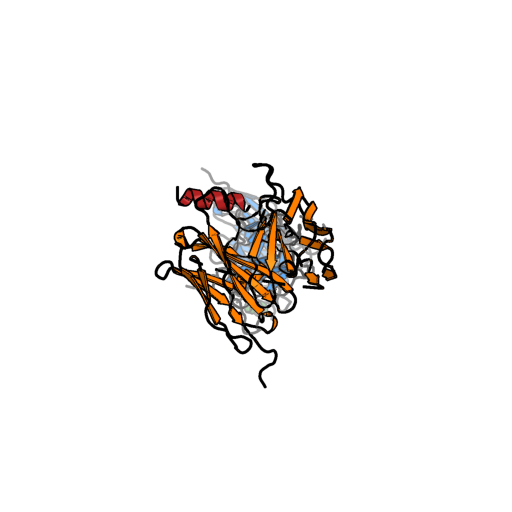OM 2683 O O . GLY B 1 108 ? 36.369 83.462 46.941 1.00 30.30 105 GLY C O 1
ATOM 2684 N N . ALA B 1 109 ? 34.226 84.102 47.149 1.00 31.20 106 ALA C N 1
ATOM 2685 C CA . ALA B 1 109 ? 34.264 84.941 45.959 1.00 34.38 106 ALA C CA 1
ATOM 2686 C C . ALA B 1 109 ? 34.676 86.385 46.277 1.00 37.67 106 ALA C C 1
ATOM 2687 O O . ALA B 1 109 ? 34.872 87.195 45.371 1.00 33.41 106 ALA C O 1
ATOM 2689 N N . GLY B 1 110 ? 34.806 86.701 47.562 1.00 38.51 107 GLY C N 1
ATOM 2690 C CA . GLY B 1 110 ? 35.222 88.037 47.954 1.00 43.51 107 GLY C CA 1
ATOM 2691 C C . GLY B 1 110 ? 34.143 89.099 48.073 1.00 45.05 107 GLY C C 1
ATOM 2692 O O . GLY B 1 110 ? 33.022 88.929 47.597 1.00 46.81 107 GLY C O 1
ATOM 2693 N N . THR B 1 111 ? 34.496 90.207 48.716 1.00 47.94 108 THR C N 1
ATOM 2694 C CA . THR B 1 111 ? 33.588 91.330 48.916 1.00 44.70 108 THR C CA 1
ATOM 2695 C C . THR B 1 111 ? 34.355 92.584 48.524 1.00 48.28 108 THR C C 1
ATOM 2696 O O . THR B 1 111 ? 34.889 93.290 49.379 1.00 54.54 108 THR C O 1
ATOM 2700 N N . LYS B 1 112 ? 34.415 92.844 47.222 1.00 50.52 109 LYS C N 1
ATOM 2701 C CA . LYS B 1 112 ? 35.132 93.996 46.679 1.00 51.74 109 LYS C CA 1
ATOM 2702 C C . LYS B 1 112 ? 34.669 95.355 47.208 1.00 50.61 109 LYS C C 1
ATOM 2703 O O . LYS B 1 112 ? 33.506 95.727 47.060 1.00 49.39 109 LYS C O 1
ATOM 2709 N N . LEU B 1 113 ? 35.589 96.093 47.824 1.00 46.24 110 LEU C N 1
ATOM 2710 C CA . LEU B 1 113 ? 35.272 97.420 48.342 1.00 47.83 110 LEU C CA 1
ATOM 2711 C C . LEU B 1 113 ? 35.653 98.463 47.297 1.00 50.17 110 LEU C C 1
ATOM 2712 O O . LEU B 1 113 ? 36.822 98.578 46.919 1.00 48.60 110 LEU C O 1
ATOM 2717 N N . GLU B 1 114 ? 34.662 99.218 46.831 1.00 51.09 111 GLU C N 1
ATOM 2718 C CA . GLU B 1 114 ? 34.900 100.242 45.821 1.00 55.01 111 GLU C CA 1
ATOM 2719 C C . GLU B 1 114 ? 34.652 101.649 46.352 1.00 54.51 111 GLU C C 1
ATOM 2720 O O . GLU B 1 114 ? 33.943 101.837 47.345 1.00 52.93 111 GLU C O 1
ATOM 2726 N N . PRO B 1 115 ? 35.250 102.660 45.699 1.00 54.99 112 PRO C N 1
ATOM 2727 C CA . PRO B 1 115 ? 35.110 104.065 46.088 1.00 53.69 112 PRO C CA 1
ATOM 2728 C C . PRO B 1 115 ? 33.820 104.699 45.574 1.00 57.85 112 PRO C C 1
ATOM 2729 O O . PRO B 1 115 ? 33.071 104.010 44.846 1.00 59.59 112 PRO C O 1
ATOM 2733 N N . GLU B 1 133 ? 63.259 89.793 54.822 1.00 60.02 113 GLU C N 1
ATOM 2734 C CA . GLU B 1 133 ? 63.304 89.873 53.333 1.00 59.96 113 GLU C CA 1
ATOM 2735 C C . GLU B 1 133 ? 62.935 88.526 52.709 1.00 57.86 113 GLU C C 1
ATOM 2736 O O . GLU B 1 133 ? 63.672 87.982 51.886 1.00 57.28 113 GLU C O 1
ATOM 2742 N N . VAL B 1 134 ? 61.789 87.986 53.107 1.00 56.08 114 VAL C N 1
ATOM 2743 C CA . VAL B 1 134 ? 61.343 86.706 52.576 1.00 54.32 114 VAL C CA 1
ATOM 2744 C C . VAL B 1 134 ? 60.578 86.946 51.284 1.00 51.23 114 VAL C C 1
ATOM 2745 O O . VAL B 1 134 ? 59.739 87.841 51.220 1.00 51.19 114 VAL C O 1
ATOM 2749 N N . GLN B 1 135 ? 60.869 86.159 50.251 1.00 50.15 115 GLN C N 1
ATOM 2750 C CA . GLN B 1 135 ? 60.183 86.316 48.971 1.00 46.86 115 GLN C CA 1
ATOM 2751 C C . GLN B 1 135 ? 60.019 85.007 48.207 1.00 40.56 115 GLN C C 1
ATOM 2752 O O . GLN B 1 135 ? 60.778 84.060 48.402 1.00 35.03 115 GLN C O 1
ATOM 2758 N N . LEU B 1 136 ? 59.012 84.970 47.341 1.00 33.47 116 LEU C N 1
ATOM 2759 C CA . LEU B 1 136 ? 58.743 83.810 46.499 1.00 29.07 116 LEU C CA 1
ATOM 2760 C C . LEU B 1 136 ? 58.722 84.281 45.044 1.00 33.48 116 LEU C C 1
ATOM 2761 O O . LEU B 1 136 ? 57.669 84.637 44.511 1.00 34.31 116 LEU C O 1
ATOM 2766 N N . GLN B 1 137 ? 59.889 84.280 44.406 1.00 30.64 117 GLN C N 1
ATOM 2767 C CA . GLN B 1 137 ? 60.014 84.724 43.022 1.00 38.40 117 GLN C CA 1
ATOM 2768 C C . GLN B 1 137 ? 59.577 83.670 42.010 1.00 33.86 117 GLN C C 1
ATOM 2769 O O . GLN B 1 137 ? 60.166 82.595 41.916 1.00 32.74 117 GLN C O 1
ATOM 2775 N N . GLN B 1 138 ? 58.529 83.986 41.255 1.00 30.90 118 GLN C N 1
ATOM 2776 C CA . GLN B 1 138 ? 58.008 83.060 40.254 1.00 28.95 118 GLN C CA 1
ATOM 2777 C C . GLN B 1 138 ? 58.546 83.384 38.863 1.00 26.35 118 GLN C C 1
ATOM 2778 O O . GLN B 1 138 ? 58.941 84.515 38.587 1.00 29.27 118 GLN C O 1
ATOM 2784 N N . SER B 1 139 ? 58.558 82.380 37.993 1.00 26.21 119 SER C N 1
ATOM 2785 C CA . SER B 1 139 ? 59.043 82.533 36.626 1.00 31.63 119 SER C CA 1
ATOM 2786 C C . SER B 1 139 ? 58.182 83.459 35.748 1.00 34.47 119 SER C C 1
ATOM 2787 O O . SER B 1 139 ? 57.054 83.813 36.104 1.00 31.84 119 SER C O 1
ATOM 2790 N N . GLY B 1 140 ? 58.734 83.830 34.593 1.00 32.17 120 GLY C N 1
ATOM 2791 C CA . GLY B 1 140 ? 58.070 84.731 33.667 1.00 27.58 120 GLY C CA 1
ATOM 2792 C C . GLY B 1 140 ? 56.762 84.235 33.093 1.00 32.96 120 GLY C C 1
ATOM 2793 O O . GLY B 1 140 ? 56.410 83.068 33.242 1.00 32.93 120 GLY C O 1
ATOM 2794 N N . ALA B 1 141 ? 56.049 85.139 32.430 1.00 37.19 121 ALA C N 1
ATOM 2795 C CA . ALA B 1 141 ? 54.764 84.831 31.821 1.00 40.05 121 ALA C CA 1
ATOM 2796 C C . ALA B 1 141 ? 54.885 83.832 30.674 1.00 42.68 121 ALA C C 1
ATOM 2797 O O . ALA B 1 141 ? 55.899 83.778 29.974 1.00 44.20 121 ALA C O 1
ATOM 2799 N N . GLU B 1 142 ? 53.832 83.043 30.489 1.00 38.85 122 GLU C N 1
ATOM 2800 C CA . GLU B 1 142 ? 53.793 82.033 29.443 1.00 38.44 122 GLU C CA 1
ATOM 2801 C C . GLU B 1 142 ? 52.656 82.333 28.479 1.00 40.15 122 GLU C C 1
ATOM 2802 O O . GLU B 1 142 ? 51.624 82.878 28.872 1.00 36.79 122 GLU C O 1
ATOM 2808 N N . LEU B 1 143 ? 52.861 81.975 27.217 1.00 42.50 123 LEU C N 1
ATOM 2809 C CA . LEU B 1 143 ? 51.867 82.186 26.171 1.00 43.03 123 LEU C CA 1
ATOM 2810 C C . LEU B 1 143 ? 52.017 81.064 25.143 1.00 42.38 123 LEU C C 1
ATOM 2811 O O . LEU B 1 143 ? 52.844 81.138 24.235 1.00 46.71 123 LEU C O 1
ATOM 2816 N N . VAL B 1 144 ? 51.214 80.017 25.304 1.00 38.43 124 VAL C N 1
ATOM 2817 C CA . VAL B 1 144 ? 51.271 78.865 24.417 1.00 42.49 124 VAL C CA 1
ATOM 2818 C C . VAL B 1 144 ? 49.920 78.492 23.806 1.00 45.55 124 VAL C C 1
ATOM 2819 O O . VAL B 1 144 ? 48.874 79.016 24.199 1.00 44.07 124 VAL C O 1
ATOM 2823 N N . ARG B 1 145 ? 49.959 77.573 22.845 1.00 45.86 125 ARG C N 1
ATOM 2824 C CA . ARG B 1 145 ? 48.758 77.116 22.159 1.00 47.06 125 ARG C CA 1
ATOM 2825 C C . ARG B 1 145 ? 48.124 75.966 22.924 1.00 43.54 125 ARG C C 1
ATOM 2826 O O . ARG B 1 145 ? 48.786 75.302 23.725 1.00 41.01 125 ARG C O 1
ATOM 2834 N N . PRO B 1 146 ? 46.827 75.718 22.689 1.00 39.37 126 PRO C N 1
ATOM 2835 C CA . PRO B 1 146 ? 46.103 74.636 23.360 1.00 40.64 126 PRO C CA 1
ATOM 2836 C C . PRO B 1 146 ? 46.750 73.259 23.156 1.00 43.79 126 PRO C C 1
ATOM 2837 O O . PRO B 1 146 ? 47.396 73.004 22.136 1.00 38.08 126 PRO C O 1
ATOM 2841 N N . GLY B 1 147 ? 46.573 72.383 24.142 1.00 43.81 127 GLY C N 1
ATOM 2842 C CA . GLY B 1 147 ? 47.128 71.045 24.059 1.00 42.76 127 GLY C CA 1
ATOM 2843 C C . GLY B 1 147 ? 48.539 70.915 24.598 1.00 39.91 127 GLY C C 1
ATOM 2844 O O . GLY B 1 147 ? 48.943 69.843 25.044 1.00 45.18 127 GLY C O 1
ATOM 2845 N N . ALA B 1 148 ? 49.297 72.003 24.556 1.00 34.97 128 ALA C N 1
ATOM 2846 C CA . ALA B 1 148 ? 50.671 71.992 25.044 1.00 33.31 128 ALA C CA 1
ATOM 2847 C C . ALA B 1 148 ? 50.757 71.920 26.567 1.00 39.24 128 ALA C C 1
ATOM 2848 O O . ALA B 1 148 ? 49.744 71.795 27.259 1.00 39.29 128 ALA C O 1
ATOM 2850 N N . SER B 1 149 ? 51.984 71.994 27.078 1.00 39.47 129 SER C N 1
ATOM 2851 C CA . SER B 1 149 ? 52.236 71.969 28.515 1.00 42.64 129 SER C CA 1
ATOM 2852 C C . SER B 1 149 ? 53.278 73.018 28.875 1.00 41.95 129 SER C C 1
ATOM 2853 O O . SER B 1 149 ? 53.938 73.571 27.999 1.00 41.23 129 SER C O 1
ATOM 2856 N N . VAL B 1 150 ? 53.420 73.294 30.168 1.00 41.38 130 VAL C N 1
ATOM 2857 C CA . VAL B 1 150 ? 54.392 74.279 30.629 1.00 37.18 130 VAL C CA 1
ATOM 2858 C C . VAL B 1 150 ? 54.781 74.020 32.087 1.00 36.43 130 VAL C C 1
ATOM 2859 O O . VAL B 1 150 ? 54.012 73.425 32.843 1.00 35.84 130 VAL C O 1
ATOM 2863 N N . LYS B 1 151 ? 55.974 74.464 32.478 1.00 31.73 131 LYS C N 1
ATOM 2864 C CA . LYS B 1 151 ? 56.450 74.265 33.845 1.00 35.33 131 LYS C CA 1
ATOM 2865 C C . LYS B 1 151 ? 56.739 75.593 34.531 1.00 36.54 131 LYS C C 1
ATOM 2866 O O . LYS B 1 151 ? 57.638 76.326 34.123 1.00 37.10 131 LYS C O 1
ATOM 2872 N N . LEU B 1 152 ? 55.981 75.886 35.582 1.00 32.72 132 LEU C N 1
ATOM 2873 C CA . LEU B 1 152 ? 56.125 77.126 36.338 1.00 29.10 132 LEU C CA 1
ATOM 2874 C C . LEU B 1 152 ? 57.031 76.942 37.547 1.00 30.32 132 LEU C C 1
ATOM 2875 O O . LEU B 1 152 ? 56.837 76.021 38.343 1.00 32.67 132 LEU C O 1
ATOM 2880 N N . SER B 1 153 ? 58.017 77.821 37.691 1.00 30.84 133 SER C N 1
ATOM 2881 C CA . SER B 1 153 ? 58.941 77.735 38.817 1.00 26.06 133 SER C CA 1
ATOM 2882 C C . SER B 1 153 ? 58.593 78.771 39.873 1.00 26.85 133 SER C C 1
ATOM 2883 O O . SER B 1 153 ? 58.007 79.810 39.567 1.00 25.36 133 SER C O 1
ATOM 2886 N N . CYS B 1 154 ? 58.959 78.474 41.115 1.00 30.45 134 CYS C N 1
ATOM 2887 C CA . CYS B 1 154 ? 58.702 79.353 42.252 1.00 27.61 134 CYS C CA 1
ATOM 2888 C C . CYS B 1 154 ? 59.845 79.175 43.243 1.00 29.08 134 CYS C C 1
ATOM 2889 O O . CYS B 1 154 ? 59.892 78.197 43.989 1.00 27.77 134 CYS C O 1
ATOM 2892 N N . THR B 1 155 ? 60.774 80.126 43.236 1.00 28.88 135 THR C N 1
ATOM 2893 C CA . THR B 1 155 ? 61.934 80.065 44.115 1.00 27.89 135 THR C CA 1
ATOM 2894 C C . THR B 1 155 ? 61.758 80.912 45.367 1.00 28.81 135 THR C C 1
ATOM 2895 O O . THR B 1 155 ? 61.248 82.035 45.313 1.00 31.60 135 THR C O 1
ATOM 2899 N N . ALA B 1 156 ? 62.197 80.362 46.494 1.00 25.65 136 ALA C N 1
ATOM 2900 C CA . ALA B 1 156 ? 62.103 81.047 47.772 1.00 25.59 136 ALA C CA 1
ATOM 2901 C C . ALA B 1 156 ? 63.436 81.650 48.199 1.00 27.62 136 ALA C C 1
ATOM 2902 O O . ALA B 1 156 ? 64.502 81.064 47.994 1.00 25.78 136 ALA C O 1
ATOM 2904 N N . SER B 1 157 ? 63.355 82.838 48.789 1.00 25.97 137 SER C N 1
ATOM 2905 C CA . SER B 1 157 ? 64.521 83.555 49.277 1.00 28.02 137 SER C CA 1
ATOM 2906 C C . SER B 1 157 ? 64.146 84.128 50.634 1.00 29.56 137 SER C C 1
ATOM 2907 O O . SER B 1 157 ? 63.155 84.848 50.759 1.00 32.26 137 SER C O 1
ATOM 2910 N N . GLY B 1 158 ? 64.932 83.801 51.649 1.00 26.32 138 GLY C N 1
ATOM 2911 C CA . GLY B 1 158 ? 64.639 84.302 52.972 1.00 22.87 138 GLY C CA 1
ATOM 2912 C C . GLY B 1 158 ? 64.141 83.203 53.887 1.00 26.46 138 GLY C C 1
ATOM 2913 O O . GLY B 1 158 ? 63.909 83.446 55.072 1.00 25.66 138 GLY C O 1
ATOM 2914 N N . PHE B 1 159 ? 63.960 82.001 53.342 1.00 21.23 139 PHE C N 1
ATOM 2915 C CA . PHE B 1 159 ? 63.507 80.867 54.145 1.00 23.72 139 PHE C CA 1
ATOM 2916 C C . PHE B 1 159 ? 63.745 79.531 53.449 1.00 25.21 139 PHE C C 1
ATOM 2917 O O . PHE B 1 159 ? 63.862 79.467 52.230 1.00 28.31 139 PHE C O 1
ATOM 2925 N N . ASN B 1 160 ? 63.829 78.466 54.241 1.00 27.24 140 ASN C N 1
ATOM 2926 C CA . ASN B 1 160 ? 64.078 77.118 53.732 1.00 28.74 140 ASN C CA 1
ATOM 2927 C C . ASN B 1 160 ? 62.756 76.409 53.437 1.00 27.19 140 ASN C C 1
ATOM 2928 O O . ASN B 1 160 ? 61.937 76.213 54.338 1.00 32.18 140 ASN C O 1
ATOM 2933 N N . ILE B 1 161 ? 62.549 75.998 52.188 1.00 24.37 141 ILE C N 1
ATOM 2934 C CA . ILE B 1 161 ? 61.290 75.348 51.839 1.00 21.39 141 ILE C CA 1
ATOM 2935 C C . ILE B 1 161 ? 61.129 74.005 52.522 1.00 19.59 141 ILE C C 1
ATOM 2936 O O . ILE B 1 161 ? 60.032 73.448 52.567 1.00 21.03 141 ILE C O 1
ATOM 2941 N N . LYS B 1 162 ? 62.227 73.474 53.047 1.00 17.77 142 LYS C N 1
ATOM 2942 C CA . LYS B 1 162 ? 62.166 72.194 53.744 1.00 22.07 142 LYS C CA 1
ATOM 2943 C C . LYS B 1 162 ? 61.433 72.398 55.072 1.00 21.85 142 LYS C C 1
ATOM 2944 O O . LYS B 1 162 ? 61.171 71.443 55.810 1.00 21.99 142 LYS C O 1
ATOM 2950 N N . ASP B 1 163 ? 61.097 73.658 55.347 1.00 16.86 143 ASP C N 1
ATOM 2951 C CA . ASP B 1 163 ? 60.381 74.058 56.558 1.00 20.93 143 ASP C CA 1
ATOM 2952 C C . ASP B 1 163 ? 58.916 74.370 56.233 1.00 25.86 143 ASP C C 1
ATOM 2953 O O . ASP B 1 163 ? 58.123 74.693 57.125 1.00 25.66 143 ASP C O 1
ATOM 2958 N N . ASP B 1 164 ? 58.550 74.270 54.959 1.00 25.61 144 ASP C N 1
ATOM 2959 C CA . ASP B 1 164 ? 57.188 74.590 54.562 1.00 30.61 144 ASP C CA 1
ATOM 2960 C C . ASP B 1 164 ? 56.551 73.620 53.588 1.00 28.67 144 ASP C C 1
ATOM 2961 O O . ASP B 1 164 ? 57.142 72.620 53.195 1.00 31.81 144 ASP C O 1
ATOM 2966 N N . PHE B 1 165 ? 55.313 73.950 53.231 1.00 29.64 145 PHE C N 1
ATOM 2967 C CA . PHE B 1 165 ? 54.518 73.232 52.247 1.00 19.98 145 PHE C CA 1
ATOM 2968 C C . PHE B 1 165 ? 54.482 74.296 51.150 1.00 25.64 145 PHE C C 1
ATOM 2969 O O . PHE B 1 165 ? 54.264 75.470 51.444 1.00 24.55 145 PHE C O 1
ATOM 2977 N N . MET B 1 166 ? 54.714 73.914 49.903 1.00 26.54 146 MET C N 1
ATOM 2978 C CA . MET B 1 166 ? 54.664 74.886 48.826 1.00 21.87 146 MET C CA 1
ATOM 2979 C C . MET B 1 166 ? 53.336 74.696 48.105 1.00 23.53 146 MET C C 1
ATOM 2980 O O . MET B 1 166 ? 53.072 73.630 47.553 1.00 24.77 146 MET C O 1
ATOM 2985 N N . HIS B 1 167 ? 52.493 75.722 48.135 1.00 24.95 147 HIS C N 1
ATOM 2986 C CA . HIS B 1 167 ? 51.184 75.659 47.495 1.00 22.42 147 HIS C CA 1
ATOM 2987 C C . HIS B 1 167 ? 51.155 76.318 46.123 1.00 23.33 147 HIS C C 1
ATOM 2988 O O . HIS B 1 167 ? 52.038 77.098 45.771 1.00 18.21 147 HIS C O 1
ATOM 2995 N N . TRP B 1 168 ? 50.119 75.995 45.358 1.00 27.05 148 TRP C N 1
ATOM 2996 C CA . TRP B 1 168 ? 49.908 76.567 44.034 1.00 22.66 148 TRP C CA 1
ATOM 2997 C C . TRP B 1 168 ? 48.441 76.890 43.942 1.00 20.09 148 TRP C C 1
ATOM 2998 O O . TRP B 1 168 ? 47.600 76.018 44.135 1.00 30.30 148 TRP C O 1
ATOM 3009 N N . VAL B 1 169 ? 48.135 78.152 43.667 1.00 25.58 149 VAL C N 1
ATOM 3010 C CA . VAL B 1 169 ? 46.751 78.601 43.556 1.00 22.10 149 VAL C CA 1
ATOM 3011 C C . VAL B 1 169 ? 46.523 79.270 42.212 1.00 23.65 149 VAL C C 1
ATOM 3012 O O . VAL B 1 169 ? 47.379 80.004 41.713 1.00 21.04 149 VAL C O 1
ATOM 3016 N N . LYS B 1 170 ? 45.355 79.011 41.637 1.00 26.84 150 LYS C N 1
ATOM 3017 C CA . LYS B 1 170 ? 44.983 79.570 40.345 1.00 26.67 150 LYS C CA 1
ATOM 3018 C C . LYS B 1 170 ? 43.891 80.620 40.492 1.00 27.15 150 LYS C C 1
ATOM 3019 O O . LYS B 1 170 ? 42.905 80.424 41.206 1.00 21.45 150 LYS C O 1
ATOM 3025 N N . GLN B 1 171 ? 44.088 81.744 39.815 1.00 27.49 151 GLN C N 1
ATOM 3026 C CA . GLN B 1 171 ? 43.125 82.831 39.838 1.00 27.73 151 GLN C CA 1
ATOM 3027 C C . GLN B 1 171 ? 42.857 83.288 38.411 1.00 28.61 151 GLN C C 1
ATOM 3028 O O . GLN B 1 171 ? 43.757 83.764 37.722 1.00 24.70 151 GLN C O 1
ATOM 3034 N N . ARG B 1 172 ? 41.617 83.131 37.969 1.00 36.30 152 ARG C N 1
ATOM 3035 C CA . ARG B 1 172 ? 41.245 83.529 36.621 1.00 39.88 152 ARG C CA 1
ATOM 3036 C C . ARG B 1 172 ? 40.873 85.000 36.613 1.00 44.48 152 ARG C C 1
ATOM 3037 O O . ARG B 1 172 ? 40.453 85.542 37.640 1.00 41.42 152 ARG C O 1
ATOM 3045 N N . PRO B 1 173 ? 41.020 85.666 35.452 1.00 49.16 153 PRO C N 1
ATOM 3046 C CA . PRO B 1 173 ? 40.701 87.089 35.296 1.00 52.18 153 PRO C CA 1
ATOM 3047 C C . PRO B 1 173 ? 39.416 87.518 36.007 1.00 54.52 153 PRO C C 1
ATOM 3048 O O . PRO B 1 173 ? 39.297 88.664 36.452 1.00 47.99 153 PRO C O 1
ATOM 3052 N N . GLU B 1 174 ? 38.457 86.600 36.112 1.00 63.28 154 GLU C N 1
ATOM 3053 C CA . GLU B 1 174 ? 37.197 86.906 36.780 1.00 68.78 154 GLU C CA 1
ATOM 3054 C C . GLU B 1 174 ? 37.439 87.409 38.196 1.00 69.86 154 GLU C C 1
ATOM 3055 O O . GLU B 1 174 ? 37.117 88.556 38.497 1.00 69.76 154 GLU C O 1
ATOM 3061 N N . GLN B 1 175 ? 38.006 86.564 39.058 1.00 71.94 155 GLN C N 1
ATOM 3062 C CA . GLN B 1 175 ? 38.285 86.968 40.439 1.00 72.08 155 GLN C CA 1
ATOM 3063 C C . GLN B 1 175 ? 38.622 85.844 41.415 1.00 67.14 155 GLN C C 1
ATOM 3064 O O . GLN B 1 175 ? 39.579 85.950 42.181 1.00 68.31 155 GLN C O 1
ATOM 3070 N N . GLY B 1 176 ? 37.841 84.771 41.378 1.00 59.76 156 GLY C N 1
ATOM 3071 C CA . GLY B 1 176 ? 38.045 83.659 42.294 1.00 53.70 156 GLY C CA 1
ATOM 3072 C C . GLY B 1 176 ? 39.407 82.991 42.418 1.00 48.97 156 GLY C C 1
ATOM 3073 O O . GLY B 1 176 ? 40.140 82.853 41.440 1.00 46.52 156 GLY C O 1
ATOM 3074 N N . LEU B 1 177 ? 39.733 82.569 43.641 1.00 44.90 157 LEU C N 1
ATOM 3075 C CA . LEU B 1 177 ? 40.989 81.876 43.950 1.00 31.87 157 LEU C CA 1
ATOM 3076 C C . LEU B 1 177 ? 40.704 80.378 44.021 1.00 30.24 157 LEU C C 1
ATOM 3077 O O . LEU B 1 177 ? 39.789 79.955 44.726 1.00 27.24 157 LEU C O 1
ATOM 3082 N N . GLU B 1 178 ? 41.484 79.583 43.292 1.00 28.71 158 GLU C N 1
ATOM 3083 C CA . GLU B 1 178 ? 41.313 78.131 43.273 1.00 26.53 158 GLU C CA 1
ATOM 3084 C C . GLU B 1 178 ? 42.570 77.441 43.772 1.00 26.34 158 GLU C C 1
ATOM 3085 O O . GLU B 1 178 ? 43.666 77.652 43.244 1.00 27.18 158 GLU C O 1
ATOM 3091 N N . TRP B 1 179 ? 42.408 76.607 44.789 1.00 20.79 159 TRP C N 1
ATOM 3092 C CA . TRP B 1 179 ? 43.539 75.889 45.347 1.00 24.59 159 TRP C CA 1
ATOM 3093 C C . TRP B 1 179 ? 43.842 74.678 44.474 1.00 23.85 159 TRP C C 1
ATOM 3094 O O . TRP B 1 179 ? 42.969 73.848 44.221 1.00 24.78 159 TRP C O 1
ATOM 3105 N N . ILE B 1 180 ? 45.082 74.586 44.007 1.00 24.55 1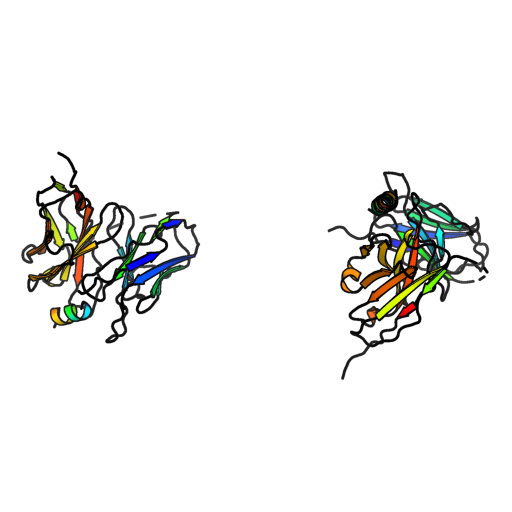60 ILE C N 1
ATOM 3106 C CA . ILE B 1 180 ? 45.496 73.475 43.158 1.00 24.66 160 ILE C CA 1
ATOM 3107 C C . ILE B 1 180 ? 46.008 72.306 43.991 1.00 25.91 160 ILE C C 1
ATOM 3108 O O . ILE B 1 180 ? 45.495 71.191 43.895 1.00 22.39 160 ILE C O 1
ATOM 3113 N N . GLY B 1 181 ? 47.031 72.574 44.799 1.00 22.77 161 GLY C N 1
ATOM 3114 C CA . GLY B 1 181 ? 47.611 71.549 45.652 1.00 23.02 161 GLY C CA 1
ATOM 3115 C C . GLY B 1 181 ? 48.835 72.055 46.393 1.00 21.54 161 GLY C C 1
ATOM 3116 O O . GLY B 1 181 ? 49.155 73.244 46.349 1.00 27.13 161 GLY C O 1
ATOM 3117 N N . ARG B 1 182 ? 49.532 71.153 47.074 1.00 21.21 162 ARG C N 1
ATOM 3118 C CA . ARG B 1 182 ? 50.723 71.528 47.826 1.00 24.25 162 ARG C CA 1
ATOM 3119 C C . ARG B 1 182 ? 51.679 70.361 47.964 1.00 26.36 162 ARG C C 1
ATOM 3120 O O . ARG B 1 182 ? 51.267 69.203 47.921 1.00 25.48 162 ARG C O 1
ATOM 3128 N N . ILE B 1 183 ? 52.958 70.671 48.130 1.00 27.64 163 ILE C N 1
ATOM 3129 C CA . ILE B 1 183 ? 53.968 69.635 48.283 1.00 27.77 163 ILE C CA 1
ATOM 3130 C C . ILE B 1 183 ? 54.867 69.919 49.483 1.00 29.41 163 ILE C C 1
ATOM 3131 O O . ILE B 1 183 ? 55.156 71.075 49.796 1.00 26.05 163 ILE C O 1
ATOM 3136 N N . ASP B 1 184 ? 55.291 68.860 50.163 1.00 32.80 164 ASP C N 1
ATOM 3137 C CA . ASP B 1 184 ? 56.183 68.993 51.313 1.00 25.93 164 ASP C CA 1
ATOM 3138 C C . ASP B 1 184 ? 57.587 68.648 50.816 1.00 23.83 164 ASP C C 1
ATOM 3139 O O . ASP B 1 184 ? 57.954 67.480 50.727 1.00 21.81 164 ASP C O 1
ATOM 3144 N N . PRO B 1 185 ? 58.390 69.669 50.487 1.00 24.58 165 PRO C N 1
ATOM 3145 C CA . PRO B 1 185 ? 59.760 69.474 49.993 1.00 23.60 165 PRO C CA 1
ATOM 3146 C C . PRO B 1 185 ? 60.600 68.464 50.779 1.00 26.96 165 PRO C C 1
ATOM 3147 O O . PRO B 1 185 ? 61.442 67.769 50.208 1.00 29.94 165 PRO C O 1
ATOM 3151 N N . ALA B 1 186 ? 60.357 68.378 52.083 1.00 27.58 166 ALA C N 1
ATOM 3152 C CA . ALA B 1 186 ? 61.108 67.478 52.945 1.00 31.23 166 ALA C CA 1
ATOM 3153 C C . ALA B 1 186 ? 60.823 65.997 52.709 1.00 31.39 166 ALA C C 1
ATOM 3154 O O . ALA B 1 186 ? 61.438 65.143 53.343 1.00 36.73 166 ALA C O 1
ATOM 3156 N N . ASN B 1 187 ? 59.902 65.679 51.806 1.00 27.69 167 ASN C N 1
ATOM 3157 C CA . ASN B 1 187 ? 59.575 64.281 51.545 1.00 26.02 167 ASN C CA 1
ATOM 3158 C C . ASN B 1 187 ? 58.721 64.101 50.297 1.00 25.68 167 ASN C C 1
ATOM 3159 O O . ASN B 1 187 ? 58.396 62.981 49.919 1.00 27.73 167 ASN C O 1
ATOM 3164 N N . ASP B 1 188 ? 58.358 65.209 49.664 1.00 27.47 168 ASP C N 1
ATOM 3165 C CA . ASP B 1 188 ? 57.546 65.183 48.456 1.00 27.41 168 ASP C CA 1
ATOM 3166 C C . ASP B 1 188 ? 56.121 64.695 48.684 1.00 29.45 168 ASP C C 1
ATOM 3167 O O . ASP B 1 188 ? 55.455 64.239 47.749 1.00 28.09 168 ASP C O 1
ATOM 3172 N N . ASN B 1 189 ? 55.652 64.770 49.925 1.00 31.55 169 ASN C N 1
ATOM 3173 C CA . ASN B 1 189 ? 54.276 64.380 50.196 1.00 34.06 169 ASN C CA 1
ATOM 3174 C C . ASN B 1 189 ? 53.414 65.418 49.478 1.00 34.80 169 ASN C C 1
ATOM 3175 O O . ASN B 1 189 ? 53.705 66.618 49.514 1.00 26.79 169 ASN C O 1
ATOM 3180 N N . THR B 1 190 ? 52.355 64.962 48.822 1.00 37.02 170 THR C N 1
ATOM 3181 C CA . THR B 1 190 ? 51.488 65.880 48.098 1.00 30.84 170 THR C CA 1
ATOM 3182 C C . THR B 1 190 ? 50.017 65.749 48.447 1.00 34.48 170 THR C C 1
ATOM 3183 O O . THR B 1 190 ? 49.579 64.753 49.021 1.00 37.89 170 THR C O 1
ATOM 3187 N N . LYS B 1 191 ? 49.260 66.780 48.098 1.00 33.28 171 LYS C N 1
ATOM 3188 C CA . LYS B 1 191 ? 47.828 66.809 48.339 1.00 32.12 171 LYS C CA 1
ATOM 3189 C C . LYS B 1 191 ? 47.247 67.689 47.251 1.00 24.57 171 LYS C C 1
ATOM 3190 O O . LYS B 1 191 ? 47.478 68.892 47.236 1.00 28.22 171 LYS C O 1
ATOM 3196 N N . TYR B 1 192 ? 46.507 67.088 46.327 1.00 27.90 172 TYR C N 1
ATOM 3197 C CA . TYR B 1 192 ? 45.916 67.847 45.233 1.00 30.37 172 TYR C CA 1
ATOM 3198 C C . TYR B 1 192 ? 44.415 68.014 45.370 1.00 31.28 172 TYR C C 1
ATOM 3199 O O . TYR B 1 192 ? 43.749 67.238 46.057 1.00 33.02 172 TYR C O 1
ATOM 3208 N N . ALA B 1 193 ? 43.893 69.044 44.712 1.00 32.03 173 ALA C N 1
ATOM 3209 C CA . ALA B 1 193 ? 42.458 69.278 44.677 1.00 29.85 173 ALA C CA 1
ATOM 3210 C C . ALA B 1 193 ? 42.075 68.313 43.563 1.00 27.14 173 ALA C C 1
ATOM 3211 O O . ALA B 1 193 ? 42.586 68.416 42.445 1.00 29.30 173 ALA C O 1
ATOM 3213 N N . PRO B 1 194 ? 41.186 67.355 43.856 1.00 26.66 174 PRO C N 1
ATOM 3214 C CA . PRO B 1 194 ? 40.754 66.366 42.861 1.00 29.74 174 PRO C CA 1
ATOM 3215 C C . PRO B 1 194 ? 40.653 66.845 41.407 1.00 28.41 174 PRO C C 1
ATOM 3216 O O . PRO B 1 194 ? 41.218 66.218 40.516 1.00 28.71 174 PRO C O 1
ATOM 3220 N N . LYS B 1 195 ? 39.959 67.954 41.163 1.00 31.81 175 LYS C N 1
ATOM 3221 C CA . LYS B 1 195 ? 39.799 68.442 39.797 1.00 36.65 175 LYS C CA 1
ATOM 3222 C C . LYS B 1 195 ? 41.113 68.689 39.057 1.00 40.42 175 LYS C C 1
ATOM 3223 O O . LYS B 1 195 ? 41.168 68.564 37.835 1.00 44.01 175 LYS C O 1
ATOM 3229 N N . PHE B 1 196 ? 42.166 69.024 39.795 1.00 36.36 176 PHE C N 1
ATOM 3230 C CA . PHE B 1 196 ? 43.464 69.298 39.191 1.00 33.54 176 PHE C CA 1
ATOM 3231 C C . PHE B 1 196 ? 44.399 68.094 39.146 1.00 37.43 176 PHE C C 1
ATOM 3232 O O . PHE B 1 196 ? 45.482 68.172 38.562 1.00 39.09 176 PHE C O 1
ATOM 3240 N N . GLN B 1 197 ? 43.986 66.983 39.752 1.00 39.57 177 GLN C N 1
ATOM 3241 C CA . GLN B 1 197 ? 44.820 65.780 39.794 1.00 41.83 177 GLN C CA 1
ATOM 3242 C C . GLN B 1 197 ? 45.429 65.360 38.456 1.00 42.10 177 GLN C C 1
ATOM 3243 O O . GLN B 1 197 ? 46.593 64.954 38.405 1.00 42.28 177 GLN C O 1
ATOM 3249 N N . ASP B 1 198 ? 44.653 65.457 37.379 1.00 39.98 178 ASP C N 1
ATOM 3250 C CA . ASP B 1 198 ? 45.133 65.062 36.057 1.00 41.53 178 ASP C CA 1
ATOM 3251 C C . ASP B 1 198 ? 45.898 66.140 35.295 1.00 40.65 178 ASP C C 1
ATOM 3252 O O . ASP B 1 198 ? 46.763 65.828 34.476 1.00 44.48 178 ASP C O 1
ATOM 3257 N N . LYS B 1 199 ? 45.596 67.404 35.561 1.00 34.45 179 LYS C N 1
ATOM 3258 C CA . LYS B 1 199 ? 46.268 68.481 34.851 1.00 33.19 179 LYS C CA 1
ATOM 3259 C C . LYS B 1 199 ? 47.518 69.036 35.517 1.00 34.64 179 LYS C C 1
ATOM 3260 O O . LYS B 1 199 ? 48.432 69.491 34.830 1.00 37.82 179 LYS C O 1
ATOM 3266 N N . ALA B 1 200 ? 47.575 68.992 36.845 1.00 28.00 180 ALA C N 1
ATOM 3267 C CA . ALA B 1 200 ? 48.725 69.538 37.556 1.00 26.25 180 ALA C CA 1
ATOM 3268 C C . ALA B 1 200 ? 49.623 68.531 38.265 1.00 26.97 180 ALA C C 1
ATOM 3269 O O . ALA B 1 200 ? 49.160 67.546 38.840 1.00 28.72 180 ALA C O 1
ATOM 3271 N N . THR B 1 201 ? 50.921 68.797 38.208 1.00 30.07 181 THR C N 1
ATOM 3272 C CA . THR B 1 201 ? 51.919 67.963 38.859 1.00 29.53 181 THR C CA 1
ATOM 3273 C C . THR B 1 201 ? 52.846 68.934 39.580 1.00 28.99 181 THR C C 1
ATOM 3274 O O . THR B 1 201 ? 53.496 69.760 38.944 1.00 26.92 181 THR C O 1
ATOM 3278 N N . ILE B 1 202 ? 52.884 68.849 40.904 1.00 30.18 182 ILE C N 1
ATOM 3279 C CA . ILE B 1 202 ? 53.726 69.729 41.706 1.00 24.85 182 ILE C CA 1
ATOM 3280 C C . ILE B 1 202 ? 55.025 69.023 42.064 1.00 26.21 182 ILE C C 1
ATOM 3281 O O . ILE B 1 202 ? 55.007 67.919 42.612 1.00 28.29 182 ILE C O 1
ATOM 3286 N N . ILE B 1 203 ? 56.147 69.661 41.745 1.00 26.04 183 ILE C N 1
ATOM 3287 C CA . ILE B 1 203 ? 57.459 69.093 42.026 1.00 27.54 183 ILE C CA 1
ATOM 3288 C C . ILE B 1 203 ? 58.246 69.976 42.978 1.00 31.71 183 ILE C C 1
ATOM 3289 O O . ILE B 1 203 ? 58.161 71.206 42.927 1.00 30.11 183 ILE C O 1
ATOM 3294 N N . ALA B 1 204 ? 59.025 69.337 43.840 1.00 25.47 184 ALA C N 1
ATOM 3295 C CA . ALA B 1 204 ? 59.837 70.062 44.801 1.00 26.48 184 ALA C CA 1
ATOM 3296 C C . ALA B 1 204 ? 61.298 69.779 44.503 1.00 23.81 184 ALA C C 1
ATOM 3297 O O . ALA B 1 204 ? 61.686 68.626 44.327 1.00 25.91 184 ALA C O 1
ATOM 3299 N N . ASP B 1 205 ? 62.098 70.839 44.433 1.00 21.44 185 ASP C N 1
ATOM 3300 C CA . ASP B 1 205 ? 63.529 70.720 44.172 1.00 24.17 185 ASP C CA 1
ATOM 3301 C C . ASP B 1 205 ? 64.292 71.502 45.241 1.00 27.23 185 ASP C C 1
ATOM 3302 O O . ASP B 1 205 ? 64.734 72.630 45.015 1.00 31.59 185 ASP C O 1
ATOM 3307 N N . THR B 1 206 ? 64.442 70.886 46.408 1.00 26.21 186 THR C N 1
ATOM 3308 C CA . THR B 1 206 ? 65.129 71.503 47.536 1.00 29.63 186 THR C CA 1
ATOM 3309 C C . THR B 1 206 ? 66.542 71.959 47.206 1.00 28.88 186 THR C C 1
ATOM 3310 O O . THR B 1 206 ? 67.031 72.927 47.783 1.00 30.01 186 THR C O 1
ATOM 3314 N N . SER B 1 207 ? 67.190 71.255 46.283 1.00 33.24 187 SER C N 1
ATOM 3315 C CA . SER B 1 207 ? 68.556 71.572 45.868 1.00 31.55 187 SER C CA 1
ATOM 3316 C C . SER B 1 207 ? 68.676 73.021 45.405 1.00 24.91 187 SER C C 1
ATOM 3317 O O . SER B 1 207 ? 69.724 73.646 45.541 1.00 27.89 187 SER C O 1
ATOM 3320 N N . SER B 1 208 ? 67.597 73.559 44.852 1.00 25.08 188 SER C N 1
ATOM 3321 C CA . SER B 1 208 ? 67.615 74.935 44.385 1.00 26.86 188 SER C CA 1
ATOM 3322 C C . SER B 1 208 ? 66.601 75.744 45.175 1.00 29.66 188 SER C C 1
ATOM 3323 O O . SER B 1 208 ? 66.330 76.902 44.858 1.00 35.06 188 SER C O 1
ATOM 3326 N N . ASN B 1 209 ? 66.039 75.122 46.205 1.00 28.62 189 ASN C N 1
ATOM 3327 C CA . ASN B 1 209 ? 65.047 75.777 47.043 1.00 30.63 189 ASN C CA 1
ATOM 3328 C C . ASN B 1 209 ? 63.947 76.312 46.125 1.00 30.00 189 ASN C C 1
ATOM 3329 O O . ASN B 1 209 ? 63.597 77.492 46.159 1.00 30.86 189 ASN C O 1
ATOM 3334 N N . THR B 1 210 ? 63.400 75.421 45.306 1.00 24.77 190 THR C N 1
ATOM 3335 C CA . THR B 1 210 ? 62.361 75.801 44.362 1.00 23.28 190 THR C CA 1
ATOM 3336 C C . THR B 1 210 ? 61.262 74.747 44.239 1.00 21.76 190 THR C C 1
ATOM 3337 O O . THR B 1 210 ? 61.516 73.550 44.390 1.00 19.55 190 THR C O 1
ATOM 3341 N N . ALA B 1 211 ? 60.046 75.213 43.960 1.00 21.05 191 ALA C N 1
ATOM 3342 C CA . ALA B 1 211 ? 58.883 74.353 43.771 1.00 25.52 191 ALA C CA 1
ATOM 3343 C C . ALA B 1 211 ? 58.397 74.572 42.342 1.00 24.00 191 ALA C C 1
ATOM 3344 O O . ALA B 1 211 ? 58.336 75.704 41.862 1.00 23.89 191 ALA C O 1
ATOM 3346 N N . TYR B 1 212 ? 58.050 73.488 41.663 1.00 26.95 192 TYR C N 1
ATOM 3347 C CA . TYR B 1 212 ? 57.609 73.582 40.281 1.00 28.11 192 TYR C CA 1
ATOM 3348 C C . TYR B 1 212 ? 56.149 73.214 40.122 1.00 32.47 192 TYR C C 1
ATOM 3349 O O . TYR B 1 212 ? 55.601 72.424 40.898 1.00 34.37 192 TYR C O 1
ATOM 3358 N N . LEU B 1 213 ? 55.520 73.797 39.109 1.00 31.27 193 LEU C N 1
ATOM 3359 C CA . LEU B 1 213 ? 54.127 73.507 38.807 1.00 27.92 193 LEU C CA 1
ATOM 3360 C C . LEU B 1 213 ? 54.029 73.125 37.334 1.00 31.36 193 LEU C C 1
ATOM 3361 O O . LEU B 1 213 ? 54.223 73.966 36.455 1.00 30.87 193 LEU C O 1
ATOM 3366 N N . GLN B 1 214 ? 53.730 71.859 37.061 1.00 33.90 194 GLN C N 1
ATOM 3367 C CA . GLN B 1 214 ? 53.602 71.401 35.682 1.00 33.49 194 GLN C CA 1
ATOM 3368 C C . GLN B 1 214 ? 52.143 71.270 35.281 1.00 33.10 194 GLN C C 1
ATOM 3369 O O . GLN B 1 214 ? 51.367 70.569 35.932 1.00 37.12 194 GLN C O 1
ATOM 3375 N N . LEU B 1 215 ? 51.777 71.953 34.204 1.00 31.13 195 LEU C N 1
ATOM 3376 C CA . LEU B 1 215 ? 50.413 71.908 33.700 1.00 31.78 195 LEU C CA 1
ATOM 3377 C C . LEU B 1 215 ? 50.446 71.186 32.370 1.00 34.31 195 LEU C C 1
ATOM 3378 O O . LEU B 1 215 ? 51.291 71.476 31.521 1.00 34.20 195 LEU C O 1
ATOM 3383 N N . SER B 1 216 ? 49.532 70.241 32.189 1.00 36.13 196 SER C N 1
ATOM 3384 C CA . SER B 1 216 ? 49.478 69.477 30.950 1.00 36.89 196 SER C CA 1
ATOM 3385 C C . SER B 1 216 ? 48.181 69.700 30.178 1.00 35.12 196 SER C C 1
ATOM 3386 O O . SER B 1 216 ? 47.188 70.171 30.733 1.00 41.38 196 SER C O 1
ATOM 3389 N N . SER B 1 217 ? 48.199 69.354 28.893 1.00 36.52 197 SER C N 1
ATOM 3390 C CA . SER B 1 217 ? 47.029 69.509 28.036 1.00 41.24 197 SER C CA 1
ATOM 3391 C C . SER B 1 217 ? 46.359 70.867 28.255 1.00 42.99 197 SER C C 1
ATOM 3392 O O . SER B 1 217 ? 45.195 70.944 28.649 1.00 35.90 197 SER C O 1
ATOM 3395 N N . LEU B 1 218 ? 47.104 71.936 27.998 1.00 41.91 198 LEU C N 1
ATOM 3396 C CA . LEU B 1 218 ? 46.580 73.280 28.178 1.00 43.10 198 LEU C CA 1
ATOM 3397 C C . LEU B 1 218 ? 45.369 73.603 27.307 1.00 46.67 198 LEU C C 1
ATOM 3398 O O . LEU B 1 218 ? 45.282 73.179 26.154 1.00 42.41 198 LEU C O 1
ATOM 3403 N N . THR B 1 219 ? 44.436 74.354 27.885 1.00 43.80 199 THR C N 1
ATOM 3404 C CA . THR B 1 219 ? 43.233 74.808 27.193 1.00 40.37 199 THR C CA 1
ATOM 3405 C C . THR B 1 219 ? 43.049 76.277 27.576 1.00 44.62 199 THR C C 1
ATOM 3406 O O . THR B 1 219 ? 43.727 76.775 28.476 1.00 47.32 199 THR C O 1
ATOM 3410 N N . SER B 1 220 ? 42.147 76.974 26.895 1.00 41.12 200 SER C N 1
ATOM 3411 C CA . SER B 1 220 ? 41.914 78.381 27.195 1.00 42.93 200 SER C CA 1
ATOM 3412 C C . SER B 1 220 ? 41.419 78.519 28.632 1.00 44.82 200 SER C C 1
ATOM 3413 O O . SER B 1 220 ? 41.621 79.549 29.272 1.00 47.07 200 SER C O 1
ATOM 3416 N N . GLU B 1 221 ? 40.771 77.469 29.130 1.00 43.09 201 GLU C N 1
ATOM 3417 C CA . GLU B 1 221 ? 40.245 77.459 30.491 1.00 45.98 201 GLU C CA 1
ATOM 3418 C C . GLU B 1 221 ? 41.377 77.386 31.528 1.00 44.76 201 GLU C C 1
ATOM 3419 O O . GLU B 1 221 ? 41.144 77.423 32.742 1.00 37.63 201 GLU C O 1
ATOM 3425 N N . ASP B 1 222 ? 42.605 77.288 31.035 1.00 36.83 202 ASP C N 1
ATOM 3426 C CA . ASP B 1 222 ? 43.772 77.246 31.900 1.00 36.14 202 ASP C CA 1
ATOM 3427 C C . ASP B 1 222 ? 44.359 78.652 32.025 1.00 39.07 202 ASP C C 1
ATOM 3428 O O . ASP B 1 222 ? 45.218 78.907 32.872 1.00 35.69 202 ASP C O 1
ATOM 3433 N N . THR B 1 223 ? 43.888 79.559 31.173 1.00 39.67 203 THR C N 1
ATOM 3434 C CA . THR B 1 223 ? 44.358 80.937 31.185 1.00 35.66 203 THR C CA 1
ATOM 3435 C C . THR B 1 223 ? 43.985 81.571 32.511 1.00 37.13 203 THR C C 1
ATOM 3436 O O . THR B 1 223 ? 42.812 81.615 32.877 1.00 37.53 203 THR C O 1
ATOM 3440 N N . ALA B 1 224 ? 44.998 82.050 33.225 1.00 38.74 204 ALA C N 1
ATOM 3441 C CA . ALA B 1 224 ? 44.818 82.685 34.525 1.00 37.61 204 ALA C CA 1
ATOM 3442 C C . ALA B 1 224 ? 46.181 82.925 35.145 1.00 33.85 204 ALA C C 1
ATOM 3443 O O . ALA B 1 224 ? 47.210 82.629 34.540 1.00 36.77 204 ALA C O 1
ATOM 3445 N N . VAL B 1 225 ? 46.187 83.465 36.357 1.00 28.97 205 VAL C N 1
ATOM 3446 C CA . VAL B 1 225 ? 47.438 83.722 37.055 1.00 28.71 205 VAL C CA 1
ATOM 3447 C C . VAL B 1 225 ? 47.647 82.650 38.116 1.00 26.06 205 VAL C C 1
ATOM 3448 O O . VAL B 1 225 ? 46.744 82.350 38.896 1.00 24.06 205 VAL C O 1
ATOM 3452 N N . TYR B 1 226 ? 48.836 82.062 38.134 1.00 25.95 206 TYR C N 1
ATOM 3453 C CA . TYR B 1 226 ? 49.139 81.030 39.110 1.00 28.72 206 TYR C CA 1
ATOM 3454 C C . TYR B 1 226 ? 50.107 81.534 40.173 1.00 29.07 206 TYR C C 1
ATOM 3455 O O . TYR B 1 226 ? 51.248 81.896 39.883 1.00 30.16 206 TYR C O 1
ATOM 3464 N N . TYR B 1 227 ? 49.627 81.569 41.408 1.00 29.19 207 TYR C N 1
ATOM 3465 C CA . TYR B 1 227 ? 50.434 82.006 42.538 1.00 27.56 207 TYR C CA 1
ATOM 3466 C C . TYR B 1 227 ? 51.023 80.801 43.277 1.00 26.30 207 TYR C C 1
ATOM 3467 O O . TYR B 1 227 ? 50.501 79.689 43.206 1.00 27.13 207 TYR C O 1
ATOM 3476 N N . CYS B 1 228 ? 52.123 81.023 43.980 1.00 26.29 208 CYS C N 1
ATOM 3477 C CA . CYS B 1 228 ? 52.698 79.960 44.780 1.00 25.70 208 CYS C CA 1
ATOM 3478 C C . CYS B 1 228 ? 52.741 80.511 46.187 1.00 22.06 208 CYS C C 1
ATOM 3479 O O . CYS B 1 228 ? 53.084 81.671 46.382 1.00 32.45 208 CYS C O 1
ATOM 3482 N N . ALA B 1 229 ? 52.371 79.695 47.164 1.00 22.03 209 ALA C N 1
ATOM 3483 C CA . ALA B 1 229 ? 52.342 80.158 48.539 1.00 21.67 209 ALA C CA 1
ATOM 3484 C C . ALA B 1 229 ? 53.034 79.184 49.469 1.00 26.54 209 ALA C C 1
ATOM 3485 O O . ALA B 1 229 ? 53.203 78.004 49.147 1.00 23.97 209 ALA C O 1
ATOM 3487 N N . ARG B 1 230 ? 53.408 79.686 50.639 1.00 20.35 210 ARG C N 1
ATOM 3488 C CA . ARG B 1 230 ? 54.098 78.878 51.620 1.00 21.89 210 ARG C CA 1
ATOM 3489 C C . ARG B 1 230 ? 53.327 78.773 52.917 1.00 24.39 210 ARG C C 1
ATOM 3490 O O . ARG B 1 230 ? 52.649 79.709 53.344 1.00 27.93 210 ARG C O 1
ATOM 3498 N N . ARG B 1 231 ? 53.412 77.603 53.527 1.00 17.08 211 ARG C N 1
ATOM 3499 C CA . ARG B 1 231 ? 52.787 77.383 54.810 1.00 20.29 211 ARG C CA 1
ATOM 3500 C C . ARG B 1 231 ? 53.843 76.698 55.672 1.00 21.72 211 ARG C C 1
ATOM 3501 O O . ARG B 1 231 ? 54.206 75.550 55.434 1.00 23.38 211 ARG C O 1
ATOM 3509 N N . GLU B 1 232 ? 54.365 77.418 56.656 1.00 23.10 212 GLU C N 1
ATOM 3510 C CA . GLU B 1 232 ? 55.369 76.843 57.532 1.00 22.07 212 GLU C CA 1
ATOM 3511 C C . GLU B 1 232 ? 54.732 75.674 58.268 1.00 23.04 212 GLU C C 1
ATOM 3512 O O . GLU B 1 232 ? 53.555 75.729 58.612 1.00 21.36 212 GLU C O 1
ATOM 3518 N N . VAL B 1 233 ? 55.502 74.614 58.494 1.00 22.88 213 VAL C N 1
ATOM 3519 C CA . VAL B 1 233 ? 54.973 73.436 59.170 1.00 19.37 213 VAL C CA 1
ATOM 3520 C C . VAL B 1 233 ? 55.885 72.895 60.262 1.00 23.98 213 VAL C C 1
ATOM 3521 O O . VAL B 1 233 ? 55.910 71.691 60.514 1.00 21.17 213 VAL C O 1
ATOM 3525 N N . TYR B 1 234 ? 56.635 73.784 60.907 1.00 27.36 214 TYR C N 1
ATOM 3526 C CA . TYR B 1 234 ? 57.526 73.367 61.985 1.00 27.23 214 TYR C CA 1
ATOM 3527 C C . TYR B 1 234 ? 56.957 73.765 63.343 1.00 29.83 214 TYR C C 1
ATOM 3528 O O . TYR B 1 234 ? 57.536 73.467 64.388 1.00 34.79 214 TYR C O 1
ATOM 3537 N N . SER B 1 235 ? 55.814 74.446 63.317 1.00 27.92 215 SER C N 1
ATOM 3538 C CA . SER B 1 235 ? 55.133 74.865 64.538 1.00 33.20 215 SER C CA 1
ATOM 3539 C C . SER B 1 235 ? 53.751 74.224 64.510 1.00 29.52 215 SER C C 1
ATOM 3540 O O . SER B 1 235 ? 53.404 73.540 63.546 1.00 27.69 215 SER C O 1
ATOM 3543 N N . TYR B 1 236 ? 52.954 74.449 65.551 1.00 35.09 216 TYR C N 1
ATOM 3544 C CA . TYR B 1 236 ? 51.629 73.836 65.609 1.00 31.74 216 TYR C CA 1
ATOM 3545 C C . TYR B 1 236 ? 50.769 74.160 64.399 1.00 28.98 216 TYR C C 1
ATOM 3546 O O . TYR B 1 236 ? 50.175 73.268 63.798 1.00 26.01 216 TYR C O 1
ATOM 3555 N N . TYR B 1 237 ? 50.694 75.440 64.051 1.00 27.24 217 TYR C N 1
ATOM 3556 C CA . TYR B 1 237 ? 49.895 75.858 62.906 1.00 29.42 217 TYR C CA 1
ATOM 3557 C C . TYR B 1 237 ? 50.278 77.243 62.407 1.00 27.56 217 TYR C C 1
ATOM 3558 O O . TYR B 1 237 ? 50.709 78.100 63.175 1.00 31.75 217 TYR C O 1
ATOM 3567 N N . SER B 1 238 ? 50.100 77.451 61.106 1.00 26.34 218 SER C N 1
ATOM 3568 C CA . SER B 1 238 ? 50.384 78.732 60.474 1.00 28.74 218 SER C CA 1
ATOM 3569 C C . SER B 1 238 ? 49.633 78.771 59.137 1.00 24.99 218 SER C C 1
ATOM 3570 O O . SER B 1 238 ? 49.516 77.757 58.444 1.00 27.55 218 SER C O 1
ATOM 3573 N N . PRO B 1 239 ? 49.097 79.938 58.770 1.00 22.59 219 PRO C N 1
ATOM 3574 C CA . PRO B 1 239 ? 48.360 80.073 57.512 1.00 20.34 219 PRO C CA 1
ATOM 3575 C C . PRO B 1 239 ? 49.284 80.303 56.325 1.00 23.36 219 PRO C C 1
ATOM 3576 O O . PRO B 1 239 ? 50.503 80.292 56.472 1.00 22.27 219 PRO C O 1
ATOM 3580 N N . LEU B 1 240 ? 48.701 80.505 55.148 1.00 22.49 220 LEU C N 1
ATOM 3581 C CA . LEU B 1 240 ? 49.495 80.755 53.953 1.00 27.17 220 LEU C CA 1
ATOM 3582 C C . LEU B 1 240 ? 49.837 82.236 54.027 1.00 25.06 220 LEU C C 1
ATOM 3583 O O . LEU B 1 240 ? 49.149 83.068 53.438 1.00 30.75 220 LEU C O 1
ATOM 3588 N N . ASP B 1 241 ? 50.902 82.560 54.755 1.00 22.21 221 ASP C N 1
ATOM 3589 C CA . ASP B 1 241 ? 51.301 83.948 54.948 1.00 20.69 221 ASP C CA 1
ATOM 3590 C C . ASP B 1 241 ? 52.114 84.620 53.851 1.00 21.30 221 ASP C C 1
ATOM 3591 O O . ASP B 1 241 ? 52.114 85.843 53.765 1.00 29.84 221 ASP C O 1
ATOM 3596 N N . VAL B 1 242 ? 52.813 83.852 53.022 1.00 18.18 222 VAL C N 1
ATOM 3597 C CA . VAL B 1 242 ? 53.621 84.456 51.964 1.00 21.64 222 VAL C CA 1
ATOM 3598 C C . VAL B 1 242 ? 53.270 83.932 50.579 1.00 23.94 222 VAL C C 1
ATOM 3599 O O . VAL B 1 242 ? 53.350 82.734 50.316 1.00 26.77 222 VAL C O 1
ATOM 3603 N N . TRP B 1 243 ? 52.892 84.844 49.691 1.00 25.14 223 TRP C N 1
ATOM 3604 C CA . TRP B 1 243 ? 52.501 84.478 48.337 1.00 25.26 223 TRP C CA 1
ATOM 3605 C C . TRP B 1 243 ? 53.433 85.092 47.304 1.00 30.40 223 TRP C C 1
ATOM 3606 O O . TRP B 1 243 ? 53.955 86.193 47.491 1.00 31.39 223 TRP C O 1
ATOM 3617 N N . GLY B 1 244 ? 53.641 84.380 46.204 1.00 30.74 224 GLY C N 1
ATOM 3618 C CA . GLY B 1 244 ? 54.491 84.916 45.161 1.00 30.23 224 GLY C CA 1
ATOM 3619 C C . GLY B 1 244 ? 53.721 85.951 44.361 1.00 30.89 224 GLY C C 1
ATOM 3620 O O . GLY B 1 244 ? 52.504 86.085 44.504 1.00 22.89 224 GLY C O 1
ATOM 3621 N N . ALA B 1 245 ? 54.428 86.688 43.513 1.00 31.83 225 ALA C N 1
ATOM 3622 C CA . ALA B 1 245 ? 53.791 87.704 42.690 1.00 33.61 225 ALA C CA 1
ATOM 3623 C C . ALA B 1 245 ? 52.919 87.050 41.629 1.00 35.86 225 ALA C C 1
ATOM 3624 O O . ALA B 1 245 ? 52.079 87.708 41.018 1.00 39.61 225 ALA C O 1
ATOM 3626 N N . GLY B 1 246 ? 53.119 85.755 41.416 1.00 39.39 226 GLY C N 1
ATOM 3627 C CA . GLY B 1 246 ? 52.340 85.047 40.419 1.00 36.37 226 GLY C CA 1
ATOM 3628 C C . GLY B 1 246 ? 53.002 85.025 39.050 1.00 35.97 226 GLY C C 1
ATOM 3629 O O . GLY B 1 246 ? 53.948 85.767 38.784 1.00 34.33 226 GLY C O 1
ATOM 3630 N N . THR B 1 247 ? 52.504 84.158 38.178 1.00 33.75 227 THR C N 1
ATOM 3631 C CA . THR B 1 247 ? 53.035 84.037 36.831 1.00 38.23 227 THR C CA 1
ATOM 3632 C C . THR B 1 247 ? 51.857 83.836 35.889 1.00 37.64 227 THR C C 1
ATOM 3633 O O . THR B 1 247 ? 51.054 82.921 36.067 1.00 39.93 227 THR C O 1
ATOM 3637 N N . THR B 1 248 ? 51.745 84.706 34.894 1.00 37.65 228 THR C N 1
ATOM 3638 C CA . THR B 1 248 ? 50.654 84.622 33.934 1.00 36.57 228 THR C CA 1
ATOM 3639 C C . THR B 1 248 ? 50.845 83.563 32.858 1.00 34.92 228 THR C C 1
ATOM 3640 O O . THR B 1 248 ? 51.893 83.490 32.210 1.00 33.17 228 THR C O 1
ATOM 3644 N N . VAL B 1 249 ? 49.809 82.749 32.676 1.00 35.93 229 VAL C N 1
ATOM 3645 C CA . VAL B 1 249 ? 49.792 81.693 31.670 1.00 37.57 229 VAL C CA 1
ATOM 3646 C C . VAL B 1 249 ? 48.605 82.000 30.759 1.00 40.39 229 VAL C C 1
ATOM 3647 O O . VAL B 1 249 ? 47.457 82.041 31.205 1.00 40.68 229 VAL C O 1
ATOM 3651 N N . THR B 1 250 ? 48.882 82.228 29.484 1.00 37.89 230 THR C N 1
ATOM 3652 C CA . THR B 1 250 ? 47.823 82.549 28.544 1.00 29.69 230 THR C CA 1
ATOM 3653 C C . THR B 1 250 ? 47.729 81.530 27.429 1.00 27.99 230 THR C C 1
ATOM 3654 O O . THR B 1 250 ? 48.684 81.336 26.682 1.00 22.61 230 THR C O 1
ATOM 3658 N N . VAL B 1 251 ? 46.573 80.882 27.334 1.00 26.40 231 VAL C N 1
ATOM 3659 C CA . VAL B 1 251 ? 46.313 79.884 26.302 1.00 28.93 231 VAL C CA 1
ATOM 3660 C C . VAL B 1 251 ? 45.153 80.391 25.446 1.00 31.05 231 VAL C C 1
ATOM 3661 O O . VAL B 1 251 ? 43.996 80.041 25.683 1.00 28.35 231 VAL C O 1
ATOM 3665 N N . PRO B 1 252 ? 45.452 81.228 24.437 1.00 36.95 232 PRO C N 1
ATOM 3666 C CA . PRO B 1 252 ? 44.410 81.777 23.557 1.00 37.86 232 PRO C CA 1
ATOM 3667 C C . PRO B 1 252 ? 43.556 80.688 22.935 1.00 34.64 232 PRO C C 1
ATOM 3668 O O . PRO B 1 252 ? 44.067 79.648 22.514 1.00 29.12 232 PRO C O 1
ATOM 3672 N N . SER B 1 253 ? 42.249 80.932 22.895 1.00 36.61 233 SER C N 1
ATOM 3673 C CA . SER B 1 253 ? 41.307 79.967 22.336 1.00 41.24 233 SER C CA 1
ATOM 3674 C C . SER B 1 253 ? 41.352 79.967 20.808 1.00 40.00 233 SER C C 1
ATOM 3675 O O . SER B 1 253 ? 41.494 81.017 20.182 1.00 39.60 233 SER C O 1
ATOM 3678 N N . GLY B 1 254 ? 41.235 78.776 20.226 1.00 35.36 234 GLY C N 1
ATOM 3679 C CA . GLY B 1 254 ? 41.266 78.625 18.782 1.00 30.17 234 GLY C CA 1
ATOM 3680 C C . GLY B 1 254 ? 41.394 77.156 18.418 1.00 33.39 234 GLY C C 1
ATOM 3681 O O . GLY B 1 254 ? 40.990 76.285 19.191 1.00 30.96 234 GLY C O 1
ATOM 3682 N N . SER B 1 255 ? 41.957 76.869 17.248 1.00 36.84 235 SER C N 1
ATOM 3683 C CA . SER B 1 255 ? 42.129 75.486 16.819 1.00 42.63 235 SER C CA 1
ATOM 3684 C C . SER B 1 255 ? 43.022 75.367 15.587 1.00 46.09 235 SER C C 1
ATOM 3685 O O . SER B 1 255 ? 43.471 76.368 15.030 1.00 46.92 235 SER C O 1
ATOM 3688 N N . GLU B 1 256 ? 43.285 74.131 15.175 1.00 50.39 236 GLU C N 1
ATOM 3689 C CA . GLU B 1 256 ? 44.112 73.869 14.005 1.00 50.34 236 GLU C CA 1
ATOM 3690 C C . GLU B 1 256 ? 43.237 73.790 12.772 1.00 52.44 236 GLU C C 1
ATOM 3691 O O . GLU B 1 256 ? 42.122 73.272 12.834 1.00 48.41 236 GLU C O 1
ATOM 3697 N N . GLN B 1 257 ? 43.744 74.306 11.657 1.00 58.44 237 GLN C N 1
ATOM 3698 C CA . GLN B 1 257 ? 43.008 74.294 10.395 1.00 61.33 237 GLN C CA 1
ATOM 3699 C C . GLN B 1 257 ? 43.816 73.615 9.291 1.00 65.85 237 GLN C C 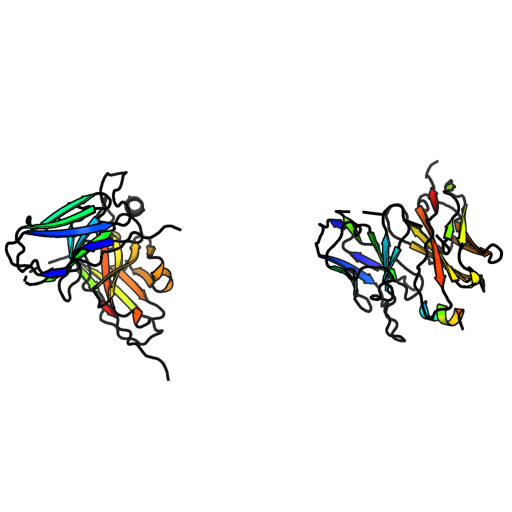1
ATOM 3700 O O . GLN B 1 257 ? 44.997 73.293 9.544 1.00 69.30 237 GLN C O 1
ATOM 3706 N N . LYS B 1 258 ? 43.261 73.413 8.185 1.00 70.26 238 LYS C N 1
ATOM 3707 N N . VAL C 2 1 ? 31.984 0.894 8.551 1.00 36.68 1 VAL P N 1
ATOM 3708 C CA . VAL C 2 1 ? 31.466 -0.363 7.944 1.00 29.91 1 VAL P CA 1
ATOM 3709 C C . VAL C 2 1 ? 29.941 -0.338 8.117 1.00 32.81 1 VAL P C 1
ATOM 3710 O O . VAL C 2 1 ? 29.205 -0.963 7.355 1.00 29.91 1 VAL P O 1
ATOM 3714 N N . VAL C 2 2 ? 29.479 0.413 9.112 1.00 29.75 2 VAL P N 1
ATOM 3715 C CA . VAL C 2 2 ? 28.055 0.483 9.432 1.00 30.89 2 VAL P CA 1
ATOM 3716 C C . VAL C 2 2 ? 27.134 0.857 8.279 1.00 30.68 2 VAL P C 1
ATOM 3717 O O . VAL C 2 2 ? 26.229 0.102 7.920 1.00 21.75 2 VAL P O 1
ATOM 3721 N N . GLN C 2 3 ? 27.369 2.021 7.695 1.00 32.91 3 GLN P N 1
ATOM 3722 C CA . GLN C 2 3 ? 26.524 2.461 6.603 1.00 35.63 3 GLN P CA 1
ATOM 3723 C C . GLN C 2 3 ? 26.584 1.503 5.428 1.00 40.49 3 GLN P C 1
ATOM 3724 O O . GLN C 2 3 ? 25.634 1.399 4.649 1.00 42.32 3 GLN P O 1
ATOM 3730 N N . GLU C 2 4 ? 27.703 0.803 5.301 1.00 38.89 4 GLU P N 1
ATOM 3731 C CA . GLU C 2 4 ? 27.878 -0.142 4.214 1.00 39.53 4 GLU P CA 1
ATOM 3732 C C . GLU C 2 4 ? 27.201 -1.463 4.533 1.00 36.73 4 GLU P C 1
ATOM 3733 O O . GLU C 2 4 ? 26.731 -2.166 3.635 1.00 42.38 4 GLU P O 1
ATOM 3739 N N . ALA C 2 5 ? 27.148 -1.794 5.819 1.00 34.65 5 ALA P N 1
ATOM 3740 C CA . ALA C 2 5 ? 26.527 -3.035 6.257 1.00 33.52 5 ALA P CA 1
ATOM 3741 C C . ALA C 2 5 ? 25.020 -2.916 6.126 1.00 35.28 5 ALA P C 1
ATOM 3742 O O . ALA C 2 5 ? 24.336 -3.900 5.842 1.00 44.16 5 ALA P O 1
ATOM 3744 N N . LEU C 2 6 ? 24.505 -1.709 6.337 1.00 34.20 6 LEU P N 1
ATOM 3745 C CA . LEU C 2 6 ? 23.074 -1.472 6.236 1.00 33.41 6 LEU P CA 1
ATOM 3746 C C . LEU C 2 6 ? 22.658 -1.622 4.783 1.00 35.96 6 LEU P C 1
ATOM 3747 O O . LEU C 2 6 ? 21.768 -2.409 4.465 1.00 38.26 6 LEU P O 1
ATOM 3752 N N . ASP C 2 7 ? 23.316 -0.868 3.906 1.00 39.25 7 ASP P N 1
ATOM 3753 C CA . ASP C 2 7 ? 23.008 -0.907 2.484 1.00 42.28 7 ASP P CA 1
ATOM 3754 C C . ASP C 2 7 ? 22.978 -2.351 2.015 1.00 44.36 7 ASP P C 1
ATOM 3755 O O . ASP C 2 7 ? 22.017 -2.787 1.378 1.00 44.83 7 ASP P O 1
ATOM 3760 N N . LYS C 2 8 ? 24.034 -3.091 2.345 1.00 42.93 8 LYS P N 1
ATOM 3761 C CA . LYS C 2 8 ? 24.137 -4.495 1.960 1.00 45.63 8 LYS P CA 1
ATOM 3762 C C . LYS C 2 8 ? 22.973 -5.307 2.507 1.00 46.66 8 LYS P C 1
ATOM 3763 O O . LYS C 2 8 ? 22.486 -6.222 1.840 1.00 48.73 8 LYS P O 1
ATOM 3765 N N . ALA C 2 9 ? 22.530 -4.969 3.716 1.00 42.87 9 ALA P N 1
ATOM 3766 C CA . ALA C 2 9 ? 21.439 -5.688 4.363 1.00 43.66 9 ALA P CA 1
ATOM 3767 C C . ALA C 2 9 ? 20.110 -5.462 3.668 1.00 44.29 9 ALA P C 1
ATOM 3768 O O . ALA C 2 9 ? 19.380 -6.413 3.396 1.00 41.94 9 ALA P O 1
ATOM 3770 N N . ARG C 2 10 ? 19.799 -4.201 3.391 1.00 48.17 10 ARG P N 1
ATOM 3771 C CA . ARG C 2 10 ? 18.548 -3.854 2.727 1.00 53.65 10 ARG P CA 1
ATOM 3772 C C . ARG C 2 10 ? 18.559 -4.310 1.269 1.00 57.78 10 ARG P C 1
ATOM 3773 O O . ARG C 2 10 ? 17.708 -5.095 0.846 1.00 58.66 10 ARG P O 1
ATOM 3775 N N . GLU C 2 11 ? 19.531 -3.813 0.510 1.00 62.55 11 GLU P N 1
ATOM 3776 C CA . GLU C 2 11 ? 19.672 -4.151 -0.902 1.00 66.26 11 GLU P CA 1
ATOM 3777 C C . GLU C 2 11 ? 19.730 -5.657 -1.111 1.00 68.03 11 GLU P C 1
ATOM 3778 O O . GLU C 2 11 ? 20.837 -6.157 -1.416 1.00 66.91 11 GLU P O 1
ATOM 3780 N N . GLY C 2 12 ? 18.671 -6.309 -0.963 1.00 67.56 12 GLY P N 1
ATOM 3781 N N . VAL D 2 1 ? 40.677 67.185 58.453 1.00 33.31 1 VAL Q N 1
ATOM 3782 C CA . VAL D 2 1 ? 41.910 66.603 57.875 1.00 29.81 1 VAL Q CA 1
ATOM 3783 C C . VAL D 2 1 ? 43.141 67.509 58.059 1.00 28.96 1 VAL Q C 1
ATOM 3784 O O . VAL D 2 1 ? 44.081 67.156 58.776 1.00 33.97 1 VAL Q O 1
ATOM 3788 N N . VAL D 2 2 ? 43.112 68.694 57.454 1.00 24.81 2 VAL Q N 1
ATOM 3789 C CA . VAL D 2 2 ? 44.243 69.617 57.492 1.00 26.86 2 VAL Q CA 1
ATOM 3790 C C . VAL D 2 2 ? 45.158 69.562 58.705 1.00 28.53 2 VAL Q C 1
ATOM 3791 O O . VAL D 2 2 ? 46.276 69.039 58.622 1.00 29.81 2 VAL Q O 1
ATOM 3795 N N . GLN D 2 3 ? 44.689 70.114 59.822 1.00 27.43 3 GLN Q N 1
ATOM 3796 C CA . GLN D 2 3 ? 45.474 70.143 61.053 1.00 27.02 3 GLN Q CA 1
ATOM 3797 C C . GLN D 2 3 ? 46.146 68.802 61.308 1.00 26.37 3 GLN Q C 1
ATOM 3798 O O . GLN D 2 3 ? 47.289 68.745 61.761 1.00 30.74 3 GLN Q O 1
ATOM 3804 N N . GLU D 2 4 ? 45.433 67.719 61.021 1.00 25.72 4 GLU Q N 1
ATOM 3805 C CA . GLU D 2 4 ? 45.987 66.390 61.215 1.00 25.10 4 GLU Q CA 1
ATOM 3806 C C . GLU D 2 4 ? 47.158 66.175 60.264 1.00 23.77 4 GLU Q C 1
ATOM 3807 O O . GLU D 2 4 ? 48.140 65.520 60.614 1.00 21.67 4 GLU Q O 1
ATOM 3813 N N . ALA D 2 5 ? 47.049 66.737 59.063 1.00 22.57 5 ALA Q N 1
ATOM 3814 C CA . ALA D 2 5 ? 48.111 66.617 58.069 1.00 23.33 5 ALA Q CA 1
ATOM 3815 C C . ALA D 2 5 ? 49.286 67.452 58.537 1.00 23.33 5 ALA Q C 1
ATOM 3816 O O . ALA D 2 5 ? 50.440 67.083 58.339 1.00 23.59 5 ALA Q O 1
ATOM 3818 N N . LEU D 2 6 ? 48.981 68.586 59.161 1.00 26.21 6 LEU Q N 1
ATOM 3819 C CA . LEU D 2 6 ? 50.015 69.475 59.678 1.00 28.53 6 LEU Q CA 1
ATOM 3820 C C . LEU D 2 6 ? 50.800 68.847 60.834 1.00 25.72 6 LEU Q C 1
ATOM 3821 O O . LEU D 2 6 ? 52.024 68.967 60.903 1.00 25.42 6 LEU Q O 1
ATOM 3826 N N . ASP D 2 7 ? 50.098 68.180 61.746 1.00 27.37 7 ASP Q N 1
ATOM 3827 C CA . ASP D 2 7 ? 50.769 67.559 62.884 1.00 27.73 7 ASP Q CA 1
ATOM 3828 C C . ASP D 2 7 ? 51.680 66.427 62.430 1.00 27.19 7 ASP Q C 1
ATOM 3829 O O . ASP D 2 7 ? 52.769 66.238 62.973 1.00 23.17 7 ASP Q O 1
ATOM 3834 N N . LYS D 2 8 ? 51.225 65.686 61.429 1.00 25.99 8 LYS Q N 1
ATOM 3835 C CA . LYS D 2 8 ? 51.973 64.558 60.885 1.00 24.34 8 LYS Q CA 1
ATOM 3836 C C . LYS D 2 8 ? 53.267 65.068 60.278 1.00 22.23 8 LYS Q C 1
ATOM 3837 O O . LYS D 2 8 ? 54.322 64.453 60.428 1.00 21.96 8 LYS Q O 1
ATOM 3843 N N . ALA D 2 9 ? 53.178 66.207 59.602 1.00 17.15 9 ALA Q N 1
ATOM 3844 C CA . ALA D 2 9 ? 54.340 66.809 58.960 1.00 13.33 9 ALA Q CA 1
ATOM 3845 C C . ALA D 2 9 ? 55.326 67.353 59.979 1.00 17.76 9 ALA Q C 1
ATOM 3846 O O . ALA D 2 9 ? 56.539 67.164 59.850 1.00 21.98 9 ALA Q O 1
ATOM 3848 N N . ARG D 2 10 ? 54.802 68.042 60.986 1.00 18.70 10 ARG Q N 1
ATOM 3849 C CA . ARG D 2 10 ? 55.636 68.609 62.032 1.00 25.21 10 ARG Q CA 1
ATOM 3850 C C . ARG D 2 10 ? 56.221 67.472 62.879 1.00 30.33 10 ARG Q C 1
ATOM 3851 O O . ARG D 2 10 ? 57.228 67.641 63.574 1.00 33.27 10 ARG Q O 1
ATOM 3859 N N . GLU D 2 11 ? 55.581 66.308 62.807 1.00 33.59 11 GLU Q N 1
ATOM 3860 C CA . GLU D 2 11 ? 56.043 65.134 63.534 1.00 34.02 11 GLU Q CA 1
ATOM 3861 C C . GLU D 2 11 ? 57.202 64.514 62.757 1.00 29.54 11 GLU Q C 1
ATOM 3862 O O . GLU D 2 11 ? 58.190 64.071 63.337 1.00 34.39 11 GLU Q O 1
ATOM 3868 N N . GLY D 2 12 ? 57.079 64.489 61.436 1.00 21.79 12 GLY Q N 1
ATOM 3869 C CA . GLY D 2 12 ? 58.131 63.913 60.629 1.00 16.21 12 GLY Q CA 1
ATOM 3870 C C . GLY D 2 12 ? 59.410 64.706 60.746 1.00 23.09 12 GLY Q C 1
ATOM 3871 O O . GLY D 2 12 ? 60.467 64.236 60.337 1.00 23.80 12 GLY Q O 1
ATOM 3872 N N . ARG D 2 13 ? 59.305 65.919 61.281 1.00 21.23 13 ARG Q N 1
ATOM 3873 C CA . ARG D 2 13 ? 60.457 66.794 61.469 1.00 24.17 13 ARG Q CA 1
ATOM 3874 C C . ARG D 2 13 ? 60.827 66.749 62.951 1.00 33.02 13 ARG Q C 1
ATOM 3875 O O . ARG D 2 13 ? 61.743 67.441 63.398 1.00 27.35 13 ARG Q O 1
ATOM 38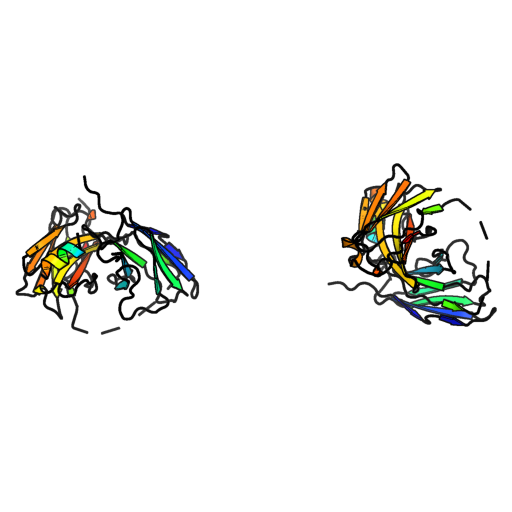83 N N . THR D 2 14 ? 60.092 65.923 63.694 1.00 39.20 14 THR Q N 1
ATOM 3884 C CA . THR D 2 14 ? 60.275 65.743 65.128 1.00 44.69 14 THR Q CA 1
ATOM 3885 C C . THR D 2 14 ? 59.778 66.955 65.892 1.00 50.08 14 THR Q C 1
ATOM 3886 O O . THR D 2 14 ? 58.936 66.777 66.796 1.00 51.81 14 THR Q O 1
#

Organism: Mus musculus (NCBI:txid10090)

Solvent-accessible surface area: 23207 Å² total

B-factor: mean 35.99, std 12.96, range [5.21, 88.61]

Sequence (503 aa):
FVRDIVMTQSPSSLTVTAGEKVTMSCKSSQSLLNSGNQKNYLTWYQQKPGQPPKLLIYWASTRESGVPDRFTGSGSGTDFTLTISSVQAEDLAVYYCQNDYSYPLTFGAGTKLEPEVQLQQSGAELVRPGASVKLSCTASGFNIKDDFMHWVKQRPEQGLEWIGRIDPANDNTKYAPKFQDKATIIADTSSNTAYLQLSSLTSEDTAVYYCARREVYSYYSPLDVWGAGTTVTVPSGSFVRDIVMTQSPSSLTVTAGEKVTMSCKSSQSLLNSGNQKNYLTWYQQKPGQPPKLLIYWASTRESGVPDRFTGSGSGTDFTLTISSVQAEDLAVYYCQNDYSYPLTFGAGTKLEPEVQLQQSGAELVRPGASVKLSCTASGFNIKDDFMHWVKQRPEQGLEWIGRIDPANDNTKYAPKFQDKATIIADTSSNTAYLQLSSLTSEDTAVYYCARREVYSYYSPLDVWGAGTTVTVPSGSEQVVQEALDKAREVVQEALDKAREGRT

Foldseek 3Di:
DDDAKAKAKPDQEAADAFFDKDKIKIFIPWWQADPVVRFRAKWKWFDDPLFDTATAGGSQAHGDPPHDPLWGGDDHTTIIMIMRNTDDPVRFGWMKMWRPRDPPIAIYLTYGYHVVWAKDKDAAAEDEAQAKDKIKIATDPDQLLQWKKWKWWFAPSGGIHTAWTANQNVRRIDGHVVNPPQWDWDDDRVRRMIMIMGGRHDQVRFTWMKMFIWGDPDVGDDTHHIHSTYGYGHDDDD/DDDDKAKEKPPLEEQDDFQAKDKIKIFIPWFQADPVVRFGAKWKWWAAPLFDTATAGGSQFHGDPPHDPQWGWDDGTTIIMIMGRGDDPVRQTWMKMWRPRDPPIAIYSTYGYHVVKAWAKDAAAEDAFQAKDKIKIAIDPDQLLQWKKWKWWAAPNGGIGTAWTANLVVRDIDGRVVCVVFWDWAHDSVRRMIMIMGGRDAQVRFTWMKMFIWGDPDPGGDRRHIHSTYTYGHDHDDDD/DVVVVVVVVVD/DVVVVVVVVVVVVD